Protein 8A1H (pdb70)

Foldseek 3Di:
DAAAEEEEAELLLLAPPDPVLVDADRRYEYEYEDWLVVLPVFFAAPLLLLLSVLLSVQSQVVSVVSRHHYDYYYCVRNVVAPGDLRVVQVVCVVNVYQEYEYEQDLAPVVNVVLVPRDHPNYHYYYHHSPFAPDDPVCLCVQPPAPALRDLLVQLLVLCQVVVACADPVGHHNPRDQALLVQQFAAQDVVNLVLFDDQQFDFAFRVVVVVSCVVVVRGHAFDDDGGARADRALVVLVVLLVCLLPPQLLNCRNQVQFAEPPHPCRQCGRHSSNLLCSSSNSDHLVVSLVSNVVSVVVVVCSRDPNSSSVVNCCRSGVVSQLLSNLVNHPPVLVVFQPVPQDDADAPCLRPLPALQQLSSVQSNCLRHRLDHRDNSLAVPVLLVCQLLRHDLVNQLSSNQRSHSSHDPSNSVCCRCPARNCRSVHSRHRAHPHDAVVSVVRRYCRCVVGQAHPVDQFDDRHRLSSLSRVLSCVVCVVSHVVPPVCVVVVVVVVPDDPVVNVRSPVRNVVCSVVVNHD

B-factor: mean 31.19, std 18.36, range [12.31, 167.95]

Structure (mmCIF, N/CA/C/O backbone):
data_8A1H
#
_entry.id   8A1H
#
_cell.length_a   199.687
_cell.length_b   199.687
_cell.length_c   76.996
_cell.angle_alpha   90.000
_cell.angle_beta   90.000
_cell.angle_gamma   120.000
#
_symmetry.space_group_name_H-M   'P 64 2 2'
#
loop_
_entity.id
_entity.type
_entity.pdbx_description
1 polymer '6-4 photolyase (FeS-BCP, CryPro)'
2 non-polymer 'FLAVIN-ADENINE DINUCLEOTIDE'
3 non-polymer 1-deoxy-1-(6,7-dimethyl-2,4-dioxo-3,4-dihydropteridin-8(2H)-yl)-D-ribitol
4 non-polymer 'IRON/SULFUR CLUSTER'
5 non-polymer '4-(2-HYDROXYETHYL)-1-PIPERAZINE ETHANESULFONIC ACID'
6 non-polymer GLYCEROL
7 non-polymer 'SULFATE ION'
8 non-polymer 'SODIUM ION'
9 non-polymer 'CHLORIDE ION'
10 water water
#
loop_
_atom_site.group_PDB
_atom_site.id
_atom_site.type_symbol
_atom_site.label_atom_id
_atom_site.label_alt_id
_atom_site.label_comp_id
_atom_site.label_asym_id
_atom_site.label_entity_id
_atom_site.label_seq_id
_atom_site.pdbx_PDB_ins_code
_atom_site.Cartn_x
_atom_site.Cartn_y
_atom_site.Cartn_z
_atom_site.occupancy
_atom_site.B_iso_or_equiv
_atom_site.auth_seq_id
_atom_site.auth_comp_id
_atom_site.auth_asym_id
_atom_site.auth_atom_id
_atom_site.pdbx_PDB_model_num
ATOM 1 N N . MET A 1 21 ? -44.86855 55.41579 1.19775 1.000 75.91020 21 MET A N 1
ATOM 2 C CA . MET A 1 21 ? -43.61086 54.71056 0.94490 1.000 79.99240 21 MET A CA 1
ATOM 3 C C . MET A 1 21 ? -43.39849 53.51270 1.87065 1.000 72.41373 21 MET A C 1
ATOM 4 O O . MET A 1 21 ? -42.44680 53.50260 2.62239 1.000 73.27004 21 MET A O 1
ATOM 7 N N . ARG A 1 22 ? -44.26112 52.48452 1.80076 1.000 76.44897 22 ARG A N 1
ATOM 8 C CA . ARG A 1 22 ? -44.39725 51.64867 2.97450 1.000 45.19160 22 ARG A CA 1
ATOM 9 C C . ARG A 1 22 ? -44.45488 50.12624 2.78726 1.000 36.18569 22 ARG A C 1
ATOM 10 O O . ARG A 1 22 ? -44.26813 49.44819 3.79185 1.000 35.54426 22 ARG A O 1
ATOM 31 N N . TYR A 1 23 ? -44.73227 49.54049 1.59688 1.000 33.60303 23 TYR A N 1
ATOM 32 C CA . TYR A 1 23 ? -44.75715 48.09314 1.46660 1.000 28.01986 23 TYR A CA 1
ATOM 33 C C . TYR A 1 23 ? -44.06968 47.66461 0.18089 1.000 40.40276 23 TYR A C 1
ATOM 34 O O . TYR A 1 23 ? -44.26515 48.28423 -0.85346 1.000 37.06547 23 TYR A O 1
ATOM 52 N N . SER A 1 24 ? -43.30432 46.57416 0.24307 1.000 29.90468 24 SER A N 1
ATOM 53 C CA A SER A 1 24 ? -42.63393 46.06885 -0.95110 0.602 32.28746 24 SER A CA 1
ATOM 54 C CA B SER A 1 24 ? -42.63494 46.07367 -0.95502 0.398 32.26966 24 SER A CA 1
ATOM 55 C C . SER A 1 24 ? -43.58471 45.31443 -1.87472 1.000 30.06887 24 SER A C 1
ATOM 56 O O . SER A 1 24 ? -43.43056 45.36203 -3.10065 1.000 28.90739 24 SER A O 1
ATOM 69 N N . VAL A 1 25 ? -44.56983 44.62318 -1.31225 1.000 26.39967 25 VAL A N 1
ATOM 70 C CA . VAL A 1 25 ? -45.45293 43.74344 -2.05720 1.000 25.25209 25 VAL A CA 1
ATOM 71 C C . VAL A 1 25 ? -46.89037 44.09205 -1.70724 1.000 26.54673 25 VAL A C 1
ATOM 72 O O . VAL A 1 25 ? -47.23596 44.21403 -0.52327 1.000 27.53450 25 VAL A O 1
ATOM 85 N N . VAL A 1 26 ? -47.72371 44.23445 -2.72137 1.000 25.98205 26 VAL A N 1
ATOM 86 C CA . VAL A 1 26 ? -49.15685 44.37303 -2.55384 1.000 21.91248 26 VAL A CA 1
ATOM 87 C C . VAL A 1 26 ? -49.80225 43.11138 -3.11452 1.000 22.25379 26 VAL A C 1
ATOM 88 O O . VAL A 1 26 ? -49.43529 42.65701 -4.20552 1.000 23.73433 26 VAL A O 1
ATOM 101 N N . ARG A 1 27 ? -50.72561 42.54279 -2.35240 1.000 19.87109 27 ARG A N 1
ATOM 102 C CA . ARG A 1 27 ? -51.42850 41.31745 -2.76111 1.000 20.80723 27 ARG A CA 1
ATOM 103 C C . ARG A 1 27 ? -52.93221 41.53922 -2.72083 1.000 21.86549 27 ARG A C 1
ATOM 104 O O . ARG A 1 27 ? -53.48412 41.92647 -1.69161 1.000 23.39419 27 ARG A O 1
ATOM 125 N N . LEU A 1 28 ? -53.59891 41.27657 -3.85466 1.000 18.63356 28 LEU A N 1
ATOM 126 C CA . LEU A 1 28 ? -55.04482 41.41109 -3.93102 1.000 18.22551 28 LEU A CA 1
ATOM 127 C C . LEU A 1 28 ? -55.73384 40.11989 -3.51678 1.000 17.34829 28 LEU A C 1
ATOM 128 O O . LEU A 1 28 ? -55.28898 39.05312 -3.91002 1.000 18.76396 28 LEU A O 1
ATOM 144 N N . ILE A 1 29 ? -56.84425 40.27069 -2.78401 1.000 17.38868 29 ILE A N 1
ATOM 145 C CA . ILE A 1 29 ? -57.77850 39.17453 -2.48097 1.000 16.62466 29 ILE A CA 1
ATOM 146 C C . ILE A 1 29 ? -59.13482 39.56739 -3.06601 1.000 17.05943 29 ILE A C 1
ATOM 147 O O . ILE A 1 29 ? -59.69466 40.59556 -2.65757 1.000 18.74242 29 ILE A O 1
ATOM 163 N N . LEU A 1 30 ? -59.61812 38.78380 -4.01580 1.000 16.37817 30 LEU A N 1
ATOM 164 C CA . LEU A 1 30 ? -60.97586 39.01976 -4.55565 1.000 17.60272 30 LEU A CA 1
ATOM 165 C C . LEU A 1 30 ? -62.02175 38.37800 -3.65295 1.000 18.16191 30 LEU A C 1
ATOM 166 O O . LEU A 1 30 ? -61.74644 37.57074 -2.75255 1.000 16.71887 30 LEU A O 1
ATOM 182 N N . GLY A 1 31 ? -63.27132 38.79168 -3.86915 1.000 17.50091 31 GLY A N 1
ATOM 183 C CA . GLY A 1 31 ? -64.34287 38.42653 -2.98023 1.000 16.96908 31 GLY A CA 1
ATOM 184 C C . GLY A 1 31 ? -64.66602 36.94756 -2.92419 1.000 15.69291 31 GLY A C 1
ATOM 185 O O . GLY A 1 31 ? -65.27234 36.52281 -1.93852 1.000 16.11792 31 GLY A O 1
ATOM 189 N N . ASP A 1 32 ? -64.29244 36.17227 -3.92541 1.000 16.46813 32 ASP A N 1
ATOM 190 C CA . ASP A 1 32 ? -64.44583 34.72159 -3.90552 1.000 16.14278 32 ASP A CA 1
ATOM 191 C C . ASP A 1 32 ? -63.13198 34.00704 -3.62823 1.000 14.15934 32 ASP A C 1
ATOM 192 O O . ASP A 1 32 ? -62.91364 32.84694 -4.04318 1.000 15.80317 32 ASP A O 1
ATOM 201 N N . GLN A 1 33 ? -62.20997 34.69954 -2.93050 1.000 16.64356 33 GLN A N 1
ATOM 202 C CA . GLN A 1 33 ? -60.89389 34.13555 -2.63684 1.000 15.50504 33 GLN A CA 1
ATOM 203 C C . GLN A 1 33 ? -60.63223 34.10313 -1.15556 1.000 15.79240 33 GLN A C 1
ATOM 204 O O . GLN A 1 33 ? -59.53387 34.43685 -0.63118 1.000 16.56460 33 GLN A O 1
ATOM 218 N N . LEU A 1 34 ? -61.63075 33.69704 -0.38847 1.000 15.00518 34 LEU A N 1
ATOM 219 C CA . LEU A 1 34 ? -61.62649 33.79329 1.08120 1.000 15.41938 34 LEU A CA 1
ATOM 220 C C . LEU A 1 34 ? -61.11514 32.49253 1.73991 1.000 15.45827 34 LEU A C 1
ATOM 221 O O . LEU A 1 34 ? -61.56632 32.05235 2.80108 1.000 15.61369 34 LEU A O 1
ATOM 237 N N . ASN A 1 35 ? -60.06336 31.92189 1.11835 1.000 17.12925 35 ASN A N 1
ATOM 238 C CA . ASN A 1 35 ? -59.41702 30.69793 1.60153 1.000 16.71309 35 ASN A CA 1
ATOM 239 C C . ASN A 1 35 ? -58.47764 31.03057 2.75492 1.000 15.74044 35 ASN A C 1
ATOM 240 O O . ASN A 1 35 ? -57.38870 31.62272 2.54574 1.000 16.93068 35 ASN A O 1
ATOM 251 N N . HIS A 1 36 ? -58.89814 30.66569 3.96223 1.000 15.38332 36 HIS A N 1
ATOM 252 C CA . HIS A 1 36 ? -58.12165 30.99111 5.17670 1.000 17.45463 36 HIS A CA 1
ATOM 253 C C . HIS A 1 36 ? -56.82204 30.20367 5.23564 1.000 19.63505 36 HIS A C 1
ATOM 254 O O . HIS A 1 36 ? -55.91231 30.56390 5.99627 1.000 20.48612 36 HIS A O 1
ATOM 268 N N . ALA A 1 37 ? -56.71853 29.11038 4.48717 1.000 17.20402 37 ALA A N 1
ATOM 269 C CA . ALA A 1 37 ? -55.55132 28.21046 4.50602 1.000 18.45155 37 ALA A CA 1
ATOM 270 C C . ALA A 1 37 ? -54.57216 28.51163 3.37126 1.000 16.62407 37 ALA A C 1
ATOM 271 O O . ALA A 1 37 ? -53.61036 27.74483 3.16977 1.000 19.10279 37 ALA A O 1
ATOM 278 N N . HIS A 1 38 ? -54.80181 29.58395 2.61743 1.000 17.09787 38 HIS A N 1
ATOM 279 C CA . HIS A 1 38 ? -53.93191 29.90267 1.49593 1.000 16.22997 38 HIS A CA 1
ATOM 280 C C . HIS A 1 38 ? -52.48103 30.06964 1.97969 1.000 18.63126 38 HIS A C 1
ATOM 281 O O . HIS A 1 38 ? -52.22490 30.65092 3.05217 1.000 19.55096 38 HIS A O 1
ATOM 295 N N . SER A 1 39 ? -51.53400 29.54244 1.19330 1.000 19.22477 39 SER A N 1
ATOM 296 C CA . SER A 1 39 ? -50.10646 29.61465 1.56841 1.000 19.49730 39 SER A CA 1
ATOM 297 C C . SER A 1 39 ? -49.58708 31.04281 1.75909 1.000 20.18070 39 SER A C 1
ATOM 298 O O . SER A 1 39 ? -48.60326 31.22343 2.49354 1.000 21.62664 39 SER A O 1
ATOM 306 N N . TRP A 1 40 ? -50.20223 32.04497 1.15127 1.000 19.52362 40 TRP A N 1
ATOM 307 C CA . TRP A 1 40 ? -49.79913 33.43298 1.44715 1.000 20.91816 40 TRP A CA 1
ATOM 308 C C . TRP A 1 40 ? -49.73694 33.68055 2.93120 1.000 20.17290 40 TRP A C 1
ATOM 309 O O . TRP A 1 40 ? -48.83301 34.40047 3.42103 1.000 22.19393 40 TRP A O 1
ATOM 330 N N . PHE A 1 41 ? -50.70523 33.12145 3.67146 1.000 19.61068 41 PHE A N 1
ATOM 331 C CA . PHE A 1 41 ? -50.88069 33.43342 5.08936 1.000 20.82936 41 PHE A CA 1
ATOM 332 C C . PHE A 1 41 ? -50.09818 32.51218 5.99532 1.000 24.04811 41 PHE A C 1
ATOM 333 O O . PHE A 1 41 ? -50.20011 32.63460 7.23388 1.000 26.77925 41 PHE A O 1
ATOM 350 N N . SER A 1 42 ? -49.24692 31.65998 5.42013 1.000 23.50719 42 SER A N 1
ATOM 351 C CA . SER A 1 42 ? -48.46113 30.74083 6.24092 1.000 27.72117 42 SER A CA 1
ATOM 352 C C . SER A 1 42 ? -47.23959 31.42014 6.83216 1.000 33.46806 42 SER A C 1
ATOM 353 O O . SER A 1 42 ? -46.51815 30.79691 7.61893 1.000 33.98141 42 SER A O 1
ATOM 361 N N . GLU A 1 43 ? -46.95846 32.63190 6.43119 1.000 27.85191 43 GLU A N 1
ATOM 362 C CA . GLU A 1 43 ? -45.90160 33.43188 7.04104 1.000 34.28764 43 GLU A CA 1
ATOM 363 C C . GLU A 1 43 ? -46.43966 34.82902 7.31664 1.000 30.75491 43 GLU A C 1
ATOM 364 O O . GLU A 1 43 ? -47.39273 35.28848 6.68593 1.000 27.05427 43 GLU A O 1
ATOM 376 N N . HIS A 1 44 ? -45.82596 35.48070 8.28853 1.000 30.25766 44 HIS A N 1
ATOM 377 C CA A HIS A 1 44 ? -46.16008 36.84551 8.63111 0.526 33.81381 44 HIS A CA 1
ATOM 378 C CA B HIS A 1 44 ? -46.14844 36.85090 8.65147 0.474 33.83027 44 HIS A CA 1
ATOM 379 C C . HIS A 1 44 ? -45.08217 37.74467 8.06033 1.000 34.13069 44 HIS A C 1
ATOM 380 O O . HIS A 1 44 ? -43.87636 37.53733 8.30666 1.000 37.92297 44 HIS A O 1
ATOM 405 N N . ARG A 1 45 ? -45.50575 38.69448 7.24866 1.000 30.21343 45 ARG A N 1
ATOM 406 C CA . ARG A 1 45 ? -44.56825 39.56532 6.55728 1.000 31.23465 45 ARG A CA 1
ATOM 407 C C . ARG A 1 45 ? -44.96381 41.01411 6.76329 1.000 33.37119 45 ARG A C 1
ATOM 408 O O . ARG A 1 45 ? -46.04662 41.43413 6.35874 1.000 31.98639 45 ARG A O 1
ATOM 429 N N . ASP A 1 46 ? -44.05529 41.79683 7.32251 1.000 30.29305 46 ASP A N 1
ATOM 430 C CA . ASP A 1 46 ? -44.39982 43.20113 7.50135 1.000 30.03222 46 ASP A CA 1
ATOM 431 C C . ASP A 1 46 ? -44.22025 43.99757 6.22646 1.000 32.15451 46 ASP A C 1
ATOM 432 O O . ASP A 1 46 ? -44.63516 45.14788 6.18912 1.000 34.62367 46 ASP A O 1
ATOM 441 N N . ASP A 1 47 ? -43.66809 43.38832 5.17883 1.000 27.39402 47 ASP A N 1
ATOM 442 C CA . ASP A 1 47 ? -43.45504 44.07184 3.90418 1.000 32.04940 47 ASP A CA 1
ATOM 443 C C . ASP A 1 47 ? -44.52661 43.75430 2.88595 1.000 27.14027 47 ASP A C 1
ATOM 444 O O . ASP A 1 47 ? -44.39329 44.16260 1.71408 1.000 27.62852 47 ASP A O 1
ATOM 453 N N . VAL A 1 48 ? -45.62264 43.09402 3.29595 1.000 24.64595 48 VAL A N 1
ATOM 454 C CA . VAL A 1 48 ? -46.69328 42.68836 2.39817 1.000 23.39376 48 VAL A CA 1
ATOM 455 C C . VAL A 1 48 ? -47.98650 43.33651 2.86673 1.000 22.96139 48 VAL A C 1
ATOM 456 O O . VAL A 1 48 ? -48.32285 43.27217 4.06145 1.000 23.59105 48 VAL A O 1
ATOM 469 N N . LEU A 1 49 ? -48.67143 43.99688 1.94496 1.000 22.58019 49 LEU A N 1
ATOM 470 C CA . LEU A 1 49 ? -49.98745 44.56582 2.20300 1.000 20.80884 49 LEU A CA 1
ATOM 471 C C . LEU A 1 49 ? -51.03326 43.81594 1.39956 1.000 21.13232 49 LEU A C 1
ATOM 472 O O . LEU A 1 49 ? -50.93717 43.73366 0.16632 1.000 22.23813 49 LEU A O 1
ATOM 488 N N . TYR A 1 50 ? -52.04469 43.29578 2.09478 1.000 20.08326 50 TYR A N 1
ATOM 489 C CA . TYR A 1 50 ? -53.18102 42.66113 1.44331 1.000 19.69424 50 TYR A CA 1
ATOM 490 C C . TYR A 1 50 ? -54.28984 43.68369 1.22634 1.000 21.37717 50 TYR A C 1
ATOM 491 O O . TYR A 1 50 ? -54.57326 44.47890 2.11754 1.000 21.52568 50 TYR A O 1
ATOM 509 N N . LEU A 1 51 ? -54.92718 43.62121 0.05463 1.000 19.52277 51 LEU A N 1
ATOM 510 C CA . LEU A 1 51 ? -56.02611 44.52003 -0.31764 1.000 19.78450 51 LEU A CA 1
ATOM 511 C C . LEU A 1 51 ? -57.25962 43.67054 -0.57700 1.000 19.64635 51 LEU A C 1
ATOM 512 O O . LEU A 1 51 ? -57.17510 42.66093 -1.30998 1.000 20.52351 51 LEU A O 1
ATOM 528 N N . ILE A 1 52 ? -58.38879 44.09447 -0.03691 1.000 18.37440 52 ILE A N 1
ATOM 529 C CA A ILE A 1 52 ? -59.67523 43.46641 -0.36545 0.564 18.65399 52 ILE A CA 1
ATOM 530 C CA B ILE A 1 52 ? -59.69936 43.47827 -0.31391 0.436 18.50667 52 ILE A CA 1
ATOM 531 C C . ILE A 1 52 ? -60.67263 44.61573 -0.51524 1.000 20.75204 52 ILE A C 1
ATOM 532 O O . ILE A 1 52 ? -60.67071 45.54639 0.27523 1.000 21.10907 52 ILE A O 1
ATOM 561 N N . ALA A 1 53 ? -61.52117 44.54513 -1.57615 1.000 19.22003 53 ALA A N 1
ATOM 562 C CA . ALA A 1 53 ? -62.30835 45.73989 -1.90871 1.000 19.43819 53 ALA A CA 1
ATOM 563 C C . ALA A 1 53 ? -63.70842 45.38192 -2.43416 1.000 19.41134 53 ALA A C 1
ATOM 564 O O . ALA A 1 53 ? -63.86713 44.51579 -3.27794 1.000 20.40883 53 ALA A O 1
ATOM 571 N N . GLU A 1 54 ? -64.69479 46.10734 -1.89332 1.000 20.15054 54 GLU A N 1
ATOM 572 C CA . GLU A 1 54 ? -65.99757 46.25069 -2.55840 1.000 19.55691 54 GLU A CA 1
ATOM 573 C C . GLU A 1 54 ? -65.75648 47.04785 -3.83954 1.000 19.65139 54 GLU A C 1
ATOM 574 O O . GLU A 1 54 ? -65.15337 48.11527 -3.80187 1.000 20.60804 54 GLU A O 1
ATOM 586 N N . LEU A 1 55 ? -66.23901 46.52603 -4.96062 1.000 19.59287 55 LEU A N 1
ATOM 587 C CA . LEU A 1 55 ? -65.89684 47.11092 -6.26146 1.000 20.67551 55 LEU A CA 1
ATOM 588 C C . LEU A 1 55 ? -67.15884 47.40067 -7.08004 1.000 19.46621 55 LEU A C 1
ATOM 589 O O . LEU A 1 55 ? -67.91836 46.47053 -7.37787 1.000 20.88495 55 LEU A O 1
ATOM 605 N N . HIS A 1 56 ? -67.30953 48.67259 -7.47278 1.000 21.10203 56 HIS A N 1
ATOM 606 C CA . HIS A 1 56 ? -68.40780 48.99041 -8.40363 1.000 22.09528 56 HIS A CA 1
ATOM 607 C C . HIS A 1 56 ? -68.36805 48.11182 -9.64502 1.000 23.96388 56 HIS A C 1
ATOM 608 O O . HIS A 1 56 ? -69.40964 47.66634 -10.11554 1.000 22.51844 56 HIS A O 1
ATOM 622 N N . GLN A 1 57 ? -67.17685 47.86977 -10.21424 1.000 21.99354 57 GLN A N 1
ATOM 623 C CA . GLN A 1 57 ? -67.14415 47.09588 -11.44877 1.000 23.08390 57 GLN A CA 1
ATOM 624 C C . GLN A 1 57 ? -67.72376 45.71196 -11.27649 1.000 22.83423 57 GLN A C 1
ATOM 625 O O . GLN A 1 57 ? -68.27480 45.14897 -12.24846 1.000 22.50982 57 GLN A O 1
ATOM 639 N N . GLU A 1 58 ? -67.59944 45.13118 -10.08314 1.000 20.67902 58 GLU A N 1
ATOM 640 C CA . GLU A 1 58 ? -68.11939 43.78146 -9.84727 1.000 19.79152 58 GLU A CA 1
ATOM 641 C C . GLU A 1 58 ? -69.61168 43.79491 -9.63219 1.000 22.38096 58 GLU A C 1
ATOM 642 O O . GLU A 1 58 ? -70.19957 42.74285 -9.59033 1.000 21.53526 58 GLU A O 1
ATOM 654 N N . GLN A 1 59 ? -70.24675 44.97936 -9.52105 1.000 20.51997 59 GLN A N 1
ATOM 655 C CA . GLN A 1 59 ? -71.69600 45.09417 -9.50442 1.000 22.27251 59 GLN A CA 1
ATOM 656 C C . GLN A 1 59 ? -72.29114 45.40661 -10.86662 1.000 21.99356 59 GLN A C 1
ATOM 657 O O . GLN A 1 59 ? -73.52543 45.44599 -11.02056 1.000 23.44184 59 GLN A O 1
ATOM 671 N N . GLU A 1 60 ? -71.45600 45.66417 -11.85750 1.000 21.32105 60 GLU A N 1
ATOM 672 C CA . GLU A 1 60 ? -71.89121 46.15090 -13.15322 1.000 22.26817 60 GLU A CA 1
ATOM 673 C C . GLU A 1 60 ? -71.89638 45.09712 -14.24021 1.000 21.73609 60 GLU A C 1
ATOM 674 O O . GLU A 1 60 ? -72.48160 45.33644 -15.30666 1.000 25.26395 60 GLU A O 1
ATOM 686 N N . TYR A 1 61 ? -71.23970 43.92864 -14.03266 1.000 21.57665 61 TYR A N 1
ATOM 687 C CA . TYR A 1 61 ? -71.18134 42.95543 -15.11998 1.000 23.19638 61 TYR A CA 1
ATOM 688 C C . TYR A 1 61 ? -72.42162 42.09478 -15.19694 1.000 21.70569 61 TYR A C 1
ATOM 689 O O . TYR A 1 61 ? -72.69540 41.46519 -16.23078 1.000 23.58062 61 TYR A O 1
ATOM 707 N N . VAL A 1 62 ? -73.19674 42.08691 -14.10563 1.000 20.22271 62 VAL A N 1
ATOM 708 C CA . VAL A 1 62 ? -74.50377 41.42053 -14.05134 1.000 20.73312 62 VAL A CA 1
ATOM 709 C C . VAL A 1 62 ? -75.22620 42.08674 -12.88850 1.000 20.27000 62 VAL A C 1
ATOM 710 O O . VAL A 1 62 ? -74.59436 42.68537 -12.05961 1.000 21.30917 62 VAL A O 1
ATOM 723 N N . ARG A 1 63 ? -76.55419 41.98684 -12.86692 1.000 21.93222 63 ARG A N 1
ATOM 724 C CA . ARG A 1 63 ? -77.33792 42.57746 -11.76210 1.000 21.03856 63 ARG A CA 1
ATOM 725 C C . ARG A 1 63 ? -77.54720 41.50877 -10.70200 1.000 19.62581 63 ARG A C 1
ATOM 726 O O . ARG A 1 63 ? -78.31606 40.54460 -10.92762 1.000 20.43480 63 ARG A O 1
ATOM 747 N N . HIS A 1 64 ? -76.82898 41.65972 -9.57230 1.000 19.69647 64 HIS A N 1
ATOM 748 C CA . HIS A 1 64 ? -76.79657 40.67686 -8.51357 1.000 16.82081 64 HIS A CA 1
ATOM 749 C C . HIS A 1 64 ? -77.99341 40.78961 -7.59685 1.000 16.60552 64 HIS A C 1
ATOM 750 O O . HIS A 1 64 ? -78.54206 41.87291 -7.34870 1.000 21.40904 64 HIS A O 1
ATOM 764 N N . HIS A 1 65 ? -78.33245 39.63408 -6.97682 1.000 17.83612 65 HIS A N 1
ATOM 765 C CA . HIS A 1 65 ? -79.26995 39.63574 -5.86560 1.000 16.35495 65 HIS A CA 1
ATOM 766 C C . HIS A 1 65 ? -78.71731 40.49778 -4.72171 1.000 17.89469 65 HIS A C 1
ATOM 767 O O . HIS A 1 65 ? -77.53330 40.41936 -4.38931 1.000 17.80738 65 HIS A O 1
ATOM 781 N N . ILE A 1 66 ? -79.59098 41.25141 -4.08677 1.000 17.58422 66 ILE A N 1
ATOM 782 C CA . ILE A 1 66 ? -79.15824 42.04102 -2.91509 1.000 18.69004 66 ILE A CA 1
ATOM 783 C C . ILE A 1 66 ? -78.56997 41.14562 -1.84947 1.000 19.80536 66 ILE A C 1
ATOM 784 O O . ILE A 1 66 ? -77.62350 41.51800 -1.13150 1.000 18.41385 66 ILE A O 1
ATOM 800 N N . GLN A 1 67 ? -79.09724 39.92141 -1.67160 1.000 17.83858 67 GLN A N 1
ATOM 801 C CA . GLN A 1 67 ? -78.51597 39.05016 -0.66077 1.000 17.61623 67 GLN A CA 1
ATOM 802 C C . GLN A 1 67 ? -77.11079 38.58669 -1.02357 1.000 18.39537 67 GLN A C 1
ATOM 803 O O . GLN A 1 67 ? -76.32627 38.26136 -0.15501 1.000 18.86684 67 GLN A O 1
ATOM 817 N N . LYS A 1 68 ? -76.83194 38.45539 -2.30907 1.000 18.01099 68 LYS A N 1
ATOM 818 C CA . LYS A 1 68 ? -75.49396 38.08758 -2.77610 1.000 16.57847 68 LYS A CA 1
ATOM 819 C C . LYS A 1 68 ? -74.50358 39.21282 -2.51851 1.000 16.22386 68 LYS A C 1
ATOM 820 O O . LYS A 1 68 ? -73.38086 38.95396 -2.02899 1.000 16.63589 68 LYS A O 1
ATOM 839 N N . GLN A 1 69 ? -74.90708 40.44337 -2.80040 1.000 16.43842 69 GLN A N 1
ATOM 840 C CA . GLN A 1 69 ? -74.04034 41.59075 -2.45730 1.000 17.43363 69 GLN A CA 1
ATOM 841 C C . GLN A 1 69 ? -73.79656 41.62143 -0.95593 1.000 19.82077 69 GLN A C 1
ATOM 842 O O . GLN A 1 69 ? -72.65923 41.82673 -0.50475 1.000 18.20636 69 GLN A O 1
ATOM 856 N N . CYS A 1 70 ? -74.85949 41.48895 -0.15691 1.000 18.94193 70 CYS A N 1
ATOM 857 C CA . CYS A 1 70 ? -74.70409 41.46601 1.29547 1.000 17.44377 70 CYS A CA 1
ATOM 858 C C . CYS A 1 70 ? -73.78591 40.33952 1.76437 1.000 17.11457 70 CYS A C 1
ATOM 859 O O . CYS A 1 70 ? -72.93780 40.53904 2.65817 1.000 18.45515 70 CYS A O 1
ATOM 867 N N . ALA A 1 71 ? -73.92863 39.12600 1.21552 1.000 16.03736 71 ALA A N 1
ATOM 868 C CA . ALA A 1 71 ? -73.12122 37.99571 1.64330 1.000 15.88345 71 ALA A CA 1
ATOM 869 C C . ALA A 1 71 ? -71.66350 38.21303 1.29696 1.000 16.62365 71 ALA A C 1
ATOM 870 O O . ALA A 1 71 ? -70.79633 38.01912 2.14413 1.000 15.66795 71 ALA A O 1
ATOM 877 N N . PHE A 1 72 ? -71.36455 38.60003 0.05905 1.000 16.78269 72 PHE A N 1
ATOM 878 C CA . PHE A 1 72 ? -69.96363 38.85445 -0.27497 1.000 17.18810 72 PHE A CA 1
ATOM 879 C C . PHE A 1 72 ? -69.40698 40.01398 0.52800 1.000 16.06997 72 PHE A C 1
ATOM 880 O O . PHE A 1 72 ? -68.24123 39.92042 0.98467 1.000 17.48528 72 PHE A O 1
ATOM 897 N N . PHE A 1 73 ? -70.14719 41.10835 0.67361 1.000 17.23918 73 PHE A N 1
ATOM 898 C CA . PHE A 1 73 ? -69.59027 42.23879 1.41359 1.000 16.92769 73 PHE A CA 1
ATOM 899 C C . PHE A 1 73 ? -69.33596 41.87424 2.86293 1.000 17.89296 73 PHE A C 1
ATOM 900 O O . PHE A 1 73 ? -68.30203 42.27723 3.46213 1.000 18.28427 73 PHE A O 1
ATOM 917 N N . ALA A 1 74 ? -70.27802 41.16646 3.48554 1.000 17.29343 74 ALA A N 1
ATOM 918 C CA . ALA A 1 74 ? -70.06561 40.75600 4.87347 1.000 16.60240 74 ALA A CA 1
ATOM 919 C C . ALA A 1 74 ? -68.88369 39.80548 4.99062 1.000 16.62438 74 ALA A C 1
ATOM 920 O O . ALA A 1 74 ? -68.09166 39.89844 5.94653 1.000 16.17884 74 ALA A O 1
ATOM 927 N N . ALA A 1 75 ? -68.74775 38.86766 4.03708 1.000 15.93798 75 ALA A N 1
ATOM 928 C CA . ALA A 1 75 ? -67.69472 37.85695 4.10682 1.000 14.58056 75 ALA A CA 1
ATOM 929 C C . ALA A 1 75 ? -66.32313 38.47776 3.83788 1.000 15.10887 75 ALA A C 1
ATOM 930 O O . ALA A 1 75 ? -65.34122 38.07013 4.46806 1.000 16.11153 75 ALA A O 1
ATOM 937 N N . MET A 1 76 ? -66.26302 39.46013 2.93186 1.000 17.18169 76 MET A N 1
ATOM 938 C CA A MET A 1 76 ? -64.97621 40.11870 2.67185 0.490 15.72249 76 MET A CA 1
ATOM 939 C CA B MET A 1 76 ? -64.97802 40.11152 2.67302 0.510 15.71831 76 MET A CA 1
ATOM 940 C C . MET A 1 76 ? -64.48379 40.87256 3.90213 1.000 17.40690 76 MET A C 1
ATOM 941 O O . MET A 1 76 ? -63.30423 40.83454 4.23417 1.000 16.83561 76 MET A O 1
ATOM 966 N N . GLN A 1 77 ? -65.41197 41.54047 4.61322 1.000 16.76767 77 GLN A N 1
ATOM 967 C CA . GLN A 1 77 ? -65.02031 42.24147 5.85181 1.000 15.22715 77 GLN A CA 1
ATOM 968 C C . GLN A 1 77 ? -64.61713 41.23040 6.92673 1.000 16.05545 77 GLN A C 1
ATOM 969 O O . GLN A 1 77 ? -63.64123 41.42802 7.65612 1.000 16.58875 77 GLN A O 1
ATOM 983 N N . ALA A 1 78 ? -65.37339 40.14117 7.06054 1.000 16.21605 78 ALA A N 1
ATOM 984 C CA . ALA A 1 78 ? -65.02184 39.13780 8.05107 1.000 16.33063 78 ALA A CA 1
ATOM 985 C C . ALA A 1 78 ? -63.68351 38.49909 7.77496 1.000 16.44811 78 ALA A C 1
ATOM 986 O O . ALA A 1 78 ? -62.91632 38.20375 8.69951 1.000 14.91471 78 ALA A O 1
ATOM 993 N N . PHE A 1 79 ? -63.33306 38.28399 6.49533 1.000 15.18785 79 PHE A N 1
ATOM 994 C CA . PHE A 1 79 ? -62.03448 37.73129 6.18593 1.000 15.43559 79 PHE A CA 1
ATOM 995 C C . PHE A 1 79 ? -60.92640 38.71568 6.48240 1.000 15.45151 79 PHE A C 1
ATOM 996 O O . PHE A 1 79 ? -59.86686 38.33310 7.00682 1.000 15.62580 79 PHE A O 1
ATOM 1013 N N . ALA A 1 80 ? -61.14462 40.00344 6.15695 1.000 16.42367 80 ALA A N 1
ATOM 1014 C CA . ALA A 1 80 ? -60.17584 41.01642 6.51886 1.000 16.25702 80 ALA A CA 1
ATOM 1015 C C . ALA A 1 80 ? -59.95773 41.01773 8.02135 1.000 17.60267 80 ALA A C 1
ATOM 1016 O O . ALA A 1 80 ? -58.83370 41.14095 8.47252 1.000 16.83179 80 ALA A O 1
ATOM 1023 N N . ASP A 1 81 ? -61.03969 40.86830 8.80138 1.000 15.99542 81 ASP A N 1
ATOM 1024 C CA . ASP A 1 81 ? -60.88015 40.84468 10.26165 1.000 14.84725 81 ASP A CA 1
ATOM 1025 C C . ASP A 1 81 ? -60.07468 39.63087 10.73260 1.000 15.92291 81 ASP A C 1
ATOM 1026 O O . ASP A 1 81 ? -59.26032 39.73045 11.63920 1.000 16.43166 81 ASP A O 1
ATOM 1035 N N . TYR A 1 82 ? -60.30922 38.47801 10.11033 1.000 16.41532 82 TYR A N 1
ATOM 1036 C CA . TYR A 1 82 ? -59.53847 37.29313 10.45209 1.000 16.83720 82 TYR A CA 1
ATOM 1037 C C . TYR A 1 82 ? -58.06077 37.49592 10.15683 1.000 16.60913 82 TYR A C 1
ATOM 1038 O O . TYR A 1 82 ? -57.19933 37.22945 11.00820 1.000 16.33184 82 TYR A O 1
ATOM 1056 N N . LEU A 1 83 ? -57.75039 38.02780 8.97304 1.000 15.91849 83 LEU A N 1
ATOM 1057 C CA . LEU A 1 83 ? -56.36715 38.22355 8.58784 1.000 17.66210 83 LEU A CA 1
ATOM 1058 C C . LEU A 1 83 ? -55.66942 39.20934 9.50988 1.000 17.33891 83 LEU A C 1
ATOM 1059 O O . LEU A 1 83 ? -54.53532 39.02814 9.88994 1.000 17.25608 83 LEU A O 1
ATOM 1075 N N . SER A 1 84 ? -56.35612 40.29345 9.84597 1.000 16.94281 84 SER A N 1
ATOM 1076 C CA A SER A 1 84 ? -55.76931 41.28648 10.74237 0.723 17.37508 84 SER A CA 1
ATOM 1077 C CA B SER A 1 84 ? -55.76996 41.28817 10.73773 0.277 17.48002 84 SER A CA 1
ATOM 1078 C C . SER A 1 84 ? -55.51999 40.70173 12.11355 1.000 17.75714 84 SER A C 1
ATOM 1079 O O . SER A 1 84 ? -54.44786 40.91496 12.69568 1.000 19.11511 84 SER A O 1
ATOM 1092 N N . ALA A 1 85 ? -56.48803 39.96242 12.63199 1.000 17.07127 85 ALA A N 1
ATOM 1093 C CA . ALA A 1 85 ? -56.27906 39.30310 13.94192 1.000 18.24142 85 ALA A CA 1
ATOM 1094 C C . ALA A 1 85 ? -55.07276 38.39223 13.93786 1.000 19.68080 85 ALA A C 1
ATOM 1095 O O . ALA A 1 85 ? -54.36292 38.27026 14.93901 1.000 18.66859 85 ALA A O 1
ATOM 1102 N N . GLU A 1 86 ? -54.80856 37.74034 12.77641 1.000 17.62459 86 GLU A N 1
ATOM 1103 C CA . GLU A 1 86 ? -53.64821 36.86891 12.59199 1.000 17.43869 86 GLU A CA 1
ATOM 1104 C C . GLU A 1 86 ? -52.35830 37.61211 12.34230 1.000 19.56656 86 GLU A C 1
ATOM 1105 O O . GLU A 1 86 ? -51.28654 36.96437 12.21539 1.000 23.63850 86 GLU A O 1
ATOM 1117 N N . GLY A 1 87 ? -52.36899 38.95169 12.34422 1.000 20.07744 87 GLY A N 1
ATOM 1118 C CA . GLY A 1 87 ? -51.15562 39.72242 12.26316 1.000 23.14969 87 GLY A CA 1
ATOM 1119 C C . GLY A 1 87 ? -50.76520 40.16055 10.86388 1.000 23.83853 87 GLY A C 1
ATOM 1120 O O . GLY A 1 87 ? -49.68523 40.77005 10.70293 1.000 26.81706 87 GLY A O 1
ATOM 1124 N N . HIS A 1 88 ? -51.56115 39.87268 9.86580 1.000 19.33235 88 HIS A N 1
ATOM 1125 C CA . HIS A 1 88 ? -51.28219 40.35313 8.50710 1.000 21.14903 88 HIS A CA 1
ATOM 1126 C C . HIS A 1 88 ? -51.73787 41.80117 8.33820 1.000 23.96993 88 HIS A C 1
ATOM 1127 O O . HIS A 1 88 ? -52.69858 42.24893 8.94808 1.000 24.66205 88 HIS A O 1
ATOM 1141 N N . HIS A 1 89 ? -50.98491 42.56927 7.53314 1.000 20.93970 89 HIS A N 1
ATOM 1142 C CA . HIS A 1 89 ? -51.35699 43.91357 7.19328 1.000 20.50275 89 HIS A CA 1
ATOM 1143 C C . HIS A 1 89 ? -52.40077 43.86405 6.08861 1.000 21.34226 89 HIS A C 1
ATOM 1144 O O . HIS A 1 89 ? -52.13216 43.31620 5.00658 1.000 23.10405 89 HIS A O 1
ATOM 1158 N N . VAL A 1 90 ? -53.58787 44.40853 6.34453 1.000 20.58039 90 VAL A N 1
ATOM 1159 C CA A VAL A 1 90 ? -54.68780 44.30448 5.39182 0.560 19.65353 90 VAL A CA 1
ATOM 1160 C CA B VAL A 1 90 ? -54.70838 44.30320 5.41290 0.440 19.67467 90 VAL A CA 1
ATOM 1161 C C . VAL A 1 90 ? -55.44659 45.61708 5.35734 1.000 23.59857 90 VAL A C 1
ATOM 1162 O O . VAL A 1 90 ? -55.70672 46.24255 6.40472 1.000 24.23332 90 VAL A O 1
ATOM 1185 N N A TRP A 1 91 ? -55.74782 46.08283 4.14402 0.504 21.10221 91 TRP A N 1
ATOM 1186 N N B TRP A 1 91 ? -55.84137 46.02614 4.15167 0.496 20.88290 91 TRP A N 1
ATOM 1187 C CA A TRP A 1 91 ? -56.66420 47.18793 3.93478 0.504 22.21052 91 TRP A CA 1
ATOM 1188 C CA B TRP A 1 91 ? -56.65344 47.22000 3.95342 0.496 22.21265 91 TRP A CA 1
ATOM 1189 C C A TRP A 1 91 ? -57.91860 46.61377 3.29204 0.504 21.47960 91 TRP A C 1
ATOM 1190 C C B TRP A 1 91 ? -57.92019 46.79397 3.22822 0.496 22.28784 91 TRP A C 1
ATOM 1191 O O A TRP A 1 91 ? -57.84686 45.98088 2.23175 0.504 20.91670 91 TRP A O 1
ATOM 1192 O O B TRP A 1 91 ? -57.85837 46.44642 2.04827 0.496 21.48826 91 TRP A O 1
ATOM 1233 N N . HIS A 1 92 ? -59.04448 46.82100 3.94822 1.000 21.08355 92 HIS A N 1
ATOM 1234 C CA . HIS A 1 92 ? -60.37107 46.51763 3.37390 1.000 19.50662 92 HIS A CA 1
ATOM 1235 C C . HIS A 1 92 ? -60.96841 47.82350 2.92696 1.000 22.81141 92 HIS A C 1
ATOM 1236 O O . HIS A 1 92 ? -61.06166 48.77438 3.73479 1.000 22.04392 92 HIS A O 1
ATOM 1251 N N . LEU A 1 93 ? -61.26973 47.93852 1.63584 1.000 20.85589 93 LEU A N 1
ATOM 1252 C CA . LEU A 1 93 ? -61.86683 49.15199 1.08250 1.000 21.48842 93 LEU A CA 1
ATOM 1253 C C . LEU A 1 93 ? -63.34800 48.88408 0.79721 1.000 22.23249 93 LEU A C 1
ATOM 1254 O O . LEU A 1 93 ? -63.67952 48.00111 -0.00808 1.000 23.28988 93 LEU A O 1
ATOM 1270 N N . ASP A 1 94 ? -64.23710 49.60148 1.48967 1.000 22.14409 94 ASP A N 1
ATOM 1271 C CA . ASP A 1 94 ? -65.65622 49.49677 1.15473 1.000 20.43915 94 ASP A CA 1
ATOM 1272 C C . ASP A 1 94 ? -65.96358 50.42863 0.00405 1.000 22.05850 94 ASP A C 1
ATOM 1273 O O . ASP A 1 94 ? -65.08689 51.12190 -0.49884 1.000 21.90836 94 ASP A O 1
ATOM 1282 N N . LEU A 1 95 ? -67.22227 50.41799 -0.48721 1.000 21.70483 95 LEU A N 1
ATOM 1283 C CA . LEU A 1 95 ? -67.54854 51.21416 -1.66433 1.000 23.38688 95 LEU A CA 1
ATOM 1284 C C . LEU A 1 95 ? -67.24353 52.69366 -1.48397 1.000 23.67648 95 LEU A C 1
ATOM 1285 O O . LEU A 1 95 ? -66.90443 53.37133 -2.46277 1.000 24.69713 95 LEU A O 1
ATOM 1301 N N . ASP A 1 96 ? -67.40156 53.24154 -0.27138 1.000 24.12575 96 ASP A N 1
ATOM 1302 C CA . ASP A 1 96 ? -67.09109 54.64925 -0.06610 1.000 24.74657 96 ASP A CA 1
ATOM 1303 C C . ASP A 1 96 ? -65.61622 54.93054 -0.35786 1.000 26.30882 96 ASP A C 1
ATOM 1304 O O . ASP A 1 96 ? -65.27619 55.98163 -0.91759 1.000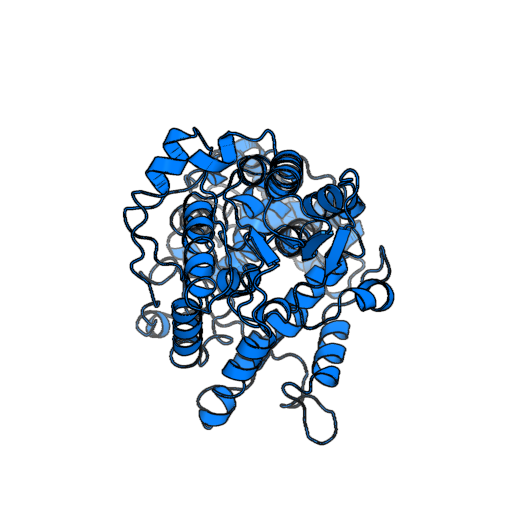 29.25563 96 ASP A O 1
ATOM 1313 N N . ALA A 1 97 ? -64.72916 53.99161 -0.02159 1.000 25.16485 97 ALA A N 1
ATOM 1314 C CA . ALA A 1 97 ? -63.30230 54.15516 -0.27489 1.000 26.55256 97 ALA A CA 1
ATOM 1315 C C . ALA A 1 97 ? -62.93500 53.82270 -1.71832 1.000 25.75612 97 ALA A C 1
ATOM 1316 O O . ALA A 1 97 ? -62.07424 54.47222 -2.30815 1.000 30.08457 97 ALA A O 1
ATOM 1323 N N . SER A 1 98 ? -63.50398 52.75267 -2.27122 1.000 25.13991 98 SER A N 1
ATOM 1324 C CA . SER A 1 98 ? -63.11012 52.30973 -3.59418 1.000 23.72073 98 SER A CA 1
ATOM 1325 C C . SER A 1 98 ? -63.67913 53.20366 -4.68490 1.000 27.00741 98 SER A C 1
ATOM 1326 O O . SER A 1 98 ? -63.16256 53.19666 -5.80577 1.000 26.58224 98 SER A O 1
ATOM 1334 N N . ALA A 1 99 ? -64.73111 53.95935 -4.38480 1.000 26.25081 99 ALA A N 1
ATOM 1335 C CA . ALA A 1 99 ? -65.33806 54.82951 -5.39074 1.000 30.60286 99 ALA A CA 1
ATOM 1336 C C . ALA A 1 99 ? -64.40481 55.95109 -5.81359 1.000 34.71819 99 ALA A C 1
ATOM 1337 O O . ALA A 1 99 ? -64.68689 56.59424 -6.80941 1.000 38.62066 99 ALA A O 1
ATOM 1344 N N . GLN A 1 100 ? -63.29786 56.16501 -5.09419 1.000 31.29467 100 GLN A N 1
ATOM 1345 C CA . GLN A 1 100 ? -62.28923 57.15648 -5.50892 1.000 38.38387 100 GLN A CA 1
ATOM 1346 C C . GLN A 1 100 ? -61.52071 56.73708 -6.75892 1.000 38.64060 100 GLN A C 1
ATOM 1347 O O . GLN A 1 100 ? -60.79710 57.55686 -7.32803 1.000 42.71931 100 GLN A O 1
ATOM 1361 N N . TYR A 1 101 ? -61.55516 55.46871 -7.11807 1.000 30.07022 101 TYR A N 1
ATOM 1362 C CA . TYR A 1 101 ? -60.78930 54.90451 -8.20521 1.000 31.11677 101 TYR A CA 1
ATOM 1363 C C . TYR A 1 101 ? -61.72236 54.58028 -9.37203 1.000 28.61689 101 TYR A C 1
ATOM 1364 O O . TYR A 1 101 ? -62.90927 54.27161 -9.18641 1.000 31.97448 101 TYR A O 1
ATOM 1382 N N . ASN A 1 102 ? -61.15955 54.58591 -10.59041 1.000 28.99388 102 ASN A N 1
ATOM 1383 C CA . ASN A 1 102 ? -62.00423 54.38836 -11.76996 1.000 30.18366 102 ASN A CA 1
ATOM 1384 C C . ASN A 1 102 ? -62.53391 52.96617 -11.91521 1.000 31.01772 102 ASN A C 1
ATOM 1385 O O . ASN A 1 102 ? -63.64186 52.77067 -12.43980 1.000 31.59053 102 ASN A O 1
ATOM 1396 N N . ASP A 1 103 ? -61.75035 51.96570 -11.49310 1.000 28.47834 103 ASP A N 1
ATOM 1397 C CA . ASP A 1 103 ? -62.00921 50.54604 -11.67713 1.000 29.73119 103 ASP A CA 1
ATOM 1398 C C . ASP A 1 103 ? -60.91261 49.79940 -10.89609 1.000 27.19540 103 ASP A C 1
ATOM 1399 O O . ASP A 1 103 ? -60.06546 50.42380 -10.24089 1.000 26.65019 103 ASP A O 1
ATOM 1408 N N . LEU A 1 104 ? -60.94575 48.48052 -10.94353 1.000 24.66038 104 LEU A N 1
ATOM 1409 C CA . LEU A 1 104 ? -59.99105 47.69234 -10.15238 1.000 24.39849 104 LEU A CA 1
ATOM 1410 C C . LEU A 1 104 ? -58.55578 47.96241 -10.60375 1.000 25.83094 104 LEU A C 1
ATOM 1411 O O . LEU A 1 104 ? -57.69387 48.17506 -9.73005 1.000 24.17097 104 LEU A O 1
ATOM 1427 N N . PRO A 1 105 ? -58.22646 47.98485 -11.88588 1.000 25.91030 105 PRO A N 1
ATOM 1428 C CA . PRO A 1 105 ? -56.84264 48.33733 -12.28692 1.000 26.03529 105 PRO A CA 1
ATOM 1429 C C . PRO A 1 105 ? -56.34895 49.66617 -11.74620 1.000 25.93057 105 PRO A C 1
ATOM 1430 O O . PRO A 1 105 ? -55.20012 49.77819 -11.31956 1.000 27.66153 105 PRO A O 1
ATOM 1441 N N . ASP A 1 106 ? -57.19548 50.69773 -11.76485 1.000 29.22071 106 ASP A N 1
ATOM 1442 C CA . ASP A 1 106 ? -56.79713 51.99757 -11.23938 1.000 28.11185 106 ASP A CA 1
ATOM 1443 C C . ASP A 1 106 ? -56.55972 51.92385 -9.73174 1.000 27.76459 106 ASP A C 1
ATOM 1444 O O . ASP A 1 106 ? -55.59044 52.49280 -9.21963 1.000 28.85098 106 ASP A O 1
ATOM 1453 N N . LEU A 1 107 ? -57.42561 51.21493 -9.01731 1.000 25.57654 107 LEU A N 1
ATOM 1454 C CA . LEU A 1 107 ? -57.23937 51.05310 -7.57891 1.000 24.82394 107 LEU A CA 1
ATOM 1455 C C . LEU A 1 107 ? -55.89725 50.39112 -7.29201 1.000 27.39035 107 LEU A C 1
ATOM 1456 O O . LEU A 1 107 ? -55.14333 50.84247 -6.43557 1.000 26.81640 107 LEU A O 1
ATOM 1472 N N . ILE A 1 108 ? -55.57904 49.32718 -8.02119 1.000 24.59962 108 ILE A N 1
ATOM 1473 C CA . ILE A 1 108 ? -54.31390 48.61846 -7.80870 1.000 24.29851 108 ILE A CA 1
ATOM 1474 C C . ILE A 1 108 ? -53.15145 49.53422 -8.09580 1.000 25.30838 108 ILE A C 1
ATOM 1475 O O . ILE A 1 108 ? -52.18660 49.65451 -7.30625 1.000 27.13946 108 ILE A O 1
ATOM 1491 N N . ALA A 1 109 ? -53.19384 50.21557 -9.25748 1.000 25.79415 109 ALA A N 1
ATOM 1492 C CA . ALA A 1 109 ? -52.04863 51.02277 -9.63899 1.000 26.26462 109 ALA A CA 1
ATOM 1493 C C . ALA A 1 109 ? -51.81969 52.15143 -8.64050 1.000 27.10740 109 ALA A C 1
ATOM 1494 O O . ALA A 1 109 ? -50.67030 52.47503 -8.30294 1.000 30.85522 109 ALA A O 1
ATOM 1501 N N . GLN A 1 110 ? -52.89685 52.81964 -8.20228 1.000 29.11949 110 GLN A N 1
ATOM 1502 C CA . GLN A 1 110 ? -52.71316 53.96025 -7.30700 1.000 32.50346 110 GLN A CA 1
ATOM 1503 C C . GLN A 1 110 ? -52.20937 53.50594 -5.94558 1.000 31.24244 110 GLN A C 1
ATOM 1504 O O . GLN A 1 110 ? -51.33131 54.17126 -5.35795 1.000 31.63637 110 GLN A O 1
ATOM 1518 N N . ILE A 1 111 ? -52.73254 52.38065 -5.43240 1.000 28.64103 111 ILE A N 1
ATOM 1519 C CA . ILE A 1 111 ? -52.28438 51.94170 -4.10593 1.000 27.30894 111 ILE A CA 1
ATOM 1520 C C . ILE A 1 111 ? -50.84707 51.45920 -4.16921 1.000 32.72116 111 ILE A C 1
ATOM 1521 O O . ILE A 1 111 ? -50.05154 51.75796 -3.29206 1.000 29.99150 111 ILE A O 1
ATOM 1537 N N . CYS A 1 112 ? -50.47789 50.71624 -5.21700 1.000 27.50085 112 CYS A N 1
ATOM 1538 C CA . CYS A 1 112 ? -49.08156 50.33504 -5.38853 1.000 28.20244 112 CYS A CA 1
ATOM 1539 C C . CYS A 1 112 ? -48.17067 51.54035 -5.43647 1.000 30.44807 112 CYS A C 1
ATOM 1540 O O . CYS A 1 112 ? -47.07731 51.52562 -4.86864 1.000 30.37096 112 CYS A O 1
ATOM 1548 N N . GLN A 1 113 ? -48.59382 52.61339 -6.11694 1.000 29.72106 113 GLN A N 1
ATOM 1549 C CA . GLN A 1 113 ? -47.75237 53.82113 -6.12059 1.000 32.79064 113 GLN A CA 1
ATOM 1550 C C . GLN A 1 113 ? -47.70383 54.46637 -4.75452 1.000 34.40312 113 GLN A C 1
ATOM 1551 O O . GLN A 1 113 ? -46.62996 54.90184 -4.30466 1.000 34.22398 113 GLN A O 1
ATOM 1565 N N . GLN A 1 114 ? -48.82555 54.51340 -4.06669 1.000 33.54256 114 GLN A N 1
ATOM 1566 C CA . GLN A 1 114 ? -48.91234 55.12659 -2.75227 1.000 36.33619 114 GLN A CA 1
ATOM 1567 C C . GLN A 1 114 ? -47.93422 54.49731 -1.76428 1.000 34.80649 114 GLN A C 1
ATOM 1568 O O . GLN A 1 114 ? -47.23589 55.21578 -1.02984 1.000 34.13370 114 GLN A O 1
ATOM 1582 N N . VAL A 1 115 ? -47.85065 53.16500 -1.72958 1.000 33.23071 115 VAL A N 1
ATOM 1583 C CA . VAL A 1 115 ? -47.00525 52.46017 -0.77098 1.000 33.13284 115 VAL A CA 1
ATOM 1584 C C . VAL A 1 115 ? -45.63400 52.11278 -1.35337 1.000 33.48273 115 VAL A C 1
ATOM 1585 O O . VAL A 1 115 ? -44.83057 51.41479 -0.70350 1.000 31.25767 115 VAL A O 1
ATOM 1598 N N . GLN A 1 116 ? -45.34957 52.56485 -2.56900 1.000 31.84036 116 GLN A N 1
ATOM 1599 C CA . GLN A 1 116 ? -44.05117 52.35897 -3.21388 1.000 31.73351 116 GLN A CA 1
ATOM 1600 C C . GLN A 1 116 ? -43.69316 50.87796 -3.33310 1.000 32.10132 116 GLN A C 1
ATOM 1601 O O . GLN A 1 116 ? -42.55540 50.44973 -3.10225 1.000 32.59060 116 GLN A O 1
ATOM 1615 N N . ALA A 1 117 ? -44.67758 50.09186 -3.77489 1.000 31.12909 117 ALA A N 1
ATOM 1616 C CA . ALA A 1 117 ? -44.48102 48.66791 -3.98428 1.000 29.22604 117 ALA A CA 1
ATOM 1617 C C . ALA A 1 117 ? -43.54269 48.38156 -5.15981 1.000 30.96822 117 ALA A C 1
ATOM 1618 O O . ALA A 1 117 ? -43.48518 49.11448 -6.16342 1.000 33.85451 117 ALA A O 1
ATOM 1625 N N . ASP A 1 118 ? -42.76951 47.31280 -5.00565 1.000 30.13607 118 ASP A N 1
ATOM 1626 C CA . ASP A 1 118 ? -41.93873 46.74676 -6.05198 1.000 38.22798 118 ASP A CA 1
ATOM 1627 C C . ASP A 1 118 ? -42.64471 45.61642 -6.76784 1.000 32.93141 118 ASP A C 1
ATOM 1628 O O . ASP A 1 118 ? -42.22176 45.22940 -7.85836 1.000 29.68117 118 ASP A O 1
ATOM 1637 N N . ALA A 1 119 ? -43.66699 45.02961 -6.13644 1.000 29.91068 119 ALA A N 1
ATOM 1638 C CA . ALA A 1 119 ? -44.28597 43.82076 -6.62583 1.000 30.83003 119 ALA A CA 1
ATOM 1639 C C . ALA A 1 119 ? -45.77770 43.82873 -6.30152 1.000 26.79042 119 ALA A C 1
ATOM 1640 O O . ALA A 1 119 ? -46.20860 44.35035 -5.26607 1.000 26.79548 119 ALA A O 1
ATOM 1647 N N . PHE A 1 120 ? -46.55999 43.28392 -7.22110 1.000 24.34060 120 PHE A N 1
ATOM 1648 C CA . PHE A 1 120 ? -47.99540 43.10542 -7.07063 1.000 24.32118 120 PHE A CA 1
ATOM 1649 C C . PHE A 1 120 ? -48.34346 41.64634 -7.41132 1.000 25.44060 120 PHE A C 1
ATOM 1650 O O . PHE A 1 120 ? -47.87942 41.12036 -8.42642 1.000 25.36221 120 PHE A O 1
ATOM 1667 N N . GLN A 1 121 ? -49.08256 40.97422 -6.55853 1.000 21.19105 121 GLN A N 1
ATOM 1668 C CA . GLN A 1 121 ? -49.47503 39.61506 -6.79833 1.000 19.42678 121 GLN A CA 1
ATOM 1669 C C . GLN A 1 121 ? -50.96816 39.45868 -6.55021 1.000 20.66756 121 GLN A C 1
ATOM 1670 O O . GLN A 1 121 ? -51.58039 40.14522 -5.72346 1.000 22.28299 121 GLN A O 1
ATOM 1684 N N . TYR A 1 122 ? -51.56964 38.53540 -7.29602 1.000 20.27481 122 TYR A N 1
ATOM 1685 C CA . TYR A 1 122 ? -52.97522 38.25024 -7.17754 1.000 20.85875 122 TYR A CA 1
ATOM 1686 C C . TYR A 1 122 ? -53.18742 36.75714 -7.33651 1.000 19.56949 122 TYR A C 1
ATOM 1687 O O . TYR A 1 122 ? -52.32479 36.04646 -7.87239 1.000 21.27535 122 TYR A O 1
ATOM 1705 N N . GLN A 1 123 ? -54.34836 36.31247 -6.90854 1.000 18.20868 123 GLN A N 1
ATOM 1706 C CA . GLN A 1 123 ? -54.77096 34.92630 -7.08452 1.000 18.63571 123 GLN A CA 1
ATOM 1707 C C . GLN A 1 123 ? -55.60451 34.84363 -8.35165 1.000 20.01791 123 GLN A C 1
ATOM 1708 O O . GLN A 1 123 ? -56.44304 35.70222 -8.61507 1.000 18.29835 123 GLN A O 1
ATOM 1722 N N . ARG A 1 124 ? -55.35323 33.81993 -9.14369 1.000 20.18704 124 ARG A N 1
ATOM 1723 C CA . ARG A 1 124 ? -56.05980 33.68242 -10.42506 1.000 19.08768 124 ARG A CA 1
ATOM 1724 C C . ARG A 1 124 ? -57.56915 33.75969 -10.22849 1.000 19.04478 124 ARG A C 1
ATOM 1725 O O . ARG A 1 124 ? -58.13615 32.93929 -9.51973 1.000 19.38000 124 ARG A O 1
ATOM 1746 N N . PRO A 1 125 ? -58.27628 34.65111 -10.97102 1.000 17.43057 125 PRO A N 1
ATOM 1747 C CA . PRO A 1 125 ? -59.72843 34.72254 -10.80218 1.000 16.10906 125 PRO A CA 1
ATOM 1748 C C . PRO A 1 125 ? -60.44421 33.53645 -11.38549 1.000 17.33040 125 PRO A C 1
ATOM 1749 O O . PRO A 1 125 ? -59.89193 32.79411 -12.19626 1.000 19.04762 125 PRO A O 1
ATOM 1760 N N . ASP A 1 126 ? -61.72907 33.43446 -11.03384 1.000 17.03830 126 ASP A N 1
ATOM 1761 C CA . ASP A 1 126 ? -62.57160 32.31204 -11.44920 1.000 15.45281 126 ASP A CA 1
ATOM 1762 C C . ASP A 1 126 ? -63.66989 32.72934 -12.43042 1.000 17.30185 126 ASP A C 1
ATOM 1763 O O . ASP A 1 126 ? -64.65302 31.99858 -12.62141 1.000 17.56337 126 ASP A O 1
ATOM 1772 N N . GLU A 1 127 ? -63.48665 33.86633 -13.11098 1.000 16.97567 127 GLU A N 1
ATOM 1773 C CA . GLU A 1 127 ? -64.28239 34.18115 -14.29074 1.000 17.48462 127 GLU A CA 1
ATOM 1774 C C . GLU A 1 127 ? -63.33119 34.67812 -15.37141 1.000 17.74332 127 GLU A C 1
ATOM 1775 O O . GLU A 1 127 ? -62.35838 35.37940 -15.07039 1.000 19.46717 127 GLU A O 1
ATOM 1787 N N . TYR A 1 128 ? -63.64182 34.31323 -16.61000 1.000 18.71161 128 TYR A N 1
ATOM 1788 C CA . TYR A 1 128 ? -62.81336 34.64432 -17.74911 1.000 19.37150 128 TYR A CA 1
ATOM 1789 C C . TYR A 1 128 ? -62.60714 36.16576 -17.84590 1.000 20.48177 128 TYR A C 1
ATOM 1790 O O . TYR A 1 128 ? -61.48667 36.64015 -18.03678 1.000 20.36214 128 TYR A O 1
ATOM 1808 N N . ARG A 1 129 ? -63.68674 36.91894 -17.65429 1.000 19.64359 129 ARG A N 1
ATOM 1809 C CA . ARG A 1 129 ? -63.61331 38.39413 -17.72614 1.000 21.20545 129 ARG A CA 1
ATOM 1810 C C . ARG A 1 129 ? -62.54464 38.93510 -16.79031 1.000 20.29700 129 ARG A C 1
ATOM 1811 O O . ARG A 1 129 ? -61.74733 39.83283 -17.17081 1.000 21.77007 129 ARG A O 1
ATOM 1832 N N . LEU A 1 130 ? -62.57044 38.48852 -15.55428 1.000 19.99443 130 LEU A N 1
ATOM 1833 C CA . LEU A 1 130 ? -61.62479 39.02493 -14.55555 1.000 19.05840 130 LEU A CA 1
ATOM 1834 C C . LEU A 1 130 ? -60.23187 38.46039 -14.69971 1.000 22.64000 130 LEU A C 1
ATOM 1835 O O . LEU A 1 130 ? -59.24722 39.18006 -14.48329 1.000 23.69490 130 LEU A O 1
ATOM 1851 N N . LEU A 1 131 ? -60.09411 37.16795 -15.08916 1.000 20.33358 131 LEU A N 1
ATOM 1852 C CA . LEU A 1 131 ? -58.76377 36.64958 -15.39263 1.000 22.11903 131 LEU A CA 1
ATOM 1853 C C . LEU A 1 131 ? -58.11338 37.45175 -16.49968 1.000 21.96210 131 LEU A C 1
ATOM 1854 O O . LEU A 1 131 ? -56.91721 37.84160 -16.40854 1.000 21.92073 131 LEU A O 1
ATOM 1870 N N . GLU A 1 132 ? -58.88403 37.78959 -17.52500 1.000 21.42353 132 GLU A N 1
ATOM 1871 C CA . GLU A 1 132 ? -58.36796 38.59494 -18.63211 1.000 22.15336 132 GLU A CA 1
ATOM 1872 C C . GLU A 1 132 ? -58.02188 40.02722 -18.21904 1.000 21.06883 132 GLU A C 1
ATOM 1873 O O . GLU A 1 132 ? -56.98760 40.58040 -18.62123 1.000 23.53205 132 GLU A O 1
ATOM 1885 N N . GLN A 1 133 ? -58.87098 40.64050 -17.39587 1.000 22.44983 133 GLN A N 1
ATOM 1886 C CA . GLN A 1 133 ? -58.55680 41.99420 -16.95386 1.000 23.92909 133 GLN A CA 1
ATOM 1887 C C . GLN A 1 133 ? -57.23050 42.01481 -16.15342 1.000 22.13491 133 GLN A C 1
ATOM 1888 O O . GLN A 1 133 ? -56.34776 42.85669 -16.39205 1.000 24.45655 133 GLN A O 1
ATOM 1902 N N . MET A 1 134 ? -57.08243 41.06783 -15.23918 1.000 22.19536 134 MET A N 1
ATOM 1903 C CA . MET A 1 134 ? -55.86427 41.03905 -14.42520 1.000 21.76345 134 MET A CA 1
ATOM 1904 C C . MET A 1 134 ? -54.64970 40.64411 -15.23155 1.000 22.65559 134 MET A C 1
ATOM 1905 O O . MET A 1 134 ? -53.56613 41.17558 -15.01405 1.000 24.06567 134 MET A O 1
ATOM 1919 N N . ALA A 1 135 ? -54.81256 39.73000 -16.20100 1.000 23.28086 135 ALA A N 1
ATOM 1920 C CA . ALA A 1 135 ? -53.69413 39.32999 -17.05063 1.000 23.42227 135 ALA A CA 1
ATOM 1921 C C . ALA A 1 135 ? -53.14982 40.44935 -17.88567 1.000 27.86133 135 ALA A C 1
ATOM 1922 O O . ALA A 1 135 ? -51.97809 40.41292 -18.28306 1.000 27.98034 135 ALA A O 1
ATOM 1929 N N . ASN A 1 136 ? -53.97489 41.46187 -18.19029 1.000 24.48300 136 ASN A N 1
ATOM 1930 C CA . ASN A 1 136 ? -53.58817 42.56422 -19.02756 1.000 24.42458 136 ASN A CA 1
ATOM 1931 C C . ASN A 1 136 ? -53.16224 43.79370 -18.23557 1.000 24.27651 136 ASN A C 1
ATOM 1932 O O . ASN A 1 136 ? -52.77537 44.77873 -18.83062 1.000 26.71530 136 ASN A O 1
ATOM 1943 N N . LEU A 1 137 ? -53.14421 43.68410 -16.90300 1.000 25.59289 137 LEU A N 1
ATOM 1944 C CA . LEU A 1 137 ? -52.65381 44.75533 -16.05636 1.000 25.60741 137 LEU A CA 1
ATOM 1945 C C . LEU A 1 137 ? -51.15443 44.92006 -16.24399 1.000 26.60362 137 LEU A C 1
ATOM 1946 O O . LEU A 1 137 ? -50.41479 43.93498 -16.33011 1.000 30.12801 137 LEU A O 1
ATOM 1962 N N . ARG A 1 138 ? -50.71691 46.17040 -16.36634 1.000 24.96989 138 ARG A N 1
ATOM 1963 C CA . ARG A 1 138 ? -49.30450 46.51087 -16.44826 1.000 28.80260 138 ARG A CA 1
ATOM 1964 C C . ARG A 1 138 ? -49.07407 47.65523 -15.46411 1.000 37.61134 138 ARG A C 1
ATOM 1965 O O . ARG A 1 138 ? -49.84588 48.61681 -15.45673 1.000 35.79376 138 ARG A O 1
ATOM 1986 N N . LEU A 1 139 ? -48.03502 47.52589 -14.63846 1.000 32.36098 139 LEU A N 1
ATOM 1987 C CA . LEU A 1 139 ? -47.76254 48.50466 -13.57951 1.000 31.37763 139 LEU A CA 1
ATOM 1988 C C . LEU A 1 139 ? -46.33640 48.96248 -13.71950 1.000 35.32648 139 LEU A C 1
ATOM 1989 O O . LEU A 1 139 ? -45.42266 48.13922 -13.74147 1.000 33.05256 139 LEU A O 1
ATOM 2005 N N . SER A 1 140 ? -46.15375 50.27009 -13.79081 1.000 35.59132 140 SER A N 1
ATOM 2006 C CA . SER A 1 140 ? -44.83246 50.81543 -14.11460 1.000 38.69896 140 SER A CA 1
ATOM 2007 C C . SER A 1 140 ? -43.85446 50.52033 -12.98260 1.000 35.67532 140 SER A C 1
ATOM 2008 O O . SER A 1 140 ? -44.14583 50.80501 -11.81323 1.000 39.01197 140 SER A O 1
ATOM 2016 N N . GLY A 1 141 ? -42.76976 49.82532 -13.31802 1.000 37.14904 141 GLY A N 1
ATOM 2017 C CA . GLY A 1 141 ? -41.73762 49.50442 -12.35105 1.000 39.94155 141 GLY A CA 1
ATOM 2018 C C . GLY A 1 141 ? -42.05417 48.38550 -11.38400 1.000 39.57007 141 GLY A C 1
ATOM 2019 O O . GLY A 1 141 ? -41.28402 48.15916 -10.44238 1.000 36.39605 141 GLY A O 1
ATOM 2023 N N . ILE A 1 142 ? -43.12900 47.64044 -11.61489 1.000 29.53123 142 ILE A N 1
ATOM 2024 C CA . ILE A 1 142 ? -43.65467 46.68090 -10.65110 1.000 30.35914 142 ILE A CA 1
ATOM 2025 C C . ILE A 1 142 ? -43.77797 45.32030 -11.31310 1.000 32.12501 142 ILE A C 1
ATOM 2026 O O . ILE A 1 142 ? -44.35617 45.17927 -12.40075 1.000 35.04460 142 ILE A O 1
ATOM 2042 N N . THR A 1 143 ? -43.23571 44.30369 -10.65769 1.000 28.90671 143 THR A N 1
ATOM 2043 C CA A THR A 1 143 ? -43.34879 42.93431 -11.13372 0.669 26.59850 143 THR A CA 1
ATOM 2044 C CA B THR A 1 143 ? -43.35789 42.93360 -11.13647 0.331 26.68125 143 THR A CA 1
ATOM 2045 C C . THR A 1 143 ? -44.69785 42.36296 -10.70556 1.000 29.14983 143 THR A C 1
ATOM 2046 O O . THR A 1 143 ? -45.08555 42.49044 -9.54404 1.000 32.99221 143 THR A O 1
ATOM 2065 N N . ILE A 1 144 ? -45.40284 41.70773 -11.63241 1.000 27.76634 144 ILE A N 1
ATOM 2066 C CA . ILE A 1 144 ? -46.72479 41.13194 -11.34503 1.000 25.39484 144 ILE A CA 1
ATOM 2067 C C . ILE A 1 144 ? -46.60866 39.61810 -11.37189 1.000 26.01265 144 ILE A C 1
ATOM 2068 O O . ILE A 1 144 ? -46.05382 39.04336 -12.30302 1.000 28.96347 144 ILE A O 1
ATOM 2084 N N . GLY A 1 145 ? -47.13848 38.98035 -10.35830 1.000 24.32915 145 GLY A N 1
ATOM 2085 C CA . GLY A 1 145 ? -47.31266 37.54171 -10.35030 1.000 23.78249 145 GLY A CA 1
ATOM 2086 C C . GLY A 1 145 ? -48.72878 37.10664 -10.04723 1.000 22.63191 145 GLY A C 1
ATOM 2087 O O . GLY A 1 145 ? -49.46730 37.76411 -9.30819 1.000 25.04887 145 GLY A O 1
ATOM 2091 N N . CYS A 1 146 ? -49.08648 35.94853 -10.60301 1.000 24.14549 146 CYS A N 1
ATOM 2092 C CA . CYS A 1 146 ? -50.39040 35.30865 -10.43689 1.000 22.78530 146 CYS A CA 1
ATOM 2093 C C . CYS A 1 146 ? -50.18816 33.94049 -9.79577 1.000 24.78364 146 CYS A C 1
ATOM 2094 O O . CYS A 1 146 ? -49.31026 33.17084 -10.25649 1.000 26.59457 146 CYS A O 1
ATOM 2102 N N . VAL A 1 147 ? -50.90548 33.67701 -8.71430 1.000 21.67375 147 VAL A N 1
ATOM 2103 C CA . VAL A 1 147 ? -50.80664 32.41301 -7.99734 1.000 20.68090 147 VAL A CA 1
ATOM 2104 C C . VAL A 1 147 ? -52.16195 31.70856 -7.99157 1.000 21.17818 147 VAL A C 1
ATOM 2105 O O . VAL A 1 147 ? -53.21260 32.30753 -8.21996 1.000 20.50487 147 VAL A O 1
ATOM 2118 N N . ASP A 1 148 ? -52.13045 30.39791 -7.72153 1.000 21.09927 148 ASP A N 1
ATOM 2119 C CA . ASP A 1 148 ? -53.36497 29.63904 -7.62155 1.000 19.75572 148 ASP A CA 1
ATOM 2120 C C . ASP A 1 148 ? -54.17028 30.01377 -6.35308 1.000 18.75177 148 ASP A C 1
ATOM 2121 O O . ASP A 1 148 ? -53.63395 30.49213 -5.35658 1.000 20.17695 148 ASP A O 1
ATOM 2130 N N . THR A 1 149 ? -55.48314 29.76718 -6.41255 1.000 17.45025 149 THR A N 1
ATOM 2131 C CA . THR A 1 149 ? -56.38411 29.97963 -5.30215 1.000 15.93472 149 THR A CA 1
ATOM 2132 C C . THR A 1 149 ? -56.32245 28.85694 -4.26245 1.000 16.79378 149 THR A C 1
ATOM 2133 O O . THR A 1 149 ? -56.88070 29.00567 -3.17060 1.000 17.13601 149 THR A O 1
ATOM 2144 N N . GLU A 1 150 ? -55.63712 27.75091 -4.57576 1.000 18.54215 150 GLU A N 1
ATOM 2145 C CA . GLU A 1 150 ? -55.37645 26.66952 -3.63005 1.000 16.56651 150 GLU A CA 1
ATOM 2146 C C . GLU A 1 150 ? -56.63902 26.07288 -3.05069 1.000 15.57047 150 GLU A C 1
ATOM 2147 O O . GLU A 1 150 ? -56.73817 25.78322 -1.84654 1.000 17.80690 150 GLU A O 1
ATOM 2159 N N . HIS A 1 151 ? -57.61847 25.82883 -3.93956 1.000 16.25775 151 HIS A N 1
ATOM 2160 C CA . HIS A 1 151 ? -58.95730 25.44405 -3.52704 1.000 14.59352 151 HIS A CA 1
ATOM 2161 C C . HIS A 1 151 ? -59.50567 24.25579 -4.27989 1.000 16.11771 151 HIS A C 1
ATOM 2162 O O . HIS A 1 151 ? -59.98657 23.30819 -3.65849 1.000 16.56163 151 HIS A O 1
ATOM 2176 N N . PHE A 1 152 ? -59.46215 24.25992 -5.61197 1.000 16.28987 152 PHE A N 1
ATOM 2177 C CA . PHE A 1 152 ? -60.09190 23.18321 -6.37163 1.000 16.84238 152 PHE A CA 1
ATOM 2178 C C . PHE A 1 152 ? -59.26915 21.89936 -6.27710 1.000 15.72141 152 PHE A C 1
ATOM 2179 O O . PHE A 1 152 ? -58.01861 21.90916 -6.10482 1.000 17.76530 152 PHE A O 1
ATOM 2196 N N . LEU A 1 153 ? -59.97090 20.77089 -6.43830 1.000 17.39869 153 LEU A N 1
ATOM 2197 C CA . LEU A 1 153 ? -59.25486 19.49279 -6.42538 1.000 17.46864 153 LEU A CA 1
ATOM 2198 C C . LEU A 1 153 ? -58.38139 19.27413 -7.64635 1.000 19.38437 153 LEU A C 1
ATOM 2199 O O . LEU A 1 153 ? -57.25924 18.71682 -7.52906 1.000 20.89840 153 LEU A O 1
ATOM 2215 N N . LEU A 1 154 ? -58.86781 19.62626 -8.84081 1.000 17.86861 154 LEU A N 1
ATOM 2216 C CA . LEU A 1 154 ? -58.11007 19.45831 -10.06276 1.000 20.39257 154 LEU A CA 1
ATOM 2217 C C . LEU A 1 154 ? -57.18395 20.65891 -10.26686 1.000 23.77375 154 LEU A C 1
ATOM 2218 O O . LEU A 1 154 ? -57.66719 21.78941 -10.36064 1.000 20.50874 154 LEU A O 1
ATOM 2234 N N . PRO A 1 155 ? -55.87878 20.46430 -10.33854 1.000 21.25153 155 PRO A N 1
ATOM 2235 C CA . PRO A 1 155 ? -54.98852 21.59790 -10.61530 1.000 21.75506 155 PRO A CA 1
ATOM 2236 C C . PRO A 1 155 ? -55.32800 22.23581 -11.94740 1.000 18.60956 155 PRO A C 1
ATOM 2237 O O . PRO A 1 155 ? -55.49674 21.54562 -12.99219 1.000 22.17417 155 PRO A O 1
ATOM 2248 N N . PHE A 1 156 ? -55.36431 23.59163 -11.93849 1.000 21.94418 156 PHE A N 1
ATOM 2249 C CA . PHE A 1 156 ? -55.70357 24.34920 -13.14872 1.000 20.44646 156 PHE A CA 1
ATOM 2250 C C . PHE A 1 156 ? -54.85456 23.93124 -14.32666 1.000 23.41266 156 PHE A C 1
ATOM 2251 O O . PHE A 1 156 ? -55.33658 23.86339 -15.45475 1.000 24.52683 156 PHE A O 1
ATOM 2268 N N . ALA A 1 157 ? -53.55812 23.67897 -14.10717 1.000 27.18099 157 ALA A N 1
ATOM 2269 C CA . ALA A 1 157 ? -52.67299 23.35827 -15.23449 1.000 27.92497 157 ALA A CA 1
ATOM 2270 C C . ALA A 1 157 ? -52.99545 22.03411 -15.91077 1.000 24.24204 157 ALA A C 1
ATOM 2271 O O . ALA A 1 157 ? -52.48617 21.79446 -17.02432 1.000 30.82705 157 ALA A O 1
ATOM 2278 N N . GLU A 1 158 ? -53.79525 21.17744 -15.27563 1.000 23.84585 158 GLU A N 1
ATOM 2279 C CA . GLU A 1 158 ? -54.19258 19.91380 -15.86555 1.000 25.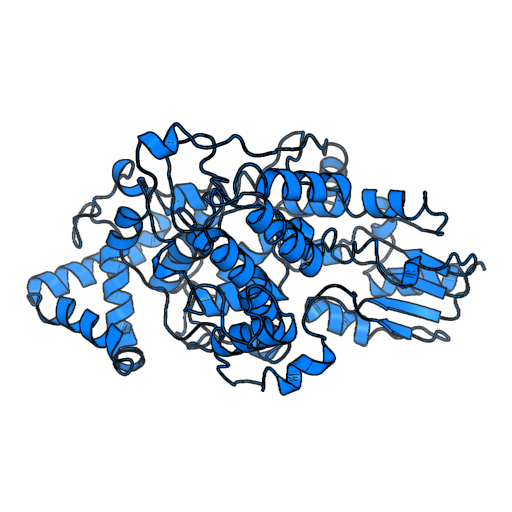12376 158 GLU A CA 1
ATOM 2280 C C . GLU A 1 158 ? -55.44658 20.02373 -16.70236 1.000 31.11254 158 GLU A C 1
ATOM 2281 O O . GLU A 1 158 ? -55.85297 19.04030 -17.33783 1.000 29.83140 158 GLU A O 1
ATOM 2293 N N . ILE A 1 159 ? -56.12213 21.17741 -16.69916 1.000 25.49217 159 ILE A N 1
ATOM 2294 C CA . ILE A 1 159 ? -57.39498 21.27591 -17.42773 1.000 24.47588 159 ILE A CA 1
ATOM 2295 C C . ILE A 1 159 ? -57.20808 20.97296 -18.91625 1.000 28.68033 159 ILE A C 1
ATOM 2296 O O . ILE A 1 159 ? -58.02143 20.21688 -19.46206 1.000 29.77695 159 ILE A O 1
ATOM 2312 N N . PRO A 1 160 ? -56.18240 21.46610 -19.60207 1.000 29.63562 160 PRO A N 1
ATOM 2313 C CA . PRO A 1 160 ? -56.06570 21.21239 -21.05140 1.000 32.26919 160 PRO A CA 1
ATOM 2314 C C . PRO A 1 160 ? -55.96991 19.73728 -21.38569 1.000 33.51385 160 PRO A C 1
ATOM 2315 O O . PRO A 1 160 ? -56.51808 19.32135 -22.41242 1.000 39.26652 160 PRO A O 1
ATOM 2326 N N . GLU A 1 161 ? -55.32678 18.94337 -20.54145 1.000 35.38235 161 GLU A N 1
ATOM 2327 C CA . GLU A 1 161 ? -55.17665 17.52480 -20.83791 1.000 38.35220 161 GLU A CA 1
ATOM 2328 C C . GLU A 1 161 ? -56.43572 16.76874 -20.45977 1.000 36.34947 161 GLU A C 1
ATOM 2329 O O . GLU A 1 161 ? -56.85225 15.86651 -21.19179 1.000 37.21957 161 GLU A O 1
ATOM 2341 N N . GLN A 1 162 ? -57.07213 17.14212 -19.34702 1.000 29.27047 162 GLN A N 1
ATOM 2342 C CA . GLN A 1 162 ? -58.29214 16.47104 -18.92527 1.000 31.38582 162 GLN A CA 1
ATOM 2343 C C . GLN A 1 162 ? -59.48978 16.85995 -19.79763 1.000 28.74302 162 GLN A C 1
ATOM 2344 O O . GLN A 1 162 ? -60.44932 16.06314 -19.90586 1.000 27.47100 162 GLN A O 1
ATOM 2358 N N . PHE A 1 163 ? -59.47928 18.06028 -20.36712 1.000 27.96578 163 PHE A N 1
ATOM 2359 C CA . PHE A 1 163 ? -60.61342 18.63429 -21.09663 1.000 27.16231 163 PHE A CA 1
ATOM 2360 C C . PHE A 1 163 ? -60.14690 19.24641 -22.41147 1.000 28.84334 163 PHE A C 1
ATOM 2361 O O . PHE A 1 163 ? -59.95787 20.46921 -22.56451 1.000 29.90456 163 PHE A O 1
ATOM 2378 N N . PRO A 1 164 ? -59.89753 18.41313 -23.42801 1.000 30.52336 164 PRO A N 1
ATOM 2379 C CA . PRO A 1 164 ? -59.61987 18.95099 -24.74847 1.000 34.61258 164 PRO A CA 1
ATOM 2380 C C . PRO A 1 164 ? -60.75407 19.87301 -25.22304 1.000 28.33655 164 PRO A C 1
ATOM 2381 O O . PRO A 1 164 ? -61.93173 19.56211 -25.03038 1.000 34.58466 164 PRO A O 1
ATOM 2392 N N . ALA A 1 165 ? -60.37678 21.00284 -25.80401 1.000 32.18233 165 ALA A N 1
ATOM 2393 C CA . ALA A 1 165 ? -61.35359 21.99852 -26.24571 1.000 30.93257 165 ALA A CA 1
ATOM 2394 C C . ALA A 1 165 ? -62.32564 21.40336 -27.25257 1.000 36.36223 165 ALA A C 1
ATOM 2395 O O . ALA A 1 165 ? -61.92964 20.64293 -28.13262 1.000 34.86886 165 ALA A O 1
ATOM 2402 N N . SER A 1 166 ? -63.61346 21.75729 -27.13269 1.000 28.78490 166 SER A N 1
ATOM 2403 C CA . SER A 1 166 ? -64.68968 21.37286 -28.03741 1.000 29.36658 166 SER A CA 1
ATOM 2404 C C . SER A 1 166 ? -64.91582 19.85427 -28.06235 1.000 29.20342 166 SER A C 1
ATOM 2405 O O . SER A 1 166 ? -65.49229 19.35011 -29.01037 1.000 39.93156 166 SER A O 1
ATOM 2413 N N . LYS A 1 167 ? -64.44687 19.17016 -27.05350 1.000 29.88028 167 LYS A N 1
ATOM 2414 C CA . LYS A 1 167 ? -64.65686 17.72929 -26.89366 1.000 31.10175 167 LYS A CA 1
ATOM 2415 C C . LYS A 1 167 ? -65.73562 17.50660 -25.83748 1.000 28.03177 167 LYS A C 1
ATOM 2416 O O . LYS A 1 167 ? -65.64394 18.07178 -24.72914 1.000 29.83669 167 LYS A O 1
ATOM 2435 N N . ALA A 1 168 ? -66.71646 16.64926 -26.16085 1.000 31.85176 168 ALA A N 1
ATOM 2436 C CA . ALA A 1 168 ? -67.75733 16.29374 -25.17539 1.000 29.26101 168 ALA A CA 1
ATOM 2437 C C . ALA A 1 168 ? -67.25891 15.25448 -24.17841 1.000 31.03683 168 ALA A C 1
ATOM 2438 O O . ALA A 1 168 ? -67.69705 14.10977 -24.15144 1.000 32.23994 168 ALA A O 1
ATOM 2445 N N . VAL A 1 169 ? -66.33128 15.67304 -23.31025 1.000 28.13787 169 VAL A N 1
ATOM 2446 C CA . VAL A 1 169 ? -65.83789 14.81107 -22.22912 1.000 24.59483 169 VAL A CA 1
ATOM 2447 C C . VAL A 1 169 ? -66.99366 14.33899 -21.38503 1.000 27.19485 169 VAL A C 1
ATOM 2448 O O . VAL A 1 169 ? -67.85431 15.12846 -20.97661 1.000 25.99441 169 VAL A O 1
ATOM 2461 N N . LEU A 1 170 ? -67.05605 13.02176 -21.11702 1.000 23.89276 170 LEU A N 1
ATOM 2462 C CA . LEU A 1 170 ? -68.16630 12.54786 -20.33312 1.000 23.28827 170 LEU A CA 1
ATOM 2463 C C . LEU A 1 170 ? -67.90848 12.77673 -18.84645 1.000 22.95794 170 LEU A C 1
ATOM 2464 O O . LEU A 1 170 ? -66.90377 12.31109 -18.30423 1.000 22.42529 170 LEU A O 1
ATOM 2480 N N . MET A 1 171 ? -68.82949 13.49797 -18.19286 1.000 22.92675 171 MET A N 1
ATOM 2481 C CA A MET A 1 171 ? -68.70736 13.73570 -16.76814 0.648 22.85098 171 MET A CA 1
ATOM 2482 C CA B MET A 1 171 ? -68.71942 13.73132 -16.75480 0.352 22.79193 171 MET A CA 1
ATOM 2483 C C . MET A 1 171 ? -68.50565 12.42853 -16.01683 1.000 19.94848 171 MET A C 1
ATOM 2484 O O . MET A 1 171 ? -67.64200 12.34427 -15.12803 1.000 21.37822 171 MET A O 1
ATOM 2509 N N . GLU A 1 172 ? -69.25404 11.37003 -16.39273 1.000 20.77013 172 GLU A N 1
ATOM 2510 C CA . GLU A 1 172 ? -69.17305 10.13431 -15.59255 1.000 21.76464 172 GLU A CA 1
ATOM 2511 C C . GLU A 1 172 ? -67.77664 9.54621 -15.63623 1.000 22.95714 172 GLU A C 1
ATOM 2512 O O . GLU A 1 172 ? -67.27721 9.07288 -14.61267 1.000 22.37001 172 GLU A O 1
ATOM 2524 N N . HIS A 1 173 ? -67.09219 9.64412 -16.78734 1.000 23.31910 173 HIS A N 1
ATOM 2525 C CA . HIS A 1 173 ? -65.74607 9.09958 -16.89765 1.000 22.09707 173 HIS A CA 1
ATOM 2526 C C . HIS A 1 173 ? -64.75122 9.93817 -16.11325 1.000 20.36082 173 HIS A C 1
ATOM 2527 O O . HIS A 1 173 ? -63.86240 9.39394 -15.42671 1.000 21.92108 173 HIS A O 1
ATOM 2541 N N . PHE A 1 174 ? -64.91127 11.25201 -16.15516 1.000 19.64545 174 PHE A N 1
ATOM 2542 C CA . PHE A 1 174 ? -64.07356 12.16097 -15.36392 1.000 17.69016 174 PHE A CA 1
ATOM 2543 C C . PHE A 1 174 ? -64.25885 11.91079 -13.87837 1.000 16.88988 174 PHE A C 1
ATOM 2544 O O . PHE A 1 174 ? -63.28728 11.78982 -13.12144 1.000 18.93311 174 PHE A O 1
ATOM 2561 N N . TYR A 1 175 ? -65.50772 11.71426 -13.47853 1.000 19.09355 175 TYR A N 1
ATOM 2562 C CA . TYR A 1 175 ? -65.81279 11.44355 -12.06582 1.000 18.58355 175 TYR A CA 1
ATOM 2563 C C . TYR A 1 175 ? -65.15146 10.16641 -11.57962 1.000 19.37272 175 TYR A C 1
ATOM 2564 O O . TYR A 1 175 ? -64.55596 10.14990 -10.51690 1.000 19.76341 175 TYR A O 1
ATOM 2582 N N . ARG A 1 176 ? -65.20893 9.09612 -12.37372 1.000 18.81282 176 ARG A N 1
ATOM 2583 C CA . ARG A 1 176 ? -64.56256 7.84892 -11.97978 1.000 19.78550 176 ARG A CA 1
ATOM 2584 C C . ARG A 1 176 ? -63.06562 8.03137 -11.84646 1.000 19.91461 176 ARG A C 1
ATOM 2585 O O . ARG A 1 176 ? -62.46034 7.53447 -10.88543 1.000 20.92697 176 ARG A O 1
ATOM 2606 N N . ARG A 1 177 ? -62.46427 8.80136 -12.75549 1.000 20.79600 177 ARG A N 1
ATOM 2607 C CA . ARG A 1 177 ? -61.03499 9.08372 -12.63787 1.000 22.79703 177 ARG A CA 1
ATOM 2608 C C . ARG A 1 177 ? -60.72744 9.85697 -11.36289 1.000 18.96984 177 ARG A C 1
ATOM 2609 O O . ARG A 1 177 ? -59.67428 9.60455 -10.72727 1.000 22.02958 177 ARG A O 1
ATOM 2630 N N . MET A 1 178 ? -61.57882 10.82424 -10.99577 1.000 18.67468 178 MET A N 1
ATOM 2631 C CA . MET A 1 178 ? -61.36857 11.59218 -9.80704 1.000 16.99994 178 MET A CA 1
ATOM 2632 C C . MET A 1 178 ? -61.55349 10.74259 -8.56448 1.000 20.36390 178 MET A C 1
ATOM 2633 O O . MET A 1 178 ? -60.81362 10.90380 -7.57946 1.000 18.88029 178 MET A O 1
ATOM 2647 N N . ARG A 1 179 ? -62.56152 9.84987 -8.57531 1.000 19.35145 179 ARG A N 1
ATOM 2648 C CA . ARG A 1 179 ? -62.72568 8.92002 -7.45800 1.000 18.32195 179 ARG A CA 1
ATOM 2649 C C . ARG A 1 179 ? -61.44147 8.12039 -7.22185 1.000 18.74887 179 ARG A C 1
ATOM 2650 O O . ARG A 1 179 ? -60.97453 7.96979 -6.07924 1.000 19.60245 179 ARG A O 1
ATOM 2671 N N . LYS A 1 180 ? -60.87084 7.58492 -8.27347 1.000 19.28731 180 LYS A N 1
ATOM 2672 C CA . LYS A 1 180 ? -59.65267 6.76496 -8.14188 1.000 21.09368 180 LYS A CA 1
ATOM 2673 C C . LYS A 1 180 ? -58.48012 7.61309 -7.70433 1.000 21.21846 180 LYS A C 1
ATOM 2674 O O . LYS A 1 180 ? -57.67563 7.18031 -6.85188 1.000 24.01912 180 LYS A O 1
ATOM 2693 N N . ARG A 1 181 ? -58.35147 8.82611 -8.24877 1.000 21.01342 181 ARG A N 1
ATOM 2694 C CA . ARG A 1 181 ? -57.20479 9.66262 -7.93971 1.000 21.84870 181 ARG A CA 1
ATOM 2695 C C . ARG A 1 181 ? -57.17169 10.07397 -6.48811 1.000 21.73872 181 ARG A C 1
ATOM 2696 O O . ARG A 1 181 ? -56.10732 10.04969 -5.83863 1.000 24.63029 181 ARG A O 1
ATOM 2717 N N . PHE A 1 182 ? -58.34193 10.43968 -5.92091 1.000 21.55889 182 PHE A N 1
ATOM 2718 C CA . PHE A 1 182 ? -58.38090 10.92348 -4.54693 1.000 22.14239 182 PHE A CA 1
ATOM 2719 C C . PHE A 1 182 ? -58.72196 9.84343 -3.55070 1.000 23.47790 182 PHE A C 1
ATOM 2720 O O . PHE A 1 182 ? -58.58955 10.06745 -2.36023 1.000 26.55842 182 PHE A O 1
ATOM 2737 N N . GLY A 1 183 ? -59.16312 8.66917 -3.97655 1.000 20.88711 183 GLY A N 1
ATOM 2738 C CA . GLY A 1 183 ? -59.43603 7.57153 -3.10633 1.000 21.24297 183 GLY A CA 1
ATOM 2739 C C . GLY A 1 183 ? -60.77371 7.60124 -2.39800 1.000 22.79183 183 GLY A C 1
ATOM 2740 O O . GLY A 1 183 ? -61.03788 6.74270 -1.53272 1.000 25.47832 183 GLY A O 1
ATOM 2744 N N . TYR A 1 184 ? -61.65407 8.47014 -2.79877 1.000 18.47911 184 TYR A N 1
ATOM 2745 C CA . TYR A 1 184 ? -62.90897 8.63991 -2.08140 1.000 16.45602 184 TYR A CA 1
ATOM 2746 C C . TYR A 1 184 ? -63.89318 7.53713 -2.45493 1.000 17.80751 184 TYR A C 1
ATOM 2747 O O . TYR A 1 184 ? -64.12937 7.27303 -3.65230 1.000 17.64360 184 TYR A O 1
ATOM 2765 N N . LEU A 1 185 ? -64.43586 6.86284 -1.43631 1.000 17.59728 185 LEU A N 1
ATOM 2766 C CA . LEU A 1 185 ? -65.42891 5.79213 -1.62122 1.000 17.21872 185 LEU A CA 1
ATOM 2767 C C . LEU A 1 185 ? -64.86969 4.70852 -2.52400 1.000 19.09926 185 LEU A C 1
ATOM 2768 O O . LEU A 1 185 ? -65.54674 4.19905 -3.42498 1.000 17.67113 185 LEU A O 1
ATOM 2784 N N . MET A 1 186 ? -63.60548 4.35496 -2.29600 1.000 17.98363 186 MET A N 1
ATOM 2785 C CA . MET A 1 186 ? -62.93719 3.28766 -3.02851 1.000 17.89399 186 MET A CA 1
ATOM 2786 C C . MET A 1 186 ? -62.52541 2.13657 -2.12719 1.000 20.35827 186 MET A C 1
ATOM 2787 O O . MET A 1 186 ? -62.14684 2.32266 -0.96028 1.000 20.49866 186 MET A O 1
ATOM 2801 N N . THR A 1 187 ? -62.56521 0.93563 -2.67452 1.000 22.38212 187 THR A N 1
ATOM 2802 C CA . THR A 1 187 ? -62.11650 -0.22043 -1.91955 1.000 24.75338 187 THR A CA 1
ATOM 2803 C C . THR A 1 187 ? -60.62675 -0.29584 -1.93952 1.000 26.51379 187 THR A C 1
ATOM 2804 O O . THR A 1 187 ? -59.90970 0.30901 -2.78393 1.000 27.62129 187 THR A O 1
ATOM 2815 N N . ALA A 1 188 ? -60.15134 -1.14896 -1.00006 1.000 34.74746 188 ALA A N 1
ATOM 2816 C CA . ALA A 1 188 ? -58.73165 -1.38821 -0.89565 1.000 35.70867 188 ALA A CA 1
ATOM 2817 C C . ALA A 1 188 ? -58.13245 -1.85404 -2.21533 1.000 54.17698 188 ALA A C 1
ATOM 2818 O O . ALA A 1 188 ? -56.97571 -1.54073 -2.47770 1.000 39.57905 188 ALA 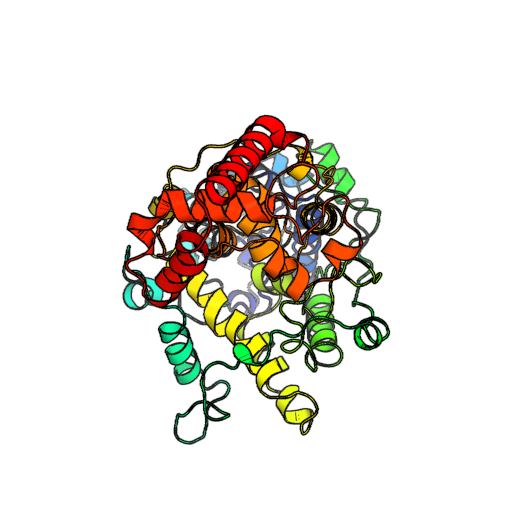A O 1
ATOM 2825 N N . ASP A 1 189 ? -58.88356 -2.62027 -3.04854 1.000 33.06452 189 ASP A N 1
ATOM 2826 C CA . ASP A 1 189 ? -58.36705 -3.03042 -4.33749 1.000 32.97092 189 ASP A CA 1
ATOM 2827 C C . ASP A 1 189 ? -58.79975 -2.16952 -5.52545 1.000 30.25530 189 ASP A C 1
ATOM 2828 O O . ASP A 1 189 ? -58.69062 -2.61034 -6.67572 1.000 36.94660 189 ASP A O 1
ATOM 2837 N N . GLY A 1 190 ? -59.23445 -0.93560 -5.32920 1.000 29.68189 190 GLY A N 1
ATOM 2838 C CA . GLY A 1 190 ? -59.41803 -0.01549 -6.44788 1.000 30.30919 190 GLY A CA 1
ATOM 2839 C C . GLY A 1 190 ? -60.77560 -0.05092 -7.15538 1.000 31.65444 190 GLY A C 1
ATOM 2840 O O . GLY A 1 190 ? -60.89344 0.41916 -8.28723 1.000 28.07000 190 GLY A O 1
ATOM 2844 N N . LYS A 1 191 ? -61.78177 -0.54468 -6.50777 1.000 26.25103 191 LYS A N 1
ATOM 2845 C CA . LYS A 1 191 ? -63.13830 -0.66626 -7.03668 1.000 22.97180 191 LYS A CA 1
ATOM 2846 C C . LYS A 1 191 ? -64.05627 0.30281 -6.31299 1.000 20.25178 191 LYS A C 1
ATOM 2847 O O . LYS A 1 191 ? -63.80037 0.68852 -5.17647 1.000 20.83544 191 LYS A O 1
ATOM 2866 N N . PRO A 1 192 ? -65.18045 0.71348 -6.92088 1.000 18.99275 192 PRO A N 1
ATOM 2867 C CA . PRO A 1 192 ? -66.08589 1.59647 -6.22550 1.000 18.19885 192 PRO A CA 1
ATOM 2868 C C . PRO A 1 192 ? -66.78765 0.90113 -5.06474 1.000 17.99042 192 PRO A C 1
ATOM 2869 O O . PRO A 1 192 ? -67.31184 -0.18234 -5.19975 1.000 18.91141 192 PRO A O 1
ATOM 2880 N N . GLU A 1 193 ? -66.79910 1.59045 -3.91787 1.000 17.74697 193 GLU A N 1
ATOM 2881 C CA . GLU A 1 193 ? -67.49514 1.08927 -2.75668 1.000 17.95695 193 GLU A CA 1
ATOM 2882 C C . GLU A 1 193 ? -68.95619 0.85071 -3.09686 1.000 17.19147 193 GLU A C 1
ATOM 2883 O O . GLU A 1 193 ? -69.60551 1.69345 -3.71079 1.000 17.87308 193 GLU A O 1
ATOM 2895 N N . GLY A 1 194 ? -69.49775 -0.28778 -2.71027 1.000 17.47789 194 GLY A N 1
ATOM 2896 C CA . GLY A 1 194 ? -70.87956 -0.61331 -2.92709 1.000 17.07508 194 GLY A CA 1
ATOM 2897 C C . GLY A 1 194 ? -71.22489 -1.27772 -4.22896 1.000 17.07759 194 GLY A C 1
ATOM 2898 O O . GLY A 1 194 ? -72.39836 -1.65865 -4.45422 1.000 18.62190 194 GLY A O 1
ATOM 2902 N N . GLY A 1 195 ? -70.23938 -1.57229 -5.08598 1.000 17.58823 195 GLY A N 1
ATOM 2903 C CA . GLY A 1 195 ? -70.46274 -2.40557 -6.24284 1.000 18.03249 195 GLY A CA 1
ATOM 2904 C C . GLY A 1 195 ? -70.87509 -1.63705 -7.49315 1.000 20.15485 195 GLY A C 1
ATOM 2905 O O . GLY A 1 195 ? -71.06498 -2.27103 -8.53196 1.000 21.14396 195 GLY A O 1
ATOM 2909 N N . GLN A 1 196 ? -70.99478 -0.35188 -7.43500 1.000 18.76919 196 GLN A N 1
ATOM 2910 C CA . GLN A 1 196 ? -71.28511 0.49069 -8.59774 1.000 21.00885 196 GLN A CA 1
ATOM 2911 C C . GLN A 1 196 ? -70.73837 1.87354 -8.32700 1.000 18.60449 196 GLN A C 1
ATOM 2912 O O . GLN A 1 196 ? -70.60973 2.32900 -7.19893 1.000 18.70970 196 GLN A O 1
ATOM 2926 N N . TRP A 1 197 ? -70.47419 2.59919 -9.41218 1.000 18.62350 197 TRP A N 1
ATOM 2927 C CA . TRP A 1 197 ? -69.91756 3.91422 -9.27004 1.000 17.64738 197 TRP A CA 1
ATOM 2928 C C . TRP A 1 197 ? -70.91725 4.95367 -8.81145 1.000 20.11814 197 TRP A C 1
ATOM 2929 O O . TRP A 1 197 ? -70.54442 5.84870 -8.06490 1.000 19.87035 197 TRP A O 1
ATOM 2950 N N . ASN A 1 198 ? -72.15684 4.83266 -9.24739 1.000 18.01767 198 ASN A N 1
ATOM 2951 C CA . ASN A 1 198 ? -73.11000 5.93954 -9.18463 1.000 18.76279 198 ASN A CA 1
ATOM 2952 C C . ASN A 1 198 ? -74.44175 5.38330 -8.68093 1.000 17.13015 198 ASN A C 1
ATOM 2953 O O . ASN A 1 198 ? -75.04060 4.48455 -9.29446 1.000 20.35033 198 ASN A O 1
ATOM 2964 N N . PHE A 1 199 ? -74.90722 5.94150 -7.52815 1.000 17.65030 199 PHE A N 1
ATOM 2965 C CA . PHE A 1 199 ? -76.11150 5.48265 -6.86740 1.000 17.88733 199 PHE A CA 1
ATOM 2966 C C . PHE A 1 199 ? -77.33741 6.35038 -7.20539 1.000 18.10304 199 PHE A C 1
ATOM 2967 O O . PHE A 1 199 ? -78.36290 6.26218 -6.52666 1.000 19.35208 199 PHE A O 1
ATOM 2984 N N . ASP A 1 200 ? -77.26034 7.14835 -8.27192 1.000 19.96792 200 ASP A N 1
ATOM 2985 C CA . ASP A 1 200 ? -78.34852 8.10126 -8.54380 1.000 22.02534 200 ASP A CA 1
ATOM 2986 C C . ASP A 1 200 ? -79.70701 7.45606 -8.67489 1.000 20.26410 200 ASP A C 1
ATOM 2987 O O . ASP A 1 200 ? -80.74838 8.05828 -8.33320 1.000 21.72203 200 ASP A O 1
ATOM 2996 N N . ALA A 1 201 ? -79.79871 6.18909 -9.16627 1.000 22.05094 201 ALA A N 1
ATOM 2997 C CA . ALA A 1 201 ? -81.09493 5.58632 -9.33147 1.000 23.80682 201 ALA A CA 1
ATOM 2998 C C . ALA A 1 201 ? -81.83684 5.34115 -8.03943 1.000 23.03006 201 ALA A C 1
ATOM 2999 O O . ALA A 1 201 ? -83.06085 5.20339 -8.07011 1.000 25.14703 201 ALA A O 1
ATOM 3006 N N . ASP A 1 202 ? -81.11896 5.32552 -6.89037 1.000 20.61341 202 ASP A N 1
ATOM 3007 C CA . ASP A 1 202 ? -81.70275 5.14350 -5.59668 1.000 20.01471 202 ASP A CA 1
ATOM 3008 C C . ASP A 1 202 ? -82.14719 6.49295 -4.98774 1.000 21.49114 202 ASP A C 1
ATOM 3009 O O . ASP A 1 202 ? -82.74757 6.47817 -3.90600 1.000 23.96452 202 ASP A O 1
ATOM 3018 N N . ASN A 1 203 ? -81.83756 7.62822 -5.65107 1.000 18.45549 203 ASN A N 1
ATOM 3019 C CA . ASN A 1 203 ? -81.94053 8.96272 -5.08789 1.000 16.03432 203 ASN A CA 1
ATOM 3020 C C . ASN A 1 203 ? -83.02373 9.78282 -5.80136 1.000 17.31027 203 ASN A C 1
ATOM 3021 O O . ASN A 1 203 ? -82.81591 10.95161 -6.12563 1.000 20.11642 203 ASN A O 1
ATOM 3032 N N . ARG A 1 204 ? -84.19855 9.13486 -6.01744 1.000 20.23833 204 ARG A N 1
ATOM 3033 C CA . ARG A 1 204 ? -85.24059 9.76660 -6.81490 1.000 20.86175 204 ARG A CA 1
ATOM 3034 C C . ARG A 1 204 ? -86.61773 9.66498 -6.14253 1.000 23.47971 204 ARG A C 1
ATOM 3035 O O . ARG A 1 204 ? -87.62110 9.50386 -6.82575 1.000 28.92279 204 ARG A O 1
ATOM 3056 N N . ASN A 1 205 ? -86.67790 9.70775 -4.82586 1.000 24.37833 205 ASN A N 1
ATOM 3057 C CA . ASN A 1 205 ? -87.94030 9.66576 -4.08805 1.000 20.82359 205 ASN A CA 1
ATOM 3058 C C . ASN A 1 205 ? -88.63330 11.04702 -4.03526 1.000 20.87290 205 ASN A C 1
ATOM 3059 O O . ASN A 1 205 ? -87.98633 12.07923 -3.85401 1.000 19.95780 205 ASN A O 1
ATOM 3070 N N . LYS A 1 206 ? -89.98865 11.04325 -4.08816 1.000 20.95750 206 LYS A N 1
ATOM 3071 C CA . LYS A 1 206 ? -90.79159 12.22284 -3.73681 1.000 20.17117 206 LYS A CA 1
ATOM 3072 C C . LYS A 1 206 ? -91.08774 12.22440 -2.23617 1.000 19.46370 206 LYS A C 1
ATOM 3073 O O . LYS A 1 206 ? -91.13575 11.15060 -1.57617 1.000 22.52580 206 LYS A O 1
ATOM 3092 N N . LEU A 1 207 ? -91.26381 13.43183 -1.67070 1.000 18.73322 207 LEU A N 1
ATOM 3093 C CA . LEU A 1 207 ? -91.65908 13.55802 -0.26918 1.000 18.33273 207 LEU A CA 1
ATOM 3094 C C . LEU A 1 207 ? -93.13291 13.25009 -0.11220 1.000 20.32393 207 LEU A C 1
ATOM 3095 O O . LEU A 1 207 ? -93.99324 13.94329 -0.68597 1.000 22.20602 207 LEU A O 1
ATOM 3111 N N . LYS A 1 208 ? -93.44346 12.21519 0.66078 1.000 19.73625 208 LYS A N 1
ATOM 3112 C CA . LYS A 1 208 ? -94.82098 11.90227 1.02006 1.000 22.39446 208 LYS A CA 1
ATOM 3113 C C . LYS A 1 208 ? -95.18728 12.64394 2.30296 1.000 21.31395 208 LYS A C 1
ATOM 3114 O O . LYS A 1 208 ? -94.35004 13.21112 2.98494 1.000 20.14869 208 LYS A O 1
ATOM 3133 N N . SER A 1 209 ? -96.50890 12.63894 2.64264 1.000 20.86109 209 SER A N 1
ATOM 3134 C CA . SER A 1 209 ? -96.90257 13.39118 3.83659 1.000 23.15824 209 SER A CA 1
ATOM 3135 C C . SER A 1 209 ? -96.12672 13.06118 5.09198 1.000 21.37909 209 SER A C 1
ATOM 3136 O O . SER A 1 209 ? -95.68189 13.98097 5.78135 1.000 22.13311 209 SER A O 1
ATOM 3144 N N . PRO A 1 210 ? -95.87063 11.78238 5.44308 1.000 21.40039 210 PRO A N 1
ATOM 3145 C CA . PRO A 1 210 ? -95.06703 11.55908 6.66180 1.000 24.18769 210 PRO A CA 1
ATOM 3146 C C . PRO A 1 210 ? -93.66243 12.12038 6.57395 1.000 21.31300 210 PRO A C 1
ATOM 3147 O O . PRO A 1 210 ? -93.08177 12.51722 7.59650 1.000 22.38821 210 PRO A O 1
ATOM 3158 N N . ASP A 1 211 ? -93.07971 12.17155 5.36020 1.000 20.50170 211 ASP A N 1
ATOM 3159 C CA . ASP A 1 211 ? -91.79251 12.75066 5.18003 1.000 18.90196 211 ASP A CA 1
ATOM 3160 C C . ASP A 1 211 ? -91.81775 14.26162 5.42986 1.000 17.83210 211 ASP A C 1
ATOM 3161 O O . ASP A 1 211 ? -90.88328 14.82734 5.98200 1.000 18.62337 211 ASP A O 1
ATOM 3170 N N . LEU A 1 212 ? -92.87608 14.93311 4.99129 1.000 18.26676 212 LEU A N 1
ATOM 3171 C CA . LEU A 1 212 ? -92.95155 16.36509 5.18756 1.000 18.73136 212 LEU A CA 1
ATOM 3172 C C . LEU A 1 212 ? -93.00062 16.72312 6.65815 1.000 18.53043 212 LEU A C 1
ATOM 3173 O O . LEU A 1 212 ? -92.32672 17.66708 7.07220 1.000 20.09131 212 LEU A O 1
ATOM 3189 N N . LEU A 1 213 ? -93.71892 15.93071 7.48304 1.000 18.49711 213 LEU A N 1
ATOM 3190 C CA . LEU A 1 213 ? -93.82115 16.24068 8.89366 1.000 21.20276 213 LEU A CA 1
ATOM 3191 C C . LEU A 1 213 ? -92.47559 16.07638 9.59240 1.000 22.95456 213 LEU A C 1
ATOM 3192 O O . LEU A 1 213 ? -92.24136 16.75046 10.62580 1.000 26.50798 213 LEU A O 1
ATOM 3208 N N . GLN A 1 214 ? -91.57900 15.30803 9.02251 1.000 19.68746 214 GLN A N 1
ATOM 3209 C CA A GLN A 1 214 ? -90.25275 15.06792 9.59601 0.467 20.90116 214 GLN A CA 1
ATOM 3210 C CA B GLN A 1 214 ? -90.24981 15.06139 9.58976 0.533 20.88048 214 GLN A CA 1
ATOM 3211 C C . GLN A 1 214 ? -89.16742 16.01052 9.07357 1.000 20.88908 214 GLN A C 1
ATOM 3212 O O . GLN A 1 214 ? -88.01050 15.88353 9.49071 1.000 20.77276 214 GLN A O 1
ATOM 3237 N N . LEU A 1 215 ? -89.48709 16.95815 8.20729 1.000 18.65307 215 LEU A N 1
ATOM 3238 C CA . LEU A 1 215 ? -88.42229 17.79605 7.64693 1.000 18.20173 215 LEU A CA 1
ATOM 3239 C C . LEU A 1 215 ? -87.75354 18.63157 8.72894 1.000 19.46243 215 LEU A C 1
ATOM 3240 O O . LEU A 1 215 ? -88.46032 19.22423 9.61126 1.000 20.41895 215 LEU A O 1
ATOM 3256 N N . PRO A 1 216 ? -86.42030 18.70893 8.71081 1.000 20.09272 216 PRO A N 1
ATOM 3257 C CA . PRO A 1 216 ? -85.68865 19.45075 9.73614 1.000 21.90149 216 PRO A CA 1
ATOM 3258 C C . PRO A 1 216 ? -85.69610 20.94974 9.46909 1.000 18.19773 216 PRO A C 1
ATOM 3259 O O . PRO A 1 216 ? -85.90591 21.40999 8.36170 1.000 19.90092 216 PRO A O 1
ATOM 3270 N N . THR A 1 217 ? -85.48112 21.70740 10.55758 1.000 19.23204 217 THR A N 1
ATOM 3271 C CA . THR A 1 217 ? -85.35284 23.17000 10.45300 1.000 18.09615 217 THR A CA 1
ATOM 3272 C C . THR A 1 217 ? -84.01057 23.53768 9.87967 1.000 18.11618 217 THR A C 1
ATOM 3273 O O . THR A 1 217 ? -82.99175 23.04868 10.36959 1.000 19.21887 217 THR A O 1
ATOM 3284 N N . PRO A 1 218 ? -83.97421 24.33589 8.82677 1.000 17.70699 218 PRO A N 1
ATOM 3285 C CA . PRO A 1 218 ? -82.66086 24.72163 8.24813 1.000 17.15983 218 PRO A CA 1
ATOM 3286 C C . PRO A 1 218 ? -81.90874 25.62704 9.18592 1.000 16.05363 218 PRO A C 1
ATOM 3287 O O . PRO A 1 218 ? -82.49299 26.36563 9.97535 1.000 18.47600 218 PRO A O 1
ATOM 3298 N N . LEU A 1 219 ? -80.57587 25.48771 9.14537 1.000 15.98580 219 LEU A N 1
ATOM 3299 C CA . LEU A 1 219 ? -79.72357 26.31238 10.00492 1.000 16.46143 219 LEU A CA 1
ATOM 3300 C C . LEU A 1 219 ? -79.57167 27.68954 9.36105 1.000 16.16538 219 LEU A C 1
ATOM 3301 O O . LEU A 1 219 ? -78.95612 27.82101 8.29370 1.000 17.47818 219 LEU A O 1
ATOM 3317 N N . CYS A 1 220 ? -80.12749 28.70981 10.05007 1.000 17.09477 220 CYS A N 1
ATOM 3318 C CA . CYS A 1 220 ? -80.13565 30.08435 9.56297 1.000 17.41912 220 CYS A CA 1
ATOM 3319 C C . CYS A 1 220 ? -79.34796 30.94136 10.55729 1.000 19.96614 220 CYS A C 1
ATOM 3320 O O . CYS A 1 220 ? -79.56610 30.85080 11.78610 1.000 21.58706 220 CYS A O 1
ATOM 3328 N N . PHE A 1 221 ? -78.44401 31.75359 10.05341 1.000 16.59261 221 PHE A N 1
ATOM 3329 C CA . PHE A 1 221 ? -77.66892 32.66014 10.87195 1.000 17.26608 221 PHE A CA 1
ATOM 3330 C C . PHE A 1 221 ? -78.39632 33.98461 10.96101 1.000 22.80799 221 PHE A C 1
ATOM 3331 O O . PHE A 1 221 ? -79.37007 34.20858 10.26834 1.000 22.00103 221 PHE A O 1
ATOM 3348 N N . ASP A 1 222 ? -77.94915 34.82485 11.89600 1.000 20.80990 222 ASP A N 1
ATOM 3349 C CA . ASP A 1 222 ? -78.55814 36.14372 12.10497 1.000 20.09926 222 ASP A CA 1
ATOM 3350 C C . ASP A 1 222 ? -77.48426 37.18765 11.84843 1.000 23.60500 222 ASP A C 1
ATOM 3351 O O . ASP A 1 222 ? -76.83180 37.64273 12.78561 1.000 26.20537 222 ASP A O 1
ATOM 3360 N N . ASN A 1 223 ? -77.23947 37.48400 10.59606 1.000 19.19582 223 ASN A N 1
ATOM 3361 C CA . ASN A 1 223 ? -76.20883 38.46385 10.22924 1.000 18.01366 223 ASN A CA 1
ATOM 3362 C C . ASN A 1 223 ? -76.84690 39.78054 9.85791 1.000 18.98357 223 ASN A C 1
ATOM 3363 O O . ASN A 1 223 ? -77.44881 39.90755 8.78333 1.000 18.98508 223 ASN A O 1
ATOM 3374 N N . PRO A 1 224 ? -76.73137 40.80565 10.68646 1.000 19.79718 224 PRO A N 1
ATOM 3375 C CA . PRO A 1 224 ? -77.41021 42.07445 10.36855 1.000 20.80778 224 PRO A CA 1
ATOM 3376 C C . PRO A 1 224 ? -76.76107 42.72616 9.16460 1.000 22.68464 224 PRO A C 1
ATOM 3377 O O . PRO A 1 224 ? -75.52594 42.74448 9.02377 1.000 24.64781 224 PRO A O 1
ATOM 3388 N N . VAL A 1 225 ? -77.59703 43.24164 8.27159 1.000 21.53628 225 VAL A N 1
ATOM 3389 C CA . VAL A 1 225 ? -77.08581 43.82181 7.02748 1.000 22.62120 225 VAL A CA 1
ATOM 3390 C C . VAL A 1 225 ? -77.58956 45.23767 6.70632 1.000 21.37657 225 VAL A C 1
ATOM 3391 O O . VAL A 1 225 ? -77.32535 45.75396 5.61844 1.000 23.29861 225 VAL A O 1
ATOM 3404 N N . ALA A 1 226 ? -78.27245 45.89909 7.63436 1.000 20.85732 226 ALA A N 1
ATOM 3405 C CA . ALA A 1 226 ? -78.79606 47.24977 7.34112 1.000 21.57427 226 ALA A CA 1
ATOM 3406 C C . ALA A 1 226 ? -77.71194 48.20284 6.84660 1.000 24.01642 226 ALA A C 1
ATOM 3407 O O . ALA A 1 226 ? -77.92993 48.95967 5.88552 1.000 23.90908 226 ALA A O 1
ATOM 3414 N N . SER A 1 227 ? -76.53124 48.22324 7.48683 1.000 22.53937 227 SER A N 1
ATOM 3415 C CA A SER A 1 227 ? -75.52144 49.19000 7.07046 0.366 23.21837 227 SER A CA 1
ATOM 3416 C CA B SER A 1 227 ? -75.51918 49.18659 7.06550 0.634 23.26712 227 SER A CA 1
ATOM 3417 C C . SER A 1 227 ? -74.95572 48.85264 5.69360 1.000 22.35658 227 SER A C 1
ATOM 3418 O O . SER A 1 227 ? -74.62237 49.77569 4.92162 1.000 23.50694 227 SER A O 1
ATOM 3431 N N . ILE A 1 228 ? -74.81407 47.55803 5.38629 1.000 21.58723 228 ILE A N 1
ATOM 3432 C CA . ILE A 1 228 ? -74.33711 47.15702 4.05928 1.000 18.63062 228 ILE A CA 1
ATOM 3433 C C . ILE A 1 228 ? -75.34429 47.56819 3.00684 1.000 21.74471 228 ILE A C 1
ATOM 3434 O O . ILE A 1 228 ? -75.01208 48.15059 1.96551 1.000 22.27000 228 ILE A O 1
ATOM 3450 N N . LYS A 1 229 ? -76.63110 47.27902 3.27016 1.000 21.87521 229 LYS A N 1
ATOM 3451 C CA . LYS A 1 229 ? -77.67694 47.70437 2.31571 1.000 22.40809 229 LYS A CA 1
ATOM 3452 C C . LYS A 1 229 ? -77.68590 49.19815 2.10065 1.000 21.89776 229 LYS A C 1
ATOM 3453 O O . LYS A 1 229 ? -77.82642 49.69296 0.96169 1.000 25.26197 229 LYS A O 1
ATOM 3472 N N . ALA A 1 230 ? -77.50841 49.97238 3.18911 1.000 22.88077 230 ALA A N 1
ATOM 3473 C CA . ALA A 1 230 ? -77.52598 51.41315 3.05541 1.000 25.92808 230 ALA A CA 1
ATOM 3474 C C . ALA A 1 230 ? -76.35272 51.89215 2.21553 1.000 25.23320 230 ALA A C 1
ATOM 3475 O O . ALA A 1 230 ? -76.47585 52.85754 1.46501 1.000 25.66363 230 ALA A O 1
ATOM 3482 N N . ARG A 1 231 ? -75.20046 51.22054 2.34620 1.000 23.43731 231 ARG A N 1
ATOM 3483 C CA . ARG A 1 231 ? -74.03535 51.60520 1.55788 1.000 22.43200 231 ARG A CA 1
ATOM 3484 C C . ARG A 1 231 ? -74.24699 51.29995 0.07403 1.000 25.40634 231 ARG A C 1
ATOM 3485 O O . ARG A 1 231 ? -73.90481 52.12414 -0.79439 1.000 24.56904 231 ARG A O 1
ATOM 3506 N N . ILE A 1 232 ? -74.78002 50.13231 -0.21666 1.000 23.19972 232 ILE A N 1
ATOM 3507 C CA . ILE A 1 232 ? -75.13256 49.76350 -1.58702 1.000 23.64048 232 ILE A CA 1
ATOM 3508 C C . ILE A 1 232 ? -76.07723 50.79185 -2.17204 1.000 25.54995 232 ILE A C 1
ATOM 3509 O O . ILE A 1 232 ? -75.90920 51.24960 -3.31738 1.000 26.11486 232 ILE A O 1
ATOM 3525 N N . GLU A 1 233 ? -77.08031 51.16511 -1.39187 1.000 25.69772 233 GLU A N 1
ATOM 3526 C CA . GLU A 1 233 ? -78.08604 52.13574 -1.89930 1.000 27.03938 233 GLU A CA 1
ATOM 3527 C C . GLU A 1 233 ? -77.47842 53.50385 -2.11899 1.000 29.61205 233 GLU A C 1
ATOM 3528 O O . GLU A 1 233 ? -77.77577 54.17323 -3.12415 1.000 29.47181 233 GLU A O 1
ATOM 3540 N N . ARG A 1 234 ? -76.64105 53.96725 -1.18755 1.000 26.93849 234 ARG A N 1
ATOM 3541 C CA . ARG A 1 234 ? -75.99703 55.26441 -1.31180 1.000 31.07638 234 ARG A CA 1
ATOM 3542 C C . ARG A 1 234 ? -75.18660 55.35259 -2.59821 1.000 29.68756 234 ARG A C 1
ATOM 3543 O O . ARG A 1 234 ? -75.07916 56.44688 -3.18813 1.000 30.55729 234 ARG A O 1
ATOM 3564 N N . HIS A 1 235 ? -74.62707 54.22862 -3.06599 1.000 27.83713 235 HIS A N 1
ATOM 3565 C CA . HIS A 1 235 ? -73.86215 54.18988 -4.29513 1.000 25.55805 235 HIS A CA 1
ATOM 3566 C C . HIS A 1 235 ? -74.71219 53.86168 -5.52034 1.000 29.88156 235 HIS A C 1
ATOM 3567 O O . HIS A 1 235 ? -74.15575 53.70708 -6.60498 1.000 29.41886 235 HIS A O 1
ATOM 3581 N N . ARG A 1 236 ? -76.03301 53.85177 -5.38086 1.000 28.71444 236 ARG A N 1
ATOM 3582 C CA . ARG A 1 236 ? -76.96811 53.61147 -6.46576 1.000 27.27788 236 ARG A CA 1
ATOM 3583 C C . ARG A 1 236 ? -76.61209 52.33668 -7.23872 1.000 30.88358 236 ARG A C 1
ATOM 3584 O O . ARG A 1 236 ? -76.77439 52.27242 -8.46817 1.000 31.45284 236 ARG A O 1
ATOM 3605 N N . ILE A 1 237 ? -76.17936 51.32939 -6.50951 1.000 27.13206 237 ILE A N 1
ATOM 3606 C CA . ILE A 1 237 ? -75.84142 50.01993 -7.06360 1.000 27.90141 237 ILE A CA 1
ATOM 3607 C C . ILE A 1 237 ? -77.14473 49.27943 -7.38521 1.000 24.91672 237 ILE A C 1
ATOM 3608 O O . ILE A 1 237 ? -77.97769 49.11019 -6.50045 1.000 27.81443 237 ILE A O 1
ATOM 3624 N N . PRO A 1 238 ? -77.31703 48.75554 -8.57867 1.000 30.72969 238 PRO A N 1
ATOM 3625 C CA . PRO A 1 238 ? -78.52871 47.98098 -8.86818 1.000 32.50274 238 PRO A CA 1
ATOM 3626 C C . PRO A 1 238 ? -78.47152 46.57902 -8.27706 1.000 23.46533 238 PRO A C 1
ATOM 3627 O O . PRO A 1 238 ? -77.40288 45.96578 -8.11699 1.000 24.92854 238 PRO A O 1
ATOM 3638 N N . SER A 1 239 ? -79.66068 46.08517 -7.90175 1.000 23.66804 239 SER A N 1
ATOM 3639 C CA A SER A 1 239 ? -79.80748 44.74652 -7.35188 0.688 21.36051 239 SER A CA 1
ATOM 3640 C CA B SER A 1 239 ? -79.78157 44.71956 -7.42807 0.312 21.35299 239 SER A CA 1
ATOM 3641 C C . SER A 1 239 ? -81.15284 44.16885 -7.78977 1.000 23.17842 239 SER A C 1
ATOM 3642 O O . SER A 1 239 ? -82.04610 44.88936 -8.30953 1.000 25.88311 239 SER A O 1
ATOM 3657 N N . ILE A 1 240 ? -81.30923 42.87585 -7.54213 1.000 23.17606 240 ILE A N 1
ATOM 3658 C CA . ILE A 1 240 ? -82.58661 42.19521 -7.70389 1.000 20.08585 240 ILE A CA 1
ATOM 3659 C C . ILE A 1 240 ? -82.91460 41.47328 -6.40296 1.000 21.95971 240 ILE A C 1
ATOM 3660 O O . ILE A 1 240 ? -82.06474 41.24535 -5.54565 1.000 22.99750 240 ILE A O 1
ATOM 3676 N N . GLY A 1 241 ? -84.19056 41.02394 -6.30363 1.000 23.26011 241 GLY A N 1
ATOM 3677 C CA . GLY A 1 241 ? -84.56051 40.26668 -5.12243 1.000 23.03568 241 GLY A CA 1
ATOM 3678 C C . GLY A 1 241 ? -84.78314 41.12915 -3.88618 1.000 25.70533 241 GLY A C 1
ATOM 3679 O O . GLY A 1 241 ? -84.74969 42.35743 -3.91703 1.000 24.36038 241 GLY A O 1
ATOM 3683 N N . GLN A 1 242 ? -85.00318 40.44565 -2.76000 1.000 21.54957 242 GLN A N 1
ATOM 3684 C CA A GLN A 1 242 ? -85.32011 41.11377 -1.50109 0.454 25.61646 242 GLN A CA 1
ATOM 3685 C CA B GLN A 1 242 ? -85.32682 41.10786 -1.50205 0.546 25.59946 242 GLN A CA 1
ATOM 3686 C C . GLN A 1 242 ? -84.46666 40.57560 -0.36676 1.000 18.70477 242 GLN A C 1
ATOM 3687 O O . GLN A 1 242 ? -84.00642 39.43389 -0.37829 1.000 21.07158 242 GLN A O 1
ATOM 3712 N N . VAL A 1 243 ? -84.35606 41.41664 0.67963 1.000 23.50437 243 VAL A N 1
ATOM 3713 C CA . VAL A 1 243 ? -83.80474 40.95175 1.95604 1.000 21.46133 243 VAL A CA 1
ATOM 3714 C C . VAL A 1 243 ? -84.38038 41.86948 3.04445 1.000 21.76031 243 VAL A C 1
ATOM 3715 O O . VAL A 1 243 ? -84.71633 43.02258 2.78280 1.000 26.04263 243 VAL A O 1
ATOM 3728 N N . GLY A 1 244 ? -84.51562 41.29849 4.23971 1.000 24.49566 244 GLY A N 1
ATOM 3729 C CA . GLY A 1 244 ? -84.91530 42.08357 5.39626 1.000 28.07829 244 GLY A CA 1
ATOM 3730 C C . GLY A 1 244 ? -83.72137 42.64059 6.13896 1.000 29.84396 244 GLY A C 1
ATOM 3731 O O . GLY A 1 244 ? -82.75090 43.08066 5.50976 1.000 26.91997 244 GLY A O 1
ATOM 3735 N N . GLU A 1 245 ? -83.80698 42.65402 7.46025 1.000 24.53682 245 GLU A N 1
ATOM 3736 C CA . GLU A 1 245 ? -82.75453 43.28286 8.26773 1.000 24.87864 245 GLU A CA 1
ATOM 3737 C C . GLU A 1 245 ? -81.60108 42.31543 8.53288 1.000 22.61497 245 GLU A C 1
ATOM 3738 O O . GLU A 1 245 ? -80.51160 42.78254 8.90296 1.000 24.44301 245 GLU A O 1
ATOM 3750 N N . SER A 1 246 ? -81.82600 41.04158 8.33753 1.000 22.92098 246 SER A N 1
ATOM 3751 C CA . SER A 1 246 ? -80.88370 39.98717 8.70659 1.000 22.49377 246 SER A CA 1
ATOM 3752 C C . SER A 1 246 ? -80.69845 39.00936 7.54838 1.000 24.39960 246 SER A C 1
ATOM 3753 O O . SER A 1 246 ? -81.66531 38.64247 6.86254 1.000 23.65135 246 SER A O 1
ATOM 3761 N N . LEU A 1 247 ? -79.46671 38.59673 7.32391 1.000 19.30571 247 LEU A N 1
ATOM 3762 C CA . LEU A 1 247 ? -79.09368 37.66253 6.29008 1.000 16.69165 247 LEU A CA 1
ATOM 3763 C C . LEU A 1 247 ? -78.87532 36.29571 6.90631 1.000 18.32278 247 LEU A C 1
ATOM 3764 O O . LEU A 1 247 ? -78.15465 36.18081 7.90014 1.000 19.79588 247 LEU A O 1
ATOM 3780 N N . LEU A 1 248 ? -79.52826 35.25018 6.34967 1.000 16.45694 248 LEU A N 1
ATOM 3781 C CA . LEU A 1 248 ? -79.42995 33.92246 6.96783 1.000 16.79560 248 LEU A CA 1
ATOM 3782 C C . LEU A 1 248 ? -78.24737 33.11148 6.55279 1.000 16.46575 248 LEU A C 1
ATOM 3783 O O . LEU A 1 248 ? -77.94497 32.07730 7.15945 1.000 17.75006 248 LEU A O 1
ATOM 3799 N N . TRP A 1 249 ? -77.51969 33.51916 5.52711 1.000 15.83293 249 TRP A N 1
ATOM 3800 C CA . TRP A 1 249 ? -76.44786 32.79950 4.90858 1.000 15.50145 249 TRP A CA 1
ATOM 3801 C C . TRP A 1 249 ? -75.17691 32.92306 5.74719 1.000 16.91580 249 TRP A C 1
ATOM 3802 O O . TRP A 1 249 ? -75.00186 33.94270 6.42765 1.000 15.99404 249 TRP A O 1
ATOM 3823 N N . PRO A 1 250 ? -74.29811 31.93311 5.71168 1.000 16.17629 250 PRO A N 1
ATOM 3824 C CA . PRO A 1 250 ? -73.01749 32.04185 6.45847 1.000 15.25565 250 PRO A CA 1
ATOM 3825 C C . PRO A 1 250 ? -72.13461 33.10001 5.79519 1.000 17.56987 250 PRO A C 1
ATOM 3826 O O . PRO A 1 250 ? -71.99435 33.09600 4.56280 1.000 20.03522 250 PRO A O 1
ATOM 3837 N N . ILE A 1 251 ? -71.53526 33.94259 6.63268 1.000 16.34410 251 ILE A N 1
ATOM 3838 C CA . ILE A 1 251 ? -70.65478 35.00567 6.11070 1.000 16.31429 251 ILE A CA 1
ATOM 3839 C C . ILE A 1 251 ? -69.24135 34.90720 6.62466 1.000 18.62819 251 ILE A C 1
ATOM 3840 O O . ILE A 1 251 ? -68.40558 35.77992 6.29838 1.000 18.72209 251 ILE A O 1
ATOM 3856 N N . ASN A 1 252 ? -68.90817 33.89874 7.41130 1.000 14.75468 252 ASN A N 1
ATOM 3857 C CA . ASN A 1 252 ? -67.52922 33.67236 7.81444 1.000 15.08496 252 ASN A CA 1
ATOM 3858 C C . ASN A 1 252 ? -67.27878 32.17456 7.88524 1.000 17.00905 252 ASN A C 1
ATOM 3859 O O . ASN A 1 252 ? -68.20089 31.33745 7.71575 1.000 15.73800 252 ASN A O 1
ATOM 3870 N N . ARG A 1 253 ? -66.00985 31.82481 8.08102 1.000 14.71407 253 ARG A N 1
ATOM 3871 C CA . ARG A 1 253 ? -65.66260 30.40590 8.03648 1.000 13.63872 253 ARG A CA 1
ATOM 3872 C C . ARG A 1 253 ? -66.29589 29.63279 9.17640 1.000 14.44353 253 ARG A C 1
ATOM 3873 O O . ARG A 1 253 ? -66.70454 28.50142 8.96381 1.000 15.18763 253 ARG A O 1
ATOM 3894 N N . ALA A 1 254 ? -66.44699 30.23338 10.36065 1.000 14.62089 254 ALA A N 1
ATOM 3895 C CA . ALA A 1 254 ? -67.09973 29.51713 11.45906 1.000 13.97369 254 ALA A CA 1
ATOM 3896 C C . ALA A 1 254 ? -68.54175 29.19473 11.12444 1.000 13.94297 254 ALA A C 1
ATOM 3897 O O . ALA A 1 254 ? -68.99453 28.07396 11.39080 1.000 15.74248 254 ALA A O 1
ATOM 3904 N N . GLN A 1 255 ? -69.27275 30.16885 10.56099 1.000 15.38983 255 GLN A N 1
ATOM 3905 C CA . GLN A 1 255 ? -70.65891 29.88764 10.19295 1.000 14.93222 255 GLN A CA 1
ATOM 3906 C C . GLN A 1 255 ? -70.70874 28.81122 9.10838 1.000 14.27792 255 GLN A C 1
ATOM 3907 O O . GLN A 1 255 ? -71.56442 27.92274 9.13158 1.000 15.65967 255 GLN A O 1
ATOM 3921 N N . ALA A 1 256 ? -69.78697 28.87983 8.10827 1.000 13.82106 256 ALA A N 1
ATOM 3922 C CA . ALA A 1 256 ? -69.75073 27.84563 7.09091 1.000 13.53024 256 ALA A CA 1
ATOM 3923 C C . ALA A 1 256 ? -69.50472 26.47615 7.69013 1.000 14.34350 256 ALA A C 1
ATOM 3924 O O . ALA A 1 256 ? -70.15296 25.47329 7.27707 1.000 15.26934 256 ALA A O 1
ATOM 3931 N N . LEU A 1 257 ? -68.55447 26.36727 8.62694 1.000 15.02212 257 LEU A N 1
ATOM 3932 C CA . LEU A 1 257 ? -68.28089 25.08812 9.29070 1.000 13.49190 257 LEU A CA 1
ATOM 3933 C C . LEU A 1 257 ? -69.50376 24.62516 10.08566 1.000 14.32388 257 LEU A C 1
ATOM 3934 O O . LEU A 1 257 ? -69.76418 23.40126 10.19028 1.000 15.31803 257 LEU A O 1
ATOM 3950 N N . SER A 1 258 ? -70.21055 25.54077 10.73576 1.000 15.75805 258 SER A N 1
ATOM 3951 C CA . SER A 1 258 ? -71.42750 25.16883 11.44812 1.000 14.79824 258 SER A CA 1
ATOM 3952 C C . SER A 1 258 ? -72.49349 24.61813 10.51696 1.000 15.10970 258 SER A C 1
ATOM 3953 O O . SER A 1 258 ? -73.18655 23.61140 10.85706 1.000 15.61883 258 SER A O 1
ATOM 3961 N N . LEU A 1 259 ? -72.64236 25.23026 9.34380 1.000 14.62933 259 LEU A N 1
ATOM 3962 C CA . LEU A 1 259 ? -73.55465 24.69951 8.31469 1.000 13.99305 259 LEU A CA 1
ATOM 3963 C C . LEU A 1 259 ? -73.12468 23.32718 7.84423 1.000 15.14969 259 LEU A C 1
ATOM 3964 O O . LEU A 1 259 ? -73.98819 22.42734 7.65082 1.000 14.83657 259 LEU A O 1
ATOM 3980 N N . LEU A 1 260 ? -71.82030 23.12649 7.62186 1.000 14.53233 260 LEU A N 1
ATOM 3981 C CA . LEU A 1 260 ? -71.33222 21.81546 7.24347 1.000 14.50463 260 LEU A CA 1
ATOM 3982 C C . LEU A 1 260 ? -71.66196 20.77952 8.30930 1.000 14.61032 260 LEU A C 1
ATOM 3983 O O . LEU A 1 260 ? -72.11429 19.66415 8.00471 1.000 15.01082 260 LEU A O 1
ATOM 3999 N N . ALA A 1 261 ? -71.46930 21.12466 9.59035 1.000 14.67500 261 ALA A N 1
ATOM 4000 C CA . ALA A 1 261 ? -71.77315 20.19102 10.67627 1.000 15.59191 261 ALA A CA 1
ATOM 4001 C C . ALA A 1 261 ? -73.24680 19.88010 10.75275 1.000 14.83311 261 ALA A C 1
ATOM 4002 O O . ALA A 1 261 ? -73.63737 18.69833 10.95338 1.000 16.04453 261 ALA A O 1
ATOM 4009 N N . HIS A 1 262 ? -74.09033 20.89223 10.58320 1.000 14.96821 262 HIS A N 1
ATOM 4010 C CA . HIS A 1 262 ? -75.53019 20.73823 10.54016 1.000 15.40881 262 HIS A CA 1
ATOM 4011 C C . HIS A 1 262 ? -75.90895 19.78945 9.41217 1.000 14.94713 262 HIS A C 1
ATOM 4012 O O . HIS A 1 262 ? -76.67717 18.83463 9.60499 1.000 15.76221 262 HIS A O 1
ATOM 4026 N N . PHE A 1 263 ? -75.34442 20.01319 8.24519 1.000 13.99869 263 PHE A N 1
ATOM 4027 C CA . PHE A 1 263 ? -75.63213 19.14555 7.10704 1.000 14.48962 263 PHE A CA 1
ATOM 4028 C C . PHE A 1 263 ? -75.27118 17.69413 7.43926 1.000 15.12457 263 PHE A C 1
ATOM 4029 O O . PHE A 1 263 ? -76.08320 16.77225 7.22088 1.000 15.37240 263 PHE A O 1
ATOM 4046 N N . CYS A 1 264 ? -74.07407 17.47964 7.96352 1.000 15.75287 264 CYS A N 1
ATOM 4047 C CA . CYS A 1 264 ? -73.61868 16.11276 8.23103 1.000 14.69406 264 CYS A CA 1
ATOM 4048 C C . CYS A 1 264 ? -74.49776 15.40422 9.23542 1.000 16.81903 264 CYS A C 1
ATOM 4049 O O . CYS A 1 264 ? -74.73613 14.20037 9.11735 1.000 18.04922 264 CYS A O 1
ATOM 4057 N N . GLN A 1 265 ? -74.95508 16.13192 10.25958 1.000 16.06193 265 GLN A N 1
ATOM 4058 C CA A GLN A 1 265 ? -75.71442 15.49421 11.33534 0.530 17.40483 265 GLN A CA 1
ATOM 4059 C CA B GLN A 1 265 ? -75.71020 15.50020 11.34024 0.470 17.48456 265 GLN A CA 1
ATOM 4060 C C . GLN A 1 265 ? -77.18388 15.35927 11.06161 1.000 20.65028 265 GLN A C 1
ATOM 4061 O O . GLN A 1 265 ? -77.78945 14.36579 11.45407 1.000 21.41589 265 GLN A O 1
ATOM 4086 N N . ILE A 1 266 ? -77.80498 16.36003 10.42367 1.000 16.13415 266 ILE A N 1
ATOM 4087 C CA . ILE A 1 266 ? -79.24925 16.47209 10.34459 1.000 17.04698 266 ILE A CA 1
ATOM 4088 C C . ILE A 1 266 ? -79.75542 16.09209 8.95277 1.000 17.58697 266 ILE A C 1
ATOM 4089 O O . ILE A 1 266 ? -80.89385 15.58726 8.82092 1.000 19.07631 266 ILE A O 1
ATOM 4105 N N . CYS A 1 267 ? -78.99341 16.38539 7.88036 1.000 15.38005 267 CYS A N 1
ATOM 4106 C CA . CYS A 1 267 ? -79.50378 16.30752 6.51437 1.000 13.93959 267 CYS A CA 1
ATOM 4107 C C . CYS A 1 267 ? -78.92707 15.15276 5.69700 1.000 15.14414 267 CYS A C 1
ATOM 4108 O O . CYS A 1 267 ? -79.65688 14.52366 4.91309 1.000 16.52954 267 CYS A O 1
ATOM 4116 N N . LEU A 1 268 ? -77.64360 14.86771 5.84116 1.000 16.17718 268 LEU A N 1
ATOM 4117 C CA . LEU A 1 268 ? -76.96816 13.83355 5.05011 1.000 14.62976 268 LEU A CA 1
ATOM 4118 C C . LEU A 1 268 ? -77.67047 12.49138 5.08606 1.000 14.53343 268 LEU A C 1
ATOM 4119 O O . LEU A 1 268 ? -77.73642 11.83988 4.01494 1.000 15.96226 268 LEU A O 1
ATOM 4135 N N . PRO A 1 269 ? -78.32580 12.02522 6.18194 1.000 15.13055 269 PRO A N 1
ATOM 4136 C CA . PRO A 1 269 ? -79.00322 10.75454 6.11865 1.000 15.09380 269 PRO A CA 1
ATOM 4137 C C . PRO A 1 269 ? -80.09805 10.65099 5.06715 1.000 15.59352 269 PRO A C 1
ATOM 4138 O O . PRO A 1 269 ? -80.46222 9.52761 4.68551 1.000 16.95132 269 PRO A O 1
ATOM 4149 N N . ASN A 1 270 ? -80.66089 11.76923 4.61795 1.000 15.67509 270 ASN A N 1
ATOM 4150 C CA . ASN A 1 270 ? -81.68942 11.78751 3.58751 1.000 15.48846 270 ASN A CA 1
ATOM 4151 C C . ASN A 1 270 ? -81.31926 12.61754 2.37731 1.000 14.62903 270 ASN A C 1
ATOM 4152 O O . ASN A 1 270 ? -82.19472 12.88107 1.53241 1.000 16.48580 270 ASN A O 1
ATOM 4163 N N . PHE A 1 271 ? -80.06123 12.99999 2.22236 1.000 15.46453 271 PHE A N 1
ATOM 4164 C CA . PHE A 1 271 ? -79.68759 13.90542 1.13192 1.000 15.75655 271 PHE A CA 1
ATOM 4165 C C . PHE A 1 271 ? -79.94846 13.29078 -0.23142 1.000 16.03054 271 PHE A C 1
ATOM 4166 O O . PHE A 1 271 ? -80.49887 13.93748 -1.15891 1.000 15.36566 271 PHE A O 1
ATOM 4183 N N . GLY A 1 272 ? -79.49790 12.05543 -0.42579 1.000 15.17426 272 GLY A N 1
ATOM 4184 C CA . GLY A 1 272 ? -79.73235 11.40868 -1.70484 1.000 15.27547 272 GLY A CA 1
ATOM 4185 C C . GLY A 1 272 ? -81.18228 11.03636 -1.88962 1.000 16.43876 272 GLY A C 1
ATOM 4186 O O . GLY A 1 272 ? -81.77950 11.31208 -2.93774 1.000 17.03042 272 GLY A O 1
ATOM 4190 N N . ARG A 1 273 ? -81.78665 10.45655 -0.86008 1.000 15.85651 273 ARG A N 1
ATOM 4191 C CA . ARG A 1 273 ? -83.14206 9.96312 -0.94594 1.000 15.70243 273 ARG A CA 1
ATOM 4192 C C . ARG A 1 273 ? -84.08181 11.01513 -1.56792 1.000 15.92053 273 ARG A C 1
ATOM 4193 O O . ARG A 1 273 ? -84.87326 10.69824 -2.48438 1.000 18.49085 273 ARG A O 1
ATOM 4214 N N . PHE A 1 274 ? -83.97669 12.24190 -1.08339 1.000 15.12996 274 PHE A N 1
ATOM 4215 C CA . PHE A 1 274 ? -84.86276 13.32109 -1.53037 1.000 15.41841 274 PHE A CA 1
ATOM 4216 C C . PHE A 1 274 ? -84.17681 14.39077 -2.34898 1.000 16.87327 274 PHE A C 1
ATOM 4217 O O . PHE A 1 274 ? -84.68890 15.51668 -2.46075 1.000 16.63887 274 PHE A O 1
ATOM 4234 N N . GLN A 1 275 ? -83.08526 14.01977 -3.01911 1.000 15.83636 275 GLN A N 1
ATOM 4235 C CA . GLN A 1 275 ? -82.27983 14.99322 -3.76033 1.000 14.09952 275 GLN A CA 1
ATOM 4236 C C . GLN A 1 275 ? -83.07942 15.69318 -4.85830 1.000 16.16648 275 GLN A C 1
ATOM 4237 O O . GLN A 1 275 ? -82.70400 16.83156 -5.23060 1.000 17.93426 275 GLN A O 1
ATOM 4251 N N . ASP A 1 276 ? -84.04135 15.00462 -5.47233 1.000 15.62098 276 ASP A N 1
ATOM 4252 C CA . ASP A 1 276 ? -84.81802 15.52582 -6.60680 1.000 14.79995 276 ASP A CA 1
ATOM 4253 C C . ASP A 1 276 ? -86.24486 15.95275 -6.21354 1.000 16.40291 276 ASP A C 1
ATOM 4254 O O . ASP A 1 276 ? -87.04078 16.29900 -7.08025 1.000 16.81854 276 ASP A O 1
ATOM 4263 N N . ALA A 1 277 ? -86.58798 15.91025 -4.94754 1.000 15.53155 277 ALA A N 1
ATOM 4264 C CA . ALA A 1 277 ? -87.92897 16.21630 -4.46688 1.000 16.36890 277 ALA A CA 1
ATOM 4265 C C . ALA A 1 277 ? -88.15519 17.72096 -4.38818 1.000 16.17160 277 ALA A C 1
ATOM 4266 O O . ALA A 1 277 ? -87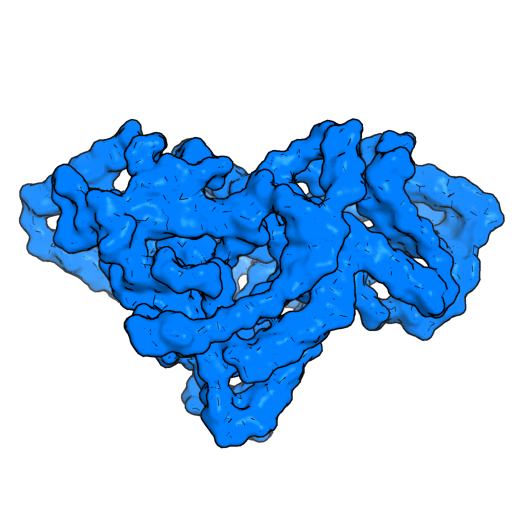.23492 18.50333 -4.13470 1.000 16.38359 277 ALA A O 1
ATOM 4273 N N . MET A 1 278 ? -89.41882 18.10468 -4.60068 1.000 16.04258 278 MET A N 1
ATOM 4274 C CA . MET A 1 278 ? -89.86446 19.47239 -4.43497 1.000 15.10887 278 MET A CA 1
ATOM 4275 C C . MET A 1 278 ? -91.22042 19.48389 -3.77101 1.000 14.78867 278 MET A C 1
ATOM 4276 O O . MET A 1 278 ? -92.05431 18.60593 -4.02973 1.000 17.05669 278 MET A O 1
ATOM 4290 N N . THR A 1 279 ? -91.44875 20.48455 -2.89374 1.000 16.25759 279 THR A N 1
ATOM 4291 C CA . THR A 1 279 ? -92.78853 20.61418 -2.26835 1.000 16.35287 279 THR A CA 1
ATOM 4292 C C . THR A 1 279 ? -93.16997 22.09872 -2.17982 1.000 15.47185 279 THR A C 1
ATOM 4293 O O . THR A 1 279 ? -92.31184 22.98331 -1.94977 1.000 16.90526 279 THR A O 1
ATOM 4304 N N . ALA A 1 280 ? -94.47683 22.34950 -2.32832 1.000 17.58384 280 ALA A N 1
ATOM 4305 C CA . ALA A 1 280 ? -95.05918 23.66065 -2.08016 1.000 18.83377 280 ALA A CA 1
ATOM 4306 C C . ALA A 1 280 ? -95.63297 23.78684 -0.67061 1.000 18.27083 280 ALA A C 1
ATOM 4307 O O . ALA A 1 280 ? -96.05432 24.88463 -0.27273 1.000 20.72809 280 ALA A O 1
ATOM 4314 N N . GLN A 1 281 ? -95.67389 22.67737 0.07442 1.000 17.72074 281 GLN A N 1
ATOM 4315 C CA . GLN A 1 281 ? -96.43415 22.68047 1.33700 1.000 19.19359 281 GLN A CA 1
ATOM 4316 C C . GLN A 1 281 ? -95.62184 23.19497 2.51578 1.000 19.65638 281 GLN A C 1
ATOM 4317 O O . GLN A 1 281 ? -96.09112 24.06019 3.24202 1.000 20.95079 281 GLN A O 1
ATOM 4331 N N . HIS A 1 282 ? -94.46864 22.63881 2.72413 1.000 17.74707 282 HIS A N 1
ATOM 4332 C CA . HIS A 1 282 ? -93.80548 22.77378 4.01950 1.000 18.32327 282 HIS A CA 1
ATOM 4333 C C . HIS A 1 282 ? -93.06974 24.09544 4.17981 1.000 19.71447 282 HIS A C 1
ATOM 4334 O O . HIS A 1 282 ? -92.47464 24.60358 3.23132 1.000 18.33399 282 HIS A O 1
ATOM 4348 N N . PRO A 1 283 ? -93.03660 24.66468 5.38441 1.000 18.22658 283 PRO A N 1
ATOM 4349 C CA . PRO A 1 283 ? -92.28654 25.93033 5.54761 1.000 19.87571 283 PRO A CA 1
ATOM 4350 C C . PRO A 1 283 ? -90.83647 25.83305 5.16145 1.000 21.35266 283 PRO A C 1
ATOM 4351 O O . PRO A 1 283 ? -90.24634 26.85331 4.71198 1.000 21.14374 283 PRO A O 1
ATOM 4362 N N . HIS A 1 284 ? -90.20913 24.67995 5.33410 1.000 17.96711 284 HIS A N 1
ATOM 4363 C CA . HIS A 1 284 ? -88.78253 24.51382 5.03196 1.000 17.72378 284 HIS A CA 1
ATOM 4364 C C . HIS A 1 284 ? -88.54078 24.00258 3.64767 1.000 17.31334 284 HIS A C 1
ATOM 4365 O O . HIS A 1 284 ? -87.46078 23.47605 3.36074 1.000 16.59628 284 HIS A O 1
ATOM 4379 N N . ARG A 1 285 ? -89.54053 24.13092 2.73785 1.000 16.61844 285 ARG A N 1
ATOM 4380 C CA . ARG A 1 285 ? -89.45722 23.62790 1.38424 1.000 15.73316 285 ARG A CA 1
ATOM 4381 C C . ARG A 1 285 ? -88.30907 24.19674 0.58097 1.000 16.08933 285 ARG A C 1
ATOM 4382 O O . ARG A 1 285 ? -87.90408 23.60378 -0.41286 1.000 16.85590 285 ARG A O 1
ATOM 4403 N N . TRP A 1 286 ? -87.83137 25.39203 0.95791 1.000 16.18749 286 TRP A N 1
ATOM 4404 C CA . TRP A 1 286 ? -86.76379 26.04147 0.18986 1.000 15.94291 286 TRP A CA 1
ATOM 4405 C C . TRP A 1 286 ? -85.43403 25.38187 0.36595 1.000 16.45789 286 TRP A C 1
ATOM 4406 O O . TRP A 1 286 ? -84.54887 25.58141 -0.47477 1.000 18.17284 286 TRP A O 1
ATOM 4427 N N . SER A 1 287 ? -85.23230 24.60135 1.47017 1.000 14.26631 287 SER A N 1
ATOM 4428 C CA . SER A 1 287 ? -83.95917 23.98066 1.79446 1.000 14.41312 287 SER A CA 1
ATOM 4429 C C . SER A 1 287 ? -83.98935 22.45409 1.79194 1.000 16.61750 287 SER A C 1
ATOM 4430 O O . SER A 1 287 ? -83.06115 21.80573 1.31440 1.000 14.51941 287 SER A O 1
ATOM 4438 N N . LEU A 1 288 ? -85.05296 21.84383 2.32317 1.000 15.94135 288 LEU A N 1
ATOM 4439 C CA . LEU A 1 288 ? -85.20340 20.38372 2.39240 1.000 15.26061 288 LEU A CA 1
ATOM 4440 C C . LEU A 1 288 ? -83.95905 19.77177 3.02968 1.000 14.86264 288 LEU A C 1
ATOM 4441 O O . LEU A 1 288 ? -83.55189 20.23446 4.13438 1.000 15.77526 288 LEU A O 1
ATOM 4457 N N . TYR A 1 289 ? -83.34492 18.76994 2.40814 1.000 14.35323 289 TYR A N 1
ATOM 4458 C CA . TYR A 1 289 ? -82.14426 18.14310 2.93801 1.000 14.19989 289 TYR A CA 1
ATOM 4459 C C . TYR A 1 289 ? -80.88126 18.58883 2.21849 1.000 15.28826 289 TYR A C 1
ATOM 4460 O O . TYR A 1 289 ? -79.82697 17.94527 2.36072 1.000 15.60540 289 TYR A O 1
ATOM 4478 N N . HIS A 1 290 ? -80.92487 19.68778 1.49215 1.000 13.60957 290 HIS A N 1
ATOM 4479 C CA . HIS A 1 290 ? -79.71209 20.17946 0.81758 1.000 13.94725 290 HIS A CA 1
ATOM 4480 C C . HIS A 1 290 ? -78.74346 20.81195 1.81348 1.000 13.70481 290 HIS A C 1
ATOM 4481 O O . HIS A 1 290 ? -79.09118 21.23782 2.92086 1.000 15.05516 290 HIS A O 1
ATOM 4495 N N . SER A 1 291 ? -77.46652 20.86519 1.39355 1.000 13.44067 291 SER A N 1
ATOM 4496 C CA . SER A 1 291 ? -76.44673 21.36764 2.28286 1.000 14.47323 291 SER A CA 1
ATOM 4497 C C . SER A 1 291 ? -76.41758 22.90069 2.34434 1.000 13.67318 291 SER A C 1
ATOM 4498 O O . SER A 1 291 ? -76.03719 23.45934 3.36516 1.000 13.78628 291 SER A O 1
ATOM 4506 N N . ARG A 1 292 ? -76.75328 23.57109 1.26518 1.000 13.99109 292 ARG A N 1
ATOM 4507 C CA . ARG A 1 292 ? -76.64229 25.01034 1.11542 1.000 12.30582 292 ARG A CA 1
ATOM 4508 C C . ARG A 1 292 ? -75.20392 25.49136 1.33314 1.000 14.82753 292 ARG A C 1
ATOM 4509 O O . ARG A 1 292 ? -74.99574 26.65232 1.65760 1.000 17.82574 292 ARG A O 1
ATOM 4530 N N . LEU A 1 293 ? -74.23916 24.65196 1.00960 1.000 13.73649 293 LEU A N 1
ATOM 4531 C CA . LEU A 1 293 ? -72.81922 24.97948 1.12773 1.000 13.60102 293 LEU A CA 1
ATOM 4532 C C . LEU A 1 293 ? -72.25399 25.66779 -0.08926 1.000 14.59643 293 LEU A C 1
ATOM 4533 O O . LEU A 1 293 ? -71.09179 26.07096 -0.07600 1.000 15.03571 293 LEU A O 1
ATOM 4549 N N . SER A 1 294 ? -73.02746 25.82484 -1.16713 1.000 13.68690 294 SER A N 1
ATOM 4550 C CA . SER A 1 294 ? -72.45756 26.31771 -2.43966 1.000 14.14804 294 SER A CA 1
ATOM 4551 C C . SER A 1 294 ? -71.81417 27.69277 -2.32816 1.000 14.79666 294 SER A C 1
ATOM 4552 O O . SER A 1 294 ? -70.71931 27.87029 -2.90807 1.000 14.16300 294 SER A O 1
ATOM 4560 N N . PHE A 1 295 ? -72.41797 28.64862 -1.62590 1.000 14.25152 295 PHE A N 1
ATOM 4561 C CA . PHE A 1 295 ? -71.76532 29.95831 -1.44932 1.000 14.91054 295 PHE A CA 1
ATOM 4562 C C . PHE A 1 295 ? -70.46898 29.83717 -0.64737 1.000 14.44486 295 PHE A C 1
ATOM 4563 O O . PHE A 1 295 ? -69.42803 30.45867 -0.97520 1.000 15.06039 295 PHE A O 1
ATOM 4580 N N . ALA A 1 296 ? -70.50663 29.06301 0.43493 1.000 13.72043 296 ALA A N 1
ATOM 4581 C CA . ALA A 1 296 ? -69.31128 28.85882 1.24213 1.000 14.35359 296 ALA A CA 1
ATOM 4582 C C . ALA A 1 296 ? -68.18054 28.24179 0.43207 1.000 14.63334 296 ALA A C 1
ATOM 4583 O O . ALA A 1 296 ? -67.01455 28.60965 0.61649 1.000 14.79170 296 ALA A O 1
ATOM 4590 N N . LEU A 1 297 ? -68.50088 27.29558 -0.45810 1.000 14.00412 297 LEU A N 1
ATOM 4591 C CA . LEU A 1 297 ? -67.50417 26.69217 -1.34395 1.000 13.43440 297 LEU A CA 1
ATOM 4592 C C . LEU A 1 297 ? -67.04690 27.66807 -2.40891 1.000 13.60182 297 LEU A C 1
ATOM 4593 O O . LEU A 1 297 ? -65.83133 27.80517 -2.64539 1.000 14.33555 297 LEU A O 1
ATOM 4609 N N . ASN A 1 298 ? -67.97575 28.33275 -3.08764 1.000 14.07746 298 ASN A N 1
ATOM 4610 C CA . ASN A 1 298 ? -67.57471 29.17771 -4.21292 1.000 14.61676 298 ASN A CA 1
ATOM 4611 C C . ASN A 1 298 ? -66.84988 30.45411 -3.79420 1.000 14.04254 298 ASN A C 1
ATOM 4612 O O . ASN A 1 298 ? -66.01730 30.94551 -4.57959 1.000 15.79953 298 ASN A O 1
ATOM 4623 N N . SER A 1 299 ? -67.10852 30.94587 -2.57343 1.000 14.98929 299 SER A N 1
ATOM 4624 C CA . SER A 1 299 ? -66.33215 32.03443 -1.98754 1.000 14.59186 299 SER A CA 1
ATOM 4625 C C . SER A 1 299 ? -65.03952 31.55885 -1.36659 1.000 15.07039 299 SER A C 1
ATOM 4626 O O . SER A 1 299 ? -64.20086 32.40150 -1.03093 1.000 15.72224 299 SER A O 1
ATOM 4634 N N . LYS A 1 300 ? -64.84026 30.23537 -1.24178 1.000 14.22822 300 LYS A N 1
ATOM 4635 C CA . LYS A 1 300 ? -63.64347 29.53198 -0.76045 1.000 13.67219 300 LYS A CA 1
ATOM 4636 C C . LYS A 1 300 ? -63.47158 29.62410 0.73492 1.000 14.84519 300 LYS A C 1
ATOM 4637 O O . LYS A 1 300 ? -62.43292 29.21651 1.25934 1.000 15.64497 300 LYS A O 1
ATOM 4656 N N . LEU A 1 301 ? -64.53657 30.02540 1.43982 1.000 14.75487 301 LEU A N 1
ATOM 4657 C CA . LEU A 1 301 ? -64.55797 29.85353 2.89499 1.000 15.02158 301 LEU A CA 1
ATOM 4658 C C . LEU A 1 301 ? -64.36477 28.38479 3.29968 1.000 16.72307 301 LEU A C 1
ATOM 4659 O O . LEU A 1 301 ? -63.71252 28.11260 4.33709 1.000 17.24714 301 LEU A O 1
ATOM 4675 N N . LEU A 1 302 ? -64.90939 27.45208 2.53885 1.000 14.12378 302 LEU A N 1
ATOM 4676 C CA . LEU A 1 302 ? -64.66655 26.03998 2.66651 1.000 14.25120 302 LEU A CA 1
ATOM 4677 C C . LEU A 1 302 ? -64.01431 25.50033 1.41217 1.000 16.23173 302 LEU A C 1
ATOM 4678 O O . LEU A 1 302 ? -64.27048 26.01755 0.30850 1.000 15.18072 302 LEU A O 1
ATOM 4694 N N . SER A 1 303 ? -63.23747 24.42326 1.57625 1.000 14.66971 303 SER A N 1
ATOM 4695 C CA . SER A 1 303 ? -62.67702 23.74559 0.44027 1.000 14.21241 303 SER A CA 1
ATOM 4696 C C . SER A 1 303 ? -63.48991 22.51294 0.06840 1.000 15.09131 303 SER A C 1
ATOM 4697 O O . SER A 1 303 ? -64.11696 21.87306 0.95104 1.000 15.38760 303 SER A O 1
ATOM 4705 N N . PRO A 1 304 ? -63.47617 22.08174 -1.19166 1.000 15.52867 304 PRO A N 1
ATOM 4706 C CA . PRO A 1 304 ? -64.17419 20.83015 -1.50472 1.000 14.54371 304 PRO A CA 1
ATOM 4707 C C . PRO A 1 304 ? -63.57167 19.63622 -0.84895 1.000 14.14147 304 PRO A C 1
ATOM 4708 O O . PRO A 1 304 ? -64.32533 18.74445 -0.43574 1.000 15.84088 304 PRO A O 1
ATOM 4719 N N . ARG A 1 305 ? -62.23224 19.61478 -0.65793 1.000 16.63938 305 ARG A N 1
ATOM 4720 C CA . ARG A 1 305 ? -61.63409 18.50570 0.07166 1.000 14.80609 305 ARG A CA 1
ATOM 4721 C C . ARG A 1 305 ? -62.21110 18.37692 1.46851 1.000 16.17535 305 ARG A C 1
ATOM 4722 O O . ARG A 1 305 ? -62.58163 17.27074 1.88662 1.000 16.58660 305 ARG A O 1
ATOM 4743 N N . GLU A 1 306 ? -62.30693 19.49966 2.18771 1.000 15.08193 306 GLU A N 1
ATOM 4744 C CA . GLU A 1 306 ? -62.73509 19.34896 3.58717 1.000 15.66430 306 GLU A CA 1
ATOM 4745 C C . GLU A 1 306 ? -64.19648 18.99744 3.67114 1.000 17.08621 306 GLU A C 1
ATOM 4746 O O . GLU A 1 306 ? -64.60570 18.29015 4.60838 1.000 17.18740 306 GLU A O 1
ATOM 4758 N N . VAL A 1 307 ? -65.01299 19.49192 2.73569 1.000 16.75267 307 VAL A N 1
ATOM 4759 C CA . VAL A 1 307 ? -66.42540 19.14219 2.72816 1.000 15.54389 307 VAL A CA 1
ATOM 4760 C C . VAL A 1 307 ? -66.62207 17.67991 2.41248 1.000 15.20911 307 VAL A C 1
ATOM 4761 O O . VAL A 1 307 ? -67.39289 16.97305 3.08904 1.000 15.27187 307 VAL A O 1
ATOM 4774 N N . ILE A 1 308 ? -65.96569 17.18720 1.38051 1.000 15.11393 308 ILE A N 1
ATOM 4775 C CA . ILE A 1 308 ? -66.00375 15.74319 1.05012 1.000 14.89009 308 ILE A CA 1
ATOM 4776 C C . ILE A 1 308 ? -65.53993 14.92564 2.23545 1.000 17.43714 308 ILE A C 1
ATOM 4777 O O . ILE A 1 308 ? -66.21104 13.95696 2.62525 1.000 16.89171 308 ILE A O 1
ATOM 4793 N N . GLU A 1 309 ? -64.39266 15.25718 2.82220 1.000 16.69714 309 GLU A N 1
ATOM 4794 C CA . GLU A 1 309 ? -63.84921 14.47933 3.92836 1.000 15.95454 309 GLU A CA 1
ATOM 4795 C C . GLU A 1 309 ? -64.78730 14.48246 5.11957 1.000 17.71994 309 GLU A C 1
ATOM 4796 O O . GLU A 1 309 ? -64.90776 13.43887 5.78677 1.000 17.66240 309 GLU A O 1
ATOM 4808 N N . ALA A 1 310 ? -65.42365 15.59766 5.40084 1.000 16.29507 310 ALA A N 1
ATOM 4809 C CA . ALA A 1 310 ? -66.32688 15.68577 6.55316 1.000 15.63307 310 ALA A CA 1
ATOM 4810 C C . ALA A 1 310 ? -67.53111 14.78910 6.34261 1.000 16.72371 310 ALA A C 1
ATOM 4811 O O . ALA A 1 310 ? -67.95172 14.07858 7.28563 1.000 16.81056 310 ALA A O 1
ATOM 4818 N N . THR A 1 311 ? -68.09914 14.81626 5.14381 1.000 15.26997 311 THR A N 1
ATOM 4819 C CA . THR A 1 311 ? -69.27854 14.01752 4.89130 1.000 13.97747 311 THR A CA 1
ATOM 4820 C C . THR A 1 311 ? -68.95195 12.53363 4.85002 1.000 15.58414 311 THR A C 1
ATOM 4821 O O . THR A 1 311 ? -69.70923 11.71692 5.38911 1.000 16.07001 311 THR A O 1
ATOM 4832 N N . ILE A 1 312 ? -67.80108 12.14410 4.31822 1.000 15.10630 312 ILE A N 1
ATOM 4833 C CA . ILE A 1 312 ? -67.42697 10.72738 4.36197 1.000 15.83218 312 ILE A CA 1
ATOM 4834 C C . ILE A 1 312 ? -67.17967 10.28897 5.79754 1.000 17.73880 312 ILE A C 1
ATOM 4835 O O . ILE A 1 312 ? -67.62002 9.21029 6.21184 1.000 17.57033 312 ILE A O 1
ATOM 4851 N N . SER A 1 313 ? -66.52531 11.11720 6.60741 1.000 17.17298 313 SER A N 1
ATOM 4852 C CA A SER A 1 313 ? -66.30963 10.79009 8.01741 0.404 17.78341 313 SER A CA 1
ATOM 4853 C CA B SER A 1 313 ? -66.30742 10.80403 8.02551 0.596 17.70897 313 SER A CA 1
ATOM 4854 C C . SER A 1 313 ? -67.63560 10.61903 8.75552 1.000 17.81388 313 SER A C 1
ATOM 4855 O O . SER A 1 313 ? -67.78283 9.68780 9.57112 1.000 18.60323 313 SER A O 1
ATOM 4868 N N . ALA A 1 314 ? -68.61643 11.49504 8.47115 1.000 15.94788 314 ALA A N 1
ATOM 4869 C CA . ALA A 1 314 ? -69.89784 11.36965 9.13679 1.000 15.41419 314 ALA A CA 1
ATOM 4870 C C . ALA A 1 314 ? -70.59051 10.06903 8.72057 1.000 15.51260 314 ALA A C 1
ATOM 4871 O O . ALA A 1 314 ? -71.16433 9.36790 9.57328 1.000 17.92443 314 ALA A O 1
ATOM 4878 N N . TYR A 1 315 ? -70.52831 9.76368 7.44444 1.000 16.43028 315 TYR A N 1
ATOM 4879 C CA . TYR A 1 315 ? -71.03401 8.49604 6.93063 1.000 17.89205 315 TYR A CA 1
ATOM 4880 C C . TYR A 1 315 ? -70.40341 7.31411 7.62395 1.000 17.72069 315 TYR A C 1
ATOM 4881 O O . TYR A 1 315 ? -71.09386 6.39968 8.10548 1.000 20.45961 315 TYR A O 1
ATOM 4899 N N . ARG A 1 316 ? -69.10082 7.31184 7.77684 1.000 18.31240 316 ARG A N 1
ATOM 4900 C CA . ARG A 1 316 ? -68.50373 6.14201 8.37384 1.000 19.42777 316 ARG A CA 1
ATOM 4901 C C . ARG A 1 316 ? -68.80759 6.04278 9.87162 1.000 23.68050 316 ARG A C 1
ATOM 4902 O O . ARG A 1 316 ? -68.82158 4.95515 10.41505 1.000 25.80772 316 ARG A O 1
ATOM 4923 N N . ALA A 1 317 ? -69.04668 7.15436 10.52828 1.000 19.12466 317 ALA A N 1
ATOM 4924 C CA . ALA A 1 317 ? -69.33012 7.13195 11.95671 1.000 20.17001 317 ALA A CA 1
ATOM 4925 C C . ALA A 1 317 ? -70.78468 6.84990 12.26225 1.000 21.22714 317 ALA A C 1
ATOM 4926 O O . ALA A 1 317 ? -71.09961 6.50735 13.41027 1.000 24.27788 317 ALA A O 1
ATOM 4933 N N . ALA A 1 318 ? -71.64860 6.91338 11.25138 1.000 22.66373 318 ALA A N 1
ATOM 4934 C CA . ALA A 1 318 ? -73.08445 6.73454 11.46828 1.000 20.50796 318 ALA A CA 1
ATOM 4935 C C . ALA A 1 318 ? -73.54253 5.29495 11.50504 1.000 26.69062 318 ALA A C 1
ATOM 4936 O O . ALA A 1 318 ? -74.71515 5.05323 11.74931 1.000 25.29537 318 ALA A O 1
ATOM 4943 N N . GLN A 1 319 ? -72.62404 4.34111 11.29243 1.000 27.11759 319 GLN A N 1
ATOM 4944 C CA . GLN A 1 319 ? -72.90052 2.92755 11.48532 1.000 29.23956 319 GLN A CA 1
ATOM 4945 C C . GLN A 1 319 ? -74.16506 2.47291 10.77167 1.000 26.51452 319 GLN A C 1
ATOM 4946 O O . GLN A 1 319 ? -74.94404 1.67242 11.28696 1.000 35.83775 319 GLN A O 1
ATOM 4960 N N . GLY A 1 320 ? -74.30160 2.89034 9.55064 1.000 25.32495 320 GLY A N 1
ATOM 4961 C CA . GLY A 1 320 ? -75.43205 2.45143 8.74656 1.000 32.14820 320 GLY A CA 1
ATOM 4962 C C . GLY A 1 320 ? -76.57671 3.45136 8.63160 1.000 35.76586 320 GLY A C 1
ATOM 4963 O O . GLY A 1 320 ? -77.37420 3.35753 7.69587 1.000 32.16127 320 GLY A O 1
ATOM 4967 N N . GLN A 1 321 ? -76.63427 4.44156 9.51679 1.000 24.88926 321 GLN A N 1
ATOM 4968 C CA . GLN A 1 321 ? -77.75279 5.39573 9.45998 1.000 24.87134 321 GLN A CA 1
ATOM 4969 C C . GLN A 1 321 ? -77.61627 6.37712 8.32181 1.000 26.32809 321 GLN A C 1
ATOM 4970 O O . GLN A 1 321 ? -78.60530 7.05294 8.00257 1.000 25.83456 321 GLN A O 1
ATOM 4984 N N . ILE A 1 322 ? -76.44210 6.54642 7.73293 1.000 19.31984 322 ILE A N 1
ATOM 4985 C CA . ILE A 1 322 ? -76.23228 7.25995 6.47380 1.000 16.86931 322 ILE A CA 1
ATOM 4986 C C . ILE A 1 322 ? -75.91940 6.19021 5.41562 1.000 21.19407 322 ILE A C 1
ATOM 4987 O O . ILE A 1 322 ? -74.83253 5.60243 5.46161 1.000 20.12823 322 ILE A O 1
ATOM 5003 N N . SER A 1 323 ? -76.84278 5.90957 4.49528 1.000 18.56298 323 SER A N 1
ATOM 5004 C CA . SER A 1 323 ? -76.52461 4.85548 3.51473 1.000 16.98317 323 SER A CA 1
ATOM 5005 C C . SER A 1 323 ? -75.56455 5.41780 2.45410 1.000 16.49987 323 SER A C 1
ATOM 5006 O O . SER A 1 323 ? -75.38438 6.61702 2.24632 1.000 16.97337 323 SER A O 1
ATOM 5014 N N . LEU A 1 324 ? -74.86876 4.46633 1.82052 1.000 16.74674 324 LEU A N 1
ATOM 5015 C CA . LEU A 1 324 ? -73.89920 4.85030 0.79642 1.000 16.26650 324 LEU A CA 1
ATOM 5016 C C . LEU A 1 324 ? -74.51873 5.71583 -0.29425 1.000 15.96376 324 LEU A C 1
ATOM 5017 O O . LEU A 1 324 ? -73.85179 6.62437 -0.81119 1.000 16.24681 324 LEU A O 1
ATOM 5033 N N . ALA A 1 325 ? -75.75319 5.42860 -0.68200 1.000 16.17851 325 ALA A N 1
ATOM 5034 C CA . ALA A 1 325 ? -76.37452 6.28826 -1.71415 1.000 16.43137 325 ALA A CA 1
ATOM 5035 C C . ALA A 1 325 ? -76.37913 7.75151 -1.32339 1.000 16.48560 325 ALA A C 1
ATOM 5036 O O . ALA A 1 325 ? -76.31025 8.62996 -2.18950 1.000 15.99855 325 ALA A O 1
ATOM 5043 N N . GLN A 1 326 ? -76.56209 8.07577 -0.03938 1.000 14.86479 326 GLN A N 1
ATOM 5044 C CA . GLN A 1 326 ? -76.60438 9.46736 0.35765 1.000 14.74242 326 GLN A CA 1
ATOM 5045 C C . GLN A 1 326 ? -75.25200 10.12663 0.15784 1.000 15.09852 326 GLN A C 1
ATOM 5046 O O . GLN A 1 326 ? -75.16801 11.21647 -0.40967 1.000 15.59162 326 GLN A O 1
ATOM 5060 N N . VAL A 1 327 ? -74.18824 9.47444 0.63627 1.000 14.98782 327 VAL A N 1
ATOM 5061 C CA . VAL A 1 327 ? -72.87694 10.09424 0.58624 1.000 15.42697 327 VAL A CA 1
ATOM 5062 C C . VAL A 1 327 ? -72.26391 10.04392 -0.81634 1.000 14.78384 327 VAL A C 1
ATOM 5063 O O . VAL A 1 327 ? -71.66289 11.05859 -1.23715 1.000 14.98220 327 VAL A O 1
ATOM 5076 N N . GLU A 1 328 ? -72.50645 8.99999 -1.61188 1.000 14.82393 328 GLU A N 1
ATOM 5077 C CA . GLU A 1 328 ? -72.04649 9.00375 -3.00193 1.000 14.85329 328 GLU A CA 1
ATOM 5078 C C . GLU A 1 328 ? -72.83346 10.05640 -3.77545 1.000 15.49827 328 GLU A C 1
ATOM 5079 O O . GLU A 1 328 ? -72.26354 10.75605 -4.62261 1.000 15.58311 328 GLU A O 1
ATOM 5091 N N . GLY A 1 329 ? -74.13051 10.16782 -3.52947 1.000 15.28069 329 GLY A N 1
ATOM 5092 C CA . GLY A 1 329 ? -74.91069 11.19871 -4.19494 1.000 14.57728 329 GLY A CA 1
ATOM 5093 C C . GLY A 1 329 ? -74.36667 12.59398 -3.92215 1.000 16.10107 329 GLY A C 1
ATOM 5094 O O . GLY A 1 329 ? -74.31090 13.44288 -4.82975 1.000 16.86734 329 GLY A O 1
ATOM 5098 N N . PHE A 1 330 ? -73.95237 12.85554 -2.70037 1.000 14.88444 330 PHE A N 1
ATOM 5099 C CA . PHE A 1 330 ? -73.35742 14.13234 -2.34181 1.000 13.94234 330 PHE A CA 1
ATOM 5100 C C . PHE A 1 330 ? -71.98153 14.32683 -2.96593 1.000 14.97305 330 PHE A C 1
ATOM 5101 O O . PHE A 1 330 ? -71.71490 15.37679 -3.63004 1.000 15.72717 330 PHE A O 1
ATOM 5118 N N . VAL A 1 331 ? -71.11629 13.37281 -2.77243 1.000 15.11604 331 VAL A N 1
ATOM 5119 C CA . VAL A 1 331 ? -69.72697 13.46845 -3.26852 1.000 14.64293 331 VAL A CA 1
ATOM 5120 C C . VAL A 1 331 ? -69.70363 13.63969 -4.76928 1.000 17.11584 331 VAL A C 1
ATOM 5121 O O . VAL A 1 331 ? -68.89639 14.41898 -5.29514 1.000 17.09605 331 VAL A O 1
ATOM 5134 N N . ARG A 1 332 ? -70.59923 12.94110 -5.49816 1.000 15.75994 332 ARG A N 1
ATOM 5135 C CA . ARG A 1 332 ? -70.60208 13.07535 -6.94656 1.000 15.33018 332 ARG A CA 1
ATOM 5136 C C . ARG A 1 332 ? -70.80729 14.52802 -7.37853 1.000 15.99286 332 ARG A C 1
ATOM 5137 O O . ARG A 1 332 ? -70.34503 14.90850 -8.44711 1.000 16.23637 332 ARG A O 1
ATOM 5158 N N . GLN A 1 333 ? -71.60752 15.29915 -6.62964 1.000 15.87410 333 GLN A N 1
ATOM 5159 C CA . GLN A 1 333 ? -71.87486 16.65874 -7.07514 1.000 14.54828 333 GLN A CA 1
ATOM 5160 C C . GLN A 1 333 ? -70.65998 17.56330 -6.94146 1.000 14.68904 333 GLN A C 1
ATOM 5161 O O . GLN A 1 333 ? -70.56432 18.55747 -7.68912 1.000 15.67909 333 GLN A O 1
ATOM 5175 N N . ILE A 1 334 ? -69.78682 17.30534 -5.95471 1.000 15.16828 334 ILE A N 1
ATOM 5176 C CA . ILE A 1 334 ? -68.58622 18.15667 -5.65958 1.000 14.94035 334 ILE A CA 1
ATOM 5177 C C . ILE A 1 334 ? -67.33226 17.64533 -6.35674 1.000 17.82638 334 ILE A C 1
ATOM 5178 O O . ILE A 1 334 ? -66.61079 18.37879 -7.02335 1.000 16.95682 334 ILE A O 1
ATOM 5194 N N . LEU A 1 335 ? -67.08919 16.33626 -6.25735 1.000 15.70416 335 LEU A N 1
ATOM 5195 C CA . LEU A 1 335 ? -65.93782 15.73413 -6.89792 1.000 14.67032 335 LEU A CA 1
ATOM 5196 C C . LEU A 1 335 ? -66.12823 15.59075 -8.37998 1.000 15.82332 335 LEU A C 1
ATOM 5197 O O . LEU A 1 335 ? -65.18163 15.60817 -9.16726 1.000 17.83482 335 LEU A O 1
ATOM 5213 N N . GLY A 1 336 ? -67.37728 15.34871 -8.78126 1.000 16.33610 336 GLY A N 1
ATOM 5214 C CA . GLY A 1 336 ? -67.74947 15.11570 -10.17696 1.000 17.59349 336 GLY A CA 1
ATOM 5215 C C . GLY A 1 336 ? -68.21930 16.41618 -10.82193 1.000 16.02433 336 GLY A C 1
ATOM 5216 O O . GLY A 1 336 ? -67.43664 17.09185 -11.46043 1.000 16.59587 336 GLY A O 1
ATOM 5220 N N . TRP A 1 337 ? -69.50817 16.78823 -10.63118 1.000 16.55553 337 TRP A N 1
ATOM 5221 C CA . TRP A 1 337 ? -70.05530 17.92057 -11.37494 1.000 15.61358 337 TRP A CA 1
ATOM 5222 C C . TRP A 1 337 ? -69.26439 19.21591 -11.16802 1.000 16.37549 337 TRP A C 1
ATOM 5223 O O . TRP A 1 337 ? -68.96891 19.91572 -12.14045 1.000 16.16119 337 TRP A O 1
ATOM 5244 N N . ARG A 1 338 ? -68.96823 19.58085 -9.91988 1.000 14.57861 338 ARG A N 1
ATOM 5245 C CA . ARG A 1 338 ? -68.34961 20.89133 -9.69041 1.000 12.70975 338 ARG A CA 1
ATOM 5246 C C . ARG A 1 338 ? -67.00461 20.98631 -10.36275 1.000 15.15373 338 ARG A C 1
ATOM 5247 O O . ARG A 1 338 ? -66.69908 22.00794 -11.01895 1.000 16.41949 338 ARG A O 1
ATOM 5268 N N . GLU A 1 339 ? -66.15419 19.97322 -10.19051 1.000 15.47608 339 GLU A N 1
ATOM 5269 C CA . GLU A 1 339 ? -64.84573 20.00780 -10.83644 1.000 14.98065 339 GLU A CA 1
ATOM 5270 C C . GLU A 1 339 ? -64.95842 19.91935 -12.35097 1.000 16.80051 339 GLU A C 1
ATOM 5271 O O . GLU A 1 339 ? -64.15674 20.52864 -13.08480 1.000 16.78827 339 GLU A O 1
ATOM 5283 N N . TYR A 1 340 ? -65.93510 19.17468 -12.83421 1.000 16.42631 340 TYR A N 1
ATOM 5284 C CA . TYR A 1 340 ? -66.16605 18.98241 -14.27098 1.000 17.17522 340 TYR A CA 1
ATOM 5285 C C . TYR A 1 340 ? -66.56492 20.29508 -14.94244 1.000 17.27913 340 TYR A C 1
ATOM 5286 O O . TYR A 1 340 ? -65.99883 20.64859 -15.99497 1.000 17.50417 340 TYR A O 1
ATOM 5304 N N . VAL A 1 341 ? -67.55949 20.98309 -14.38984 1.000 15.84695 341 VAL A N 1
ATOM 5305 C CA . VAL A 1 341 ? -68.01696 22.22302 -15.04397 1.000 16.15762 341 VAL A CA 1
ATOM 5306 C C . VAL A 1 341 ? -66.92784 23.25483 -15.04994 1.000 17.63896 341 VAL A C 1
ATOM 5307 O O . VAL A 1 341 ? -66.77022 23.96734 -16.04059 1.000 18.26093 341 VAL A O 1
ATOM 5320 N N . ARG A 1 342 ? -66.05728 23.29649 -14.02890 1.000 16.92563 342 ARG A N 1
ATOM 5321 C CA . ARG A 1 342 ? -64.92151 24.20581 -14.03805 1.000 16.51375 342 ARG A CA 1
ATOM 5322 C C . ARG A 1 342 ? -63.98754 23.88206 -15.19142 1.000 19.35619 342 ARG A C 1
ATOM 5323 O O . ARG A 1 342 ? -63.52908 24.77515 -15.92137 1.000 17.81815 342 ARG A O 1
ATOM 5344 N N . GLY A 1 343 ? -63.64049 22.60760 -15.34847 1.000 18.11071 343 GLY A N 1
ATOM 5345 C CA . GLY A 1 343 ? -62.75130 22.24360 -16.43737 1.000 18.63414 343 GLY A CA 1
ATOM 5346 C C . GLY A 1 343 ? -63.32627 22.56678 -17.78980 1.000 18.83453 343 GLY A C 1
ATOM 5347 O O . GLY A 1 343 ? -62.60032 23.04910 -18.66502 1.000 20.28849 343 GLY A O 1
ATOM 5351 N N . MET A 1 344 ? -64.60058 22.27320 -17.99123 1.000 19.20348 344 MET A N 1
ATOM 5352 C CA . MET A 1 344 ? -65.21671 22.51496 -19.29056 1.000 19.78723 344 MET A CA 1
ATOM 5353 C C . MET A 1 344 ? -65.28076 24.00757 -19.57338 1.000 18.85827 344 MET A C 1
ATOM 5354 O O . MET A 1 344 ? -65.05297 24.43883 -20.71351 1.000 20.16047 344 MET A O 1
ATOM 5368 N N . TYR A 1 345 ? -65.53953 24.79718 -18.52917 1.000 18.15422 345 TYR A N 1
ATOM 5369 C CA . TYR A 1 345 ? -65.58016 26.25093 -18.70642 1.000 16.97803 345 TYR A CA 1
ATOM 5370 C C . TYR A 1 345 ? -64.23369 26.76264 -19.18010 1.000 18.46835 345 TYR A C 1
ATOM 5371 O O . TYR A 1 345 ? -64.13095 27.49971 -20.18020 1.000 20.02805 345 TYR A O 1
ATOM 5389 N N . TRP A 1 346 ? -63.15375 26.40921 -18.49017 1.000 18.68162 346 TRP A N 1
ATOM 5390 C CA . TRP A 1 346 ? -61.87740 27.02737 -18.83858 1.000 17.40901 346 TRP A CA 1
ATOM 5391 C C . TRP A 1 346 ? -61.33968 26.50538 -20.14850 1.000 22.10589 346 TRP A C 1
ATOM 5392 O O . TRP A 1 346 ? -60.71485 27.25216 -20.92989 1.000 23.21777 346 TRP A O 1
ATOM 5413 N N . SER A 1 347 ? -61.60051 25.24453 -20.45853 1.000 19.99035 347 SER A N 1
ATOM 5414 C CA A SER A 1 347 ? -61.15513 24.72019 -21.74752 0.715 19.58464 347 SER A CA 1
ATOM 5415 C CA B SER A 1 347 ? -61.13446 24.73815 -21.74701 0.285 19.62631 347 SER A CA 1
ATOM 5416 C C . SER A 1 347 ? -61.87488 25.36282 -22.91287 1.000 25.81546 347 SER A C 1
ATOM 5417 O O . SER A 1 347 ? -61.27969 25.51331 -23.97614 1.000 25.46063 347 SER A O 1
ATOM 5430 N N . ASN A 1 348 ? -63.13027 25.76705 -22.73003 1.000 20.28438 348 ASN A N 1
ATOM 5431 C CA . ASN A 1 348 ? -63.94103 26.20315 -23.85620 1.000 20.33268 348 ASN A CA 1
ATOM 5432 C C . ASN A 1 348 ? -64.25842 27.69702 -23.89515 1.000 22.46528 348 ASN A C 1
ATOM 5433 O O . ASN A 1 348 ? -64.85893 28.13209 -24.87582 1.000 21.34364 348 ASN A O 1
ATOM 5444 N N . MET A 1 349 ? -63.85984 28.44356 -22.91301 1.000 20.77427 349 MET A N 1
ATOM 5445 C CA . MET A 1 349 ? -64.04984 29.89804 -22.93884 1.000 20.20000 349 MET A CA 1
ATOM 5446 C C . MET A 1 349 ? -62.94866 30.59843 -23.72713 1.000 22.45916 349 MET A C 1
ATOM 5447 O O . MET A 1 349 ? -61.79864 30.16231 -23.73253 1.000 22.69793 349 MET A O 1
ATOM 5461 N N . PRO A 1 350 ? -63.27008 31.71860 -24.37648 1.000 21.22489 350 PRO A N 1
ATOM 5462 C CA . PRO A 1 350 ? -64.55241 32.41734 -24.32895 1.000 19.55181 350 PRO A CA 1
ATOM 5463 C C . PRO A 1 350 ? -65.53592 31.98935 -25.37616 1.000 20.49269 350 PRO A C 1
ATOM 5464 O O . PRO A 1 350 ? -66.68195 32.49807 -25.41603 1.000 22.20120 350 PRO A O 1
ATOM 5475 N N . HIS A 1 351 ? -65.18429 31.08722 -26.28389 1.000 21.91389 351 HIS A N 1
ATOM 5476 C CA . HIS A 1 351 ? -66.13456 30.70418 -27.32421 1.000 23.51281 351 HIS A CA 1
ATOM 5477 C C . HIS A 1 351 ? -67.42097 30.12461 -26.74028 1.000 23.28459 351 HIS A C 1
ATOM 5478 O O . HIS A 1 351 ? -68.51658 30.32224 -27.31927 1.000 22.76909 351 HIS A O 1
ATOM 5492 N N . TYR A 1 352 ? -67.32230 29.43015 -25.60441 1.000 21.69309 352 TYR A N 1
ATOM 5493 C CA . TYR A 1 352 ? -68.46334 28.73685 -25.04059 1.000 21.08138 352 TYR A CA 1
ATOM 5494 C C . TYR A 1 352 ? -69.64930 29.67742 -24.83745 1.000 22.84291 352 TYR A C 1
ATOM 5495 O O . TYR A 1 352 ? -70.79877 29.29288 -25.06896 1.000 22.52367 352 TYR A O 1
ATOM 5513 N N . GLN A 1 353 ? -69.38496 30.92860 -24.43727 1.000 23.13804 353 GLN A N 1
ATOM 5514 C CA . GLN A 1 353 ? -70.43541 31.85273 -24.11897 1.000 22.24984 353 GLN A CA 1
ATOM 5515 C C . GLN A 1 353 ? -71.21071 32.30709 -25.35384 1.000 24.67955 353 GLN A C 1
ATOM 5516 O O . GLN A 1 353 ? -72.25197 32.94465 -25.19270 1.000 27.17376 353 GLN A O 1
ATOM 5530 N N . THR A 1 354 ? -70.74911 31.99279 -26.58822 1.000 23.49388 354 THR A N 1
ATOM 5531 C CA . THR A 1 354 ? -71.44934 32.28865 -27.82225 1.000 25.86152 354 THR A CA 1
ATOM 5532 C C . THR A 1 354 ? -72.33649 31.16612 -28.32371 1.000 23.07556 354 THR A C 1
ATOM 5533 O O . THR A 1 354 ? -73.07494 31.36522 -29.30098 1.000 26.42513 354 THR A O 1
ATOM 5544 N N . ARG A 1 355 ? -72.29786 29.99945 -27.67970 1.000 23.63505 355 ARG A N 1
ATOM 5545 C CA . ARG A 1 355 ? -72.96822 28.84630 -28.27618 1.000 22.78223 355 ARG A CA 1
ATOM 5546 C C . ARG A 1 355 ? -74.47746 28.97269 -28.09539 1.000 24.02042 355 ARG A C 1
ATOM 5547 O O . ARG A 1 355 ? -74.95809 29.25142 -26.99579 1.000 22.93674 355 ARG A O 1
ATOM 5568 N N . ASN A 1 356 ? -75.23236 28.73467 -29.17454 1.000 23.56820 356 ASN A N 1
ATOM 5569 C CA . ASN A 1 356 ? -76.69978 28.74911 -29.11987 1.000 24.75033 356 ASN A CA 1
ATOM 5570 C C . ASN A 1 356 ? -77.17576 27.72623 -30.16059 1.000 22.24905 356 ASN A C 1
ATOM 5571 O O . ASN A 1 356 ? -77.73481 28.09481 -31.21104 1.000 24.82691 356 ASN A O 1
ATOM 5582 N N A HIS A 1 357 ? -76.92348 26.45859 -29.80937 0.521 23.38953 357 HIS A N 1
ATOM 5583 N N B HIS A 1 357 ? -76.93078 26.44719 -29.89608 0.479 23.61146 357 HIS A N 1
ATOM 5584 C CA A HIS A 1 357 ? -77.12630 25.31370 -30.70511 0.521 24.35017 357 HIS A CA 1
ATOM 5585 C CA B HIS A 1 357 ? -77.09251 25.45239 -30.95562 0.479 23.23787 357 HIS A CA 1
ATOM 5586 C C A HIS A 1 357 ? -78.51692 25.31440 -31.31295 0.521 24.32191 357 HIS A C 1
ATOM 5587 C C B HIS A 1 357 ? -78.55247 25.22200 -31.34249 0.479 24.42875 357 HIS A C 1
ATOM 5588 O O A HIS A 1 357 ? -78.69183 25.08871 -32.52587 0.521 27.24846 357 HIS A O 1
ATOM 5589 O O B HIS A 1 357 ? -78.80414 24.71718 -32.45204 0.479 26.56678 357 HIS A O 1
ATOM 5616 N N . LEU A 1 358 ? -79.52792 25.54593 -30.47413 1.000 25.29944 358 LEU A N 1
ATOM 5617 C CA . LEU A 1 358 ? -80.92342 25.43899 -30.89228 1.000 26.80270 358 LEU A CA 1
ATOM 5618 C C . LEU A 1 358 ? -81.49144 26.75146 -31.40278 1.000 27.32372 358 LEU A C 1
ATOM 5619 O O . LEU A 1 358 ? -82.65786 26.79330 -31.81998 1.000 29.31274 358 LEU A O 1
ATOM 5635 N N . GLY A 1 359 ? -80.68752 27.79942 -31.50549 1.000 25.00228 359 GLY A N 1
ATOM 5636 C CA . GLY A 1 359 ? -81.17192 29.04376 -32.06786 1.000 30.14435 359 GLY A CA 1
ATOM 5637 C C . GLY A 1 359 ? -82.24390 29.71600 -31.25060 1.000 28.36881 359 GLY A C 1
ATOM 5638 O O . GLY A 1 359 ? -83.14516 30.33392 -31.80991 1.000 30.33326 359 GLY A O 1
ATOM 5642 N N . ALA A 1 360 ? -82.16909 29.59290 -29.94211 1.000 24.45704 360 ALA A N 1
ATOM 5643 C CA . ALA A 1 360 ? -83.17836 30.13076 -29.02993 1.000 24.91296 360 ALA A CA 1
ATOM 5644 C C . ALA A 1 360 ? -83.01877 31.64164 -28.88713 1.000 27.67434 360 ALA A C 1
ATOM 5645 O O . ALA A 1 360 ? -81.91480 32.14267 -28.62691 1.000 26.20736 360 ALA A O 1
ATOM 5652 N N . GLN A 1 361 ? -84.12383 32.36582 -29.09966 1.000 27.05072 361 GLN A N 1
ATOM 5653 C CA . GLN A 1 361 ? -84.08053 33.83536 -29.09327 1.000 24.68862 361 GLN A CA 1
ATOM 5654 C C . GLN A 1 361 ? -85.24501 34.48505 -28.35191 1.000 27.83512 361 GLN A C 1
ATOM 5655 O O . GLN A 1 361 ? -85.37638 35.72653 -28.38502 1.000 28.18126 361 GLN A O 1
ATOM 5669 N N . ARG A 1 362 ? -86.10727 33.72467 -27.70101 1.000 25.82761 362 ARG A N 1
ATOM 5670 C CA . ARG A 1 362 ? -87.27996 34.32952 -27.09714 1.000 27.93046 362 ARG A CA 1
ATOM 5671 C C . ARG A 1 362 ? -86.90301 35.13865 -25.85999 1.000 24.21731 362 ARG A C 1
ATOM 5672 O O . ARG A 1 362 ? -86.04967 34.70908 -25.06598 1.000 24.81232 362 ARG A O 1
ATOM 5693 N N . PRO A 1 363 ? -87.54707 36.28620 -25.63933 1.000 25.34057 363 PRO A N 1
ATOM 5694 C CA . PRO A 1 363 ? -87.27595 37.04531 -24.40016 1.000 26.97849 363 PRO A CA 1
ATOM 5695 C C . PRO A 1 363 ? -87.69603 36.28609 -23.17750 1.000 26.11192 363 PRO A C 1
ATOM 5696 O O . PRO A 1 363 ? -88.71090 35.59402 -23.16389 1.000 27.17581 363 PRO A O 1
ATOM 5707 N N . LEU A 1 364 ? -86.89074 36.39107 -22.13998 1.000 23.72755 364 LEU A N 1
ATOM 5708 C CA . LEU A 1 364 ? -87.24045 35.77906 -20.87747 1.000 22.37588 364 LEU A CA 1
ATOM 5709 C C . LEU A 1 364 ? -88.52389 36.43980 -20.33695 1.000 24.63133 364 LEU A C 1
ATOM 5710 O O . LEU A 1 364 ? -88.60815 37.68113 -20.25709 1.000 25.32571 364 LEU A O 1
ATOM 5726 N N . PRO A 1 365 ? -89.55451 35.67552 -19.95941 1.000 23.25979 365 PRO A N 1
ATOM 5727 C CA . PRO A 1 365 ? -90.79019 36.33188 -19.53385 1.000 23.78327 365 PRO A CA 1
ATOM 5728 C C . PRO A 1 365 ? -90.62227 37.17554 -18.27798 1.000 24.61546 365 PRO A C 1
ATOM 5729 O O . PRO A 1 365 ? -89.80958 36.87820 -17.38691 1.000 24.14115 365 PRO A O 1
ATOM 5740 N N . SER A 1 366 ? -91.47423 38.18477 -18.17529 1.000 25.37486 366 SER A N 1
ATOM 5741 C CA . SER A 1 366 ? -91.29833 39.18300 -17.12070 1.000 24.27173 366 SER A CA 1
ATOM 5742 C C . SER A 1 366 ? -91.51136 38.62054 -15.71960 1.000 24.60794 366 SER A C 1
ATOM 5743 O O . SER A 1 366 ? -90.96247 39.18168 -14.74683 1.000 23.69161 366 SER A O 1
ATOM 5751 N N . TYR A 1 367 ? -92.27895 37.53237 -15.56694 1.000 23.81459 367 TYR A N 1
ATOM 5752 C CA . TYR A 1 367 ? -92.48200 36.99995 -14.24131 1.000 21.84328 367 TYR A CA 1
ATOM 5753 C C . TYR A 1 367 ? -91.25047 36.29024 -13.69200 1.000 20.81715 367 TYR A C 1
ATOM 5754 O O . TYR A 1 367 ? -91.25218 35.94138 -12.51509 1.000 22.25641 367 TYR A O 1
ATOM 5772 N N . PHE A 1 368 ? -90.17370 36.16392 -14.46677 1.000 20.99654 368 PHE A N 1
ATOM 5773 C CA . PHE A 1 368 ? -88.93955 35.70302 -13.85225 1.000 21.73283 368 PHE A CA 1
ATOM 5774 C C . PHE A 1 368 ? -88.41997 36.72310 -12.83589 1.000 20.64377 368 PHE A C 1
ATOM 5775 O O . PHE A 1 368 ? -87.61615 36.36266 -11.97815 1.000 20.87952 368 PHE A O 1
ATOM 5792 N N . TRP A 1 369 ? -88.89518 37.96023 -12.88435 1.000 23.08697 369 TRP A N 1
ATOM 5793 C CA . TRP A 1 369 ? -88.39968 38.99353 -11.98485 1.000 23.44247 369 TRP A CA 1
ATOM 5794 C C . TRP A 1 369 ? -89.37601 39.28030 -10.85348 1.000 22.99292 369 TRP A C 1
ATOM 5795 O O . TRP A 1 369 ? -89.07196 40.10721 -9.98669 1.000 24.99739 369 TRP A O 1
ATOM 5816 N N . ASN A 1 370 ? -90.54353 38.63045 -10.82445 1.000 22.31572 370 ASN A N 1
ATOM 5817 C CA . ASN A 1 370 ? -91.48955 38.89738 -9.75135 1.000 22.32977 370 ASN A CA 1
ATOM 5818 C C . ASN A 1 370 ? -92.29085 37.69276 -9.27739 1.000 23.18724 370 ASN A C 1
ATOM 5819 O O . ASN A 1 370 ? -93.01574 37.82202 -8.26069 1.000 25.51392 370 ASN A O 1
ATOM 5830 N N . GLY A 1 371 ? -92.19158 36.53412 -9.92967 1.000 22.74985 371 GLY A N 1
ATOM 5831 C CA . GLY A 1 371 ? -92.91078 35.35308 -9.47532 1.000 21.90933 371 GLY A CA 1
ATOM 5832 C C . GLY A 1 371 ? -94.39032 35.30125 -9.83395 1.000 22.89294 371 GLY A C 1
ATOM 5833 O O . GLY A 1 371 ? -95.08077 34.34181 -9.39933 1.000 24.26971 371 GLY A O 1
ATOM 5837 N N . GLN A 1 372 ? -94.88306 36.23649 -10.63725 1.000 23.05451 372 GLN A N 1
ATOM 5838 C CA . GLN A 1 372 ? -96.31427 36.33834 -10.91973 1.000 21.97429 372 GLN A CA 1
ATOM 5839 C C . GLN A 1 372 ? -96.67779 35.48220 -12.12510 1.000 24.71446 372 GLN A C 1
ATOM 5840 O O . GLN A 1 372 ? -96.97050 35.95727 -13.23362 1.000 24.88551 372 GLN A O 1
ATOM 5854 N N . THR A 1 373 ? -96.71663 34.17849 -11.86514 1.000 24.35433 373 THR A N 1
ATOM 5855 C CA . THR A 1 373 ? -97.15504 33.19483 -12.85778 1.000 23.10237 373 THR A CA 1
ATOM 5856 C C . THR A 1 373 ? -98.14122 32.23977 -12.20505 1.000 21.10174 373 THR A C 1
ATOM 5857 O O . THR A 1 373 ? -98.04707 31.96512 -10.98924 1.000 23.89244 373 THR A O 1
ATOM 5868 N N . LYS A 1 374 ? -99.08144 31.73154 -13.00331 1.000 23.63019 374 LYS A N 1
ATOM 5869 C CA . LYS A 1 374 ? -100.05227 30.73432 -12.52746 1.000 21.71378 374 LYS A CA 1
ATOM 5870 C C . LYS A 1 374 ? -99.53303 29.29941 -12.60702 1.000 22.54641 374 LYS A C 1
ATOM 5871 O O . LYS A 1 374 ? -100.20900 28.38785 -12.12201 1.000 23.97119 374 LYS A O 1
ATOM 5890 N N . MET A 1 375 ? -98.32720 29.08106 -13.15541 1.000 21.78243 375 MET A N 1
ATOM 5891 C CA . MET A 1 375 ? -97.71765 27.75082 -13.10531 1.000 20.15829 375 MET A CA 1
ATOM 5892 C C . MET A 1 375 ? -97.13555 27.61034 -11.71430 1.000 19.78234 375 MET A C 1
ATOM 5893 O O . MET A 1 375 ? -96.15714 28.27344 -11.38339 1.000 19.83605 375 MET A O 1
ATOM 5907 N N . ARG A 1 376 ? -97.67846 26.69281 -10.92044 1.000 20.74462 376 ARG A N 1
ATOM 5908 C CA A ARG A 1 376 ? -97.26644 26.62172 -9.50558 0.547 18.16754 376 ARG A CA 1
ATOM 5909 C CA B ARG A 1 376 ? -97.26346 26.62260 -9.50678 0.453 18.15284 376 ARG A CA 1
ATOM 5910 C C . ARG A 1 376 ? -95.77574 26.30125 -9.36670 1.000 19.12464 376 ARG A C 1
ATOM 5911 O O . ARG A 1 376 ? -95.07889 26.87170 -8.50292 1.000 18.44867 376 ARG A O 1
ATOM 5950 N N . CYS A 1 377 ? -95.27336 25.34857 -10.17444 1.000 18.62144 377 CYS A N 1
ATOM 5951 C CA . CYS A 1 377 ? -93.85833 24.98256 -10.13514 1.000 17.23377 377 CYS A CA 1
ATOM 5952 C C . CYS A 1 377 ? -92.95599 26.19098 -10.33970 1.000 19.33850 377 CYS A C 1
ATOM 5953 O O . CYS A 1 377 ? -92.06031 26.46821 -9.51968 1.000 18.31666 377 CYS A O 1
ATOM 5960 N N . LEU A 1 378 ? -93.18054 26.93479 -11.44661 1.000 18.80004 378 LEU A N 1
ATOM 5961 C CA . LEU A 1 378 ? -92.40528 28.12489 -11.74679 1.000 17.16267 378 LEU A CA 1
ATOM 5962 C C . LEU A 1 378 ? -92.59077 29.16406 -10.68220 1.000 18.22935 378 LEU A C 1
ATOM 5963 O O . LEU A 1 378 ? -91.62780 29.82492 -10.24663 1.000 19.76694 378 LEU A O 1
ATOM 5979 N N . GLN A 1 379 ? -93.81108 29.33751 -10.19286 1.000 19.56120 379 GLN A N 1
ATOM 5980 C CA . GLN A 1 379 ? -94.05553 30.31586 -9.13238 1.000 18.70307 379 GLN A CA 1
ATOM 5981 C C . GLN A 1 379 ? -93.26053 30.01059 -7.87035 1.000 18.93375 379 GLN A C 1
ATOM 5982 O O . GLN A 1 379 ? -92.65006 30.91964 -7.27196 1.000 19.66428 379 GLN A O 1
ATOM 5996 N N . GLN A 1 380 ? -93.22175 28.74531 -7.45595 1.000 18.11630 380 GLN A N 1
ATOM 5997 C CA . GLN A 1 380 ? -92.44406 28.38164 -6.27240 1.000 17.03280 380 GLN A CA 1
ATOM 5998 C C . GLN A 1 380 ? -90.96485 28.61790 -6.49171 1.000 16.85240 380 GLN A C 1
ATOM 5999 O O . GLN A 1 380 ? -90.27923 29.19824 -5.62024 1.000 17.63802 380 GLN A O 1
ATOM 6013 N N . ALA A 1 381 ? -90.42305 28.14106 -7.62011 1.000 17.61338 381 ALA A N 1
ATOM 6014 C CA . ALA A 1 381 ? -88.96757 28.28672 -7.84346 1.000 17.09377 381 ALA A CA 1
ATOM 6015 C C . ALA A 1 381 ? -88.55938 29.76459 -7.97999 1.000 18.44055 381 ALA A C 1
ATOM 6016 O O . ALA A 1 381 ? -87.58085 30.19465 -7.34951 1.000 17.63379 381 ALA A O 1
ATOM 6023 N N . ILE A 1 382 ? -89.32155 30.56501 -8.73474 1.000 16.72467 382 ILE A N 1
ATOM 6024 C CA . ILE A 1 382 ? -88.94872 31.96547 -8.91184 1.000 19.53117 382 ILE A CA 1
ATOM 6025 C C . ILE A 1 382 ? -89.07799 32.70479 -7.60268 1.000 18.69730 382 ILE A C 1
ATOM 6026 O O . ILE A 1 382 ? -88.20508 33.51264 -7.24451 1.000 18.12572 382 ILE A O 1
ATOM 6042 N N . THR A 1 383 ? -90.18754 32.51032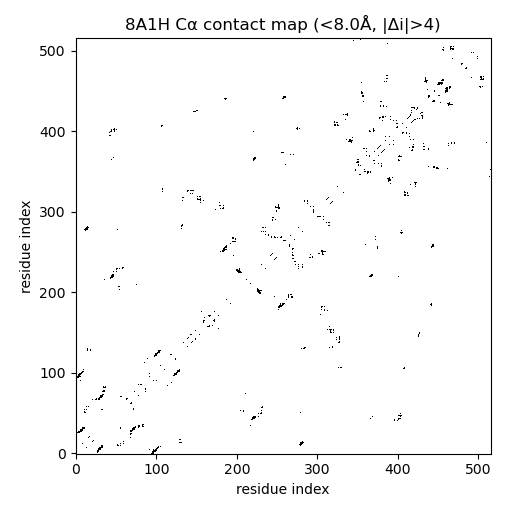 -6.88126 1.000 18.51146 383 THR A N 1
ATOM 6043 C CA A THR A 1 383 ? -90.40013 33.24747 -5.63922 0.603 17.26892 383 THR A CA 1
ATOM 6044 C CA B THR A 1 383 ? -90.38545 33.27019 -5.65133 0.397 17.36424 383 THR A CA 1
ATOM 6045 C C . THR A 1 383 ? -89.31123 32.94344 -4.62503 1.000 18.66014 383 THR A C 1
ATOM 6046 O O . THR A 1 383 ? -88.82375 33.83868 -3.93174 1.000 18.90493 383 THR A O 1
ATOM 6067 N N . GLN A 1 384 ? -88.91081 31.65889 -4.49621 1.000 18.18266 384 GLN A N 1
ATOM 6068 C CA A GLN A 1 384 ? -87.85964 31.34409 -3.56289 0.371 19.11280 384 GLN A CA 1
ATOM 6069 C CA B GLN A 1 384 ? -87.86392 31.38461 -3.53113 0.629 19.17743 384 GLN A CA 1
ATOM 6070 C C . GLN A 1 384 ? -86.54454 31.98516 -3.98067 1.000 18.98380 384 GLN A C 1
ATOM 6071 O O . GLN A 1 384 ? -85.74428 32.39844 -3.14073 1.000 17.81658 384 GLN A O 1
ATOM 6096 N N . SER A 1 385 ? -86.28496 32.02608 -5.29543 1.000 17.22968 385 SER A N 1
ATOM 6097 C CA . SER A 1 385 ? -85.07176 32.65533 -5.79183 1.000 15.23561 385 SER A CA 1
ATOM 6098 C C . SER A 1 385 ? -85.04803 34.13703 -5.42274 1.000 16.14488 385 SER A C 1
ATOM 6099 O O . SER A 1 385 ? -84.02685 34.69514 -4.98373 1.000 16.99439 385 SER A O 1
ATOM 6107 N N . LEU A 1 386 ? -86.19506 34.81320 -5.60801 1.000 17.48373 386 LEU A N 1
ATOM 6108 C CA . LEU A 1 386 ? -86.25213 36.20476 -5.25011 1.000 17.50590 386 LEU A CA 1
ATOM 6109 C C . LEU A 1 386 ? -86.13601 36.41684 -3.74522 1.000 19.11941 386 LEU A C 1
ATOM 6110 O O . LEU A 1 386 ? -85.51583 37.38709 -3.28746 1.000 20.03729 386 LEU A O 1
ATOM 6126 N N . ASP A 1 387 ? -86.77759 35.57858 -2.94417 1.000 17.57021 387 ASP A N 1
ATOM 6127 C CA . ASP A 1 387 ? -86.84299 35.83368 -1.50862 1.000 17.91985 387 ASP A CA 1
ATOM 6128 C C . ASP A 1 387 ? -85.62386 35.30937 -0.73625 1.000 18.06153 387 ASP A C 1
ATOM 6129 O O . ASP A 1 387 ? -85.34547 35.84357 0.35181 1.000 18.32692 387 ASP A O 1
ATOM 6138 N N . PHE A 1 388 ? -84.92549 34.30498 -1.25322 1.000 17.54237 388 PHE A N 1
ATOM 6139 C CA . PHE A 1 388 ? -83.78373 33.67090 -0.58743 1.000 17.36034 388 PHE A CA 1
ATOM 6140 C C . PHE A 1 388 ? -82.47626 33.77350 -1.34331 1.000 17.28139 388 PHE A C 1
ATOM 6141 O O . PHE A 1 388 ? -81.41639 33.49426 -0.75141 1.000 18.32951 388 PHE A O 1
ATOM 6158 N N . GLY A 1 389 ? -82.45576 34.09601 -2.63470 1.000 15.00263 389 GLY A N 1
ATOM 6159 C CA . GLY A 1 389 ? -81.24047 34.02306 -3.38662 1.000 15.35403 389 GLY A CA 1
ATOM 6160 C C . GLY A 1 389 ? -80.75814 32.64602 -3.68592 1.000 14.26788 389 GLY A C 1
ATOM 6161 O O . GLY A 1 389 ? -79.55942 32.42550 -3.95432 1.000 16.08685 389 GLY A O 1
ATOM 6165 N N . TYR A 1 390 ? -81.68049 31.67581 -3.64316 1.000 15.32129 390 TYR A N 1
ATOM 6166 C CA . TYR A 1 390 ? -81.32071 30.26289 -3.67222 1.000 14.53617 390 TYR A CA 1
ATOM 6167 C C . TYR A 1 390 ? -82.52202 29.45493 -4.14226 1.000 14.36215 390 TYR A C 1
ATOM 6168 O O . TYR A 1 390 ? -83.66856 29.66456 -3.67460 1.000 16.60324 390 TYR A O 1
ATOM 6186 N N . ALA A 1 391 ? -82.22708 28.50295 -5.01630 1.000 14.85810 391 ALA A N 1
ATOM 6187 C CA . ALA A 1 391 ? -83.12732 27.41409 -5.41599 1.000 15.17118 391 ALA A CA 1
ATOM 6188 C C . ALA A 1 391 ? -82.26740 26.17094 -5.44945 1.000 15.37842 391 ALA A C 1
ATOM 6189 O O . ALA A 1 391 ? -81.08292 26.25086 -5.76887 1.000 15.98996 391 ALA A O 1
ATOM 6196 N N . HIS A 1 392 ? -82.84484 25.03632 -5.06979 1.000 15.99633 392 HIS A N 1
ATOM 6197 C CA . HIS A 1 392 ? -82.04327 23.82948 -5.07324 1.000 14.26220 392 HIS A CA 1
ATOM 6198 C C . HIS A 1 392 ? -81.99357 23.25749 -6.47991 1.000 15.91553 392 HIS A C 1
ATOM 6199 O O . HIS A 1 392 ? -82.65692 23.72685 -7.38944 1.000 15.80533 392 HIS A O 1
ATOM 6213 N N . HIS A 1 393 ? -81.10828 22.28987 -6.69076 1.000 14.53467 393 HIS A N 1
ATOM 6214 C CA . HIS A 1 393 ? -80.67163 21.93224 -8.03439 1.000 14.92080 393 HIS A CA 1
ATOM 6215 C C . HIS A 1 393 ? -81.80916 21.51450 -8.94789 1.000 14.53087 393 HIS A C 1
ATOM 6216 O O . HIS A 1 393 ? -81.84070 21.94872 -10.11071 1.000 16.43187 393 HIS A O 1
ATOM 6230 N N . ILE A 1 394 ? -82.71108 20.67441 -8.46604 1.000 14.46762 394 ILE A N 1
ATOM 6231 C CA . ILE A 1 394 ? -83.77889 20.18066 -9.35763 1.000 15.05426 394 ILE A CA 1
ATOM 6232 C C . ILE A 1 394 ? -84.71732 21.31530 -9.76847 1.000 16.86379 394 ILE A C 1
ATOM 6233 O O . ILE A 1 394 ? -85.33845 21.23620 -10.83058 1.000 17.23344 394 ILE A O 1
ATOM 6249 N N . GLN A 1 395 ? -84.82884 22.37101 -8.95751 1.000 15.48058 395 GLN A N 1
ATOM 6250 C CA . GLN A 1 395 ? -85.56947 23.56580 -9.38371 1.000 15.65992 395 GLN A CA 1
ATOM 6251 C C . GLN A 1 395 ? -84.82862 24.29007 -10.49550 1.000 16.69256 395 GLN A C 1
ATOM 6252 O O . GLN A 1 395 ? -85.40503 24.63219 -11.53672 1.000 16.59385 395 GLN A O 1
ATOM 6266 N N . ARG A 1 396 ? -83.52587 24.50426 -10.31959 1.000 14.57104 396 ARG A N 1
ATOM 6267 C CA . ARG A 1 396 ? -82.75004 25.19968 -11.33573 1.000 13.78313 396 ARG A CA 1
ATOM 6268 C C . ARG A 1 396 ? -82.78119 24.43330 -12.64362 1.000 15.12170 396 ARG A C 1
ATOM 6269 O O . ARG A 1 396 ? -82.81799 25.04408 -13.71950 1.000 16.65491 396 ARG A O 1
ATOM 6290 N N . LEU A 1 397 ? -82.74495 23.10691 -12.59575 1.000 15.04324 397 LEU A N 1
ATOM 6291 C CA . LEU A 1 397 ? -82.66358 22.28185 -13.80911 1.000 16.36835 397 LEU A CA 1
ATOM 6292 C C . LEU A 1 397 ? -84.04704 21.98882 -14.38048 1.000 16.50456 397 LEU A C 1
ATOM 6293 O O . LEU A 1 397 ? -84.30669 22.30889 -15.56035 1.000 17.37500 397 LEU A O 1
ATOM 6309 N N . MET A 1 398 ? -84.94081 21.38567 -13.57732 1.000 16.52715 398 MET A N 1
ATOM 6310 C CA . MET A 1 398 ? -86.17405 20.84612 -14.11925 1.000 16.15734 398 MET A CA 1
ATOM 6311 C C . MET A 1 398 ? -87.38281 21.74852 -13.99064 1.000 16.24717 398 MET A C 1
ATOM 6312 O O . MET A 1 398 ? -88.43608 21.41021 -14.58482 1.000 18.10378 398 MET A O 1
ATOM 6326 N N . VAL A 1 399 ? -87.26883 22.88039 -13.29769 1.000 16.62468 399 VAL A N 1
ATOM 6327 C CA . VAL A 1 399 ? -88.37950 23.84068 -13.22193 1.000 16.04863 399 VAL A CA 1
ATOM 6328 C C . VAL A 1 399 ? -88.05798 25.03334 -14.10163 1.000 16.79909 399 VAL A C 1
ATOM 6329 O O . VAL A 1 399 ? -88.61045 25.11223 -15.22138 1.000 20.24499 399 VAL A O 1
ATOM 6342 N N . THR A 1 400 ? -87.19319 25.94825 -13.66249 1.000 16.49139 400 THR A N 1
ATOM 6343 C CA . THR A 1 400 ? -86.90276 27.10540 -14.49271 1.000 16.99797 400 THR A CA 1
ATOM 6344 C C . THR A 1 400 ? -86.04940 26.75589 -15.71084 1.000 18.27383 400 THR A C 1
ATOM 6345 O O . THR A 1 400 ? -86.25173 27.32276 -16.78479 1.000 18.59729 400 THR A O 1
ATOM 6356 N N . GLY A 1 401 ? -85.13153 25.79697 -15.56495 1.000 17.80169 401 GLY A N 1
ATOM 6357 C CA . GLY A 1 401 ? -84.26905 25.44566 -16.68876 1.000 17.50297 401 GLY A CA 1
ATOM 6358 C C . GLY A 1 401 ? -85.05184 24.79271 -17.82019 1.000 18.90979 401 GLY A C 1
ATOM 6359 O O . GLY A 1 401 ? -85.00525 25.25108 -18.98277 1.000 19.48649 401 GLY A O 1
ATOM 6363 N N . ASN A 1 402 ? -85.80866 23.76354 -17.49598 1.000 18.75341 402 ASN A N 1
ATOM 6364 C CA . ASN A 1 402 ? -86.67404 23.09349 -18.46074 1.000 18.73344 402 ASN A CA 1
ATOM 6365 C C . ASN A 1 402 ? -87.63065 24.07154 -19.10196 1.000 19.22914 402 ASN A C 1
ATOM 6366 O O . ASN A 1 402 ? -87.85686 24.05906 -20.33907 1.000 19.35720 402 ASN A O 1
ATOM 6377 N N . PHE A 1 403 ? -88.22555 24.94955 -18.29011 1.000 19.93582 403 PHE A N 1
ATOM 6378 C CA . PHE A 1 403 ? -89.15800 25.92995 -18.88874 1.000 19.10800 403 PHE A CA 1
ATOM 6379 C C . PHE A 1 403 ? -88.44913 26.78205 -19.93016 1.000 18.14780 403 PHE A C 1
ATOM 6380 O O . PHE A 1 403 ? -88.95097 27.00927 -21.03100 1.000 20.72336 403 PHE A O 1
ATOM 6397 N N . ALA A 1 404 ? -87.25063 27.27173 -19.58781 1.000 19.01688 404 ALA A N 1
ATOM 6398 C CA . ALA A 1 404 ? -86.52325 28.13399 -20.52961 1.000 19.30361 404 ALA A CA 1
ATOM 6399 C C . ALA A 1 404 ? -86.03081 27.37898 -21.75292 1.000 20.97999 404 ALA A C 1
ATOM 6400 O O . ALA A 1 404 ? -85.88427 27.98708 -22.83674 1.000 20.46884 404 ALA A O 1
ATOM 6407 N N . LEU A 1 405 ? -85.72742 26.10853 -21.58679 1.000 20.29294 405 LEU A N 1
ATOM 6408 C CA . LEU A 1 405 ? -85.40230 25.21557 -22.71676 1.000 19.27980 405 LEU A CA 1
ATOM 6409 C C . LEU A 1 405 ? -86.59202 25.04961 -23.65671 1.000 20.79216 405 LEU A C 1
ATOM 6410 O O . LEU A 1 405 ? -86.49414 25.30087 -24.87175 1.000 21.49361 405 LEU A O 1
ATOM 6426 N N . LEU A 1 406 ? -87.75684 24.65447 -23.11727 1.000 19.79646 406 LEU A N 1
ATOM 6427 C CA . LEU A 1 406 ? -88.89882 24.34251 -23.95623 1.000 20.51020 406 LEU A CA 1
ATOM 6428 C C . LEU A 1 406 ? -89.46192 25.57352 -24.62887 1.000 21.85683 406 LEU A C 1
ATOM 6429 O O . LEU A 1 406 ? -90.02203 25.46348 -25.73387 1.000 25.84710 406 LEU A O 1
ATOM 6445 N N . THR A 1 407 ? -89.35011 26.73338 -23.97719 1.000 22.74463 407 THR A N 1
ATOM 6446 C CA . THR A 1 407 ? -89.88328 27.95539 -24.55036 1.000 21.68705 407 THR A CA 1
ATOM 6447 C C . THR A 1 407 ? -88.81967 28.70080 -25.36542 1.000 25.68581 407 THR A C 1
ATOM 6448 O O . THR A 1 407 ? -89.10315 29.80594 -25.86976 1.000 25.31207 407 THR A O 1
ATOM 6459 N N . GLU A 1 408 ? -87.62872 28.12044 -25.51835 1.000 25.16482 408 GLU A N 1
ATOM 6460 C CA . GLU A 1 408 ? -86.60750 28.66800 -26.42299 1.000 24.04206 408 GLU A CA 1
ATOM 6461 C C . GLU A 1 408 ? -86.19117 30.08853 -26.00256 1.000 22.00976 408 GLU A C 1
ATOM 6462 O O . GLU A 1 408 ? -86.00206 30.96052 -26.86159 1.000 24.58900 408 GLU A O 1
ATOM 6474 N N . CYS A 1 409 ? -86.05507 30.31587 -24.70803 1.000 21.32143 409 CYS A N 1
ATOM 6475 C CA . CYS A 1 409 ? -85.55923 31.61214 -24.20381 1.000 22.71030 409 CYS A CA 1
ATOM 6476 C C . CYS A 1 409 ? -84.09693 31.85248 -24.60247 1.000 21.05187 409 CYS A C 1
ATOM 6477 O O . CYS A 1 409 ? -83.25207 30.95280 -24.56581 1.000 22.32488 409 CYS A O 1
ATOM 6485 N N . ASP A 1 410 ? -83.83567 33.07437 -25.00826 1.000 22.45204 410 ASP A N 1
ATOM 6486 C CA . ASP A 1 410 ? -82.50069 33.59124 -25.34582 1.000 23.58815 410 ASP A CA 1
ATOM 6487 C C . ASP A 1 410 ? -81.47781 33.23028 -24.26501 1.000 22.38770 410 ASP A C 1
ATOM 6488 O O . ASP A 1 410 ? -81.60118 33.69470 -23.11330 1.000 21.66493 410 ASP A O 1
ATOM 6497 N N . PRO A 1 411 ? -80.46362 32.42118 -24.56843 1.000 21.25595 411 PRO A N 1
ATOM 6498 C CA . PRO A 1 411 ? -79.52725 32.03235 -23.52157 1.000 20.67243 411 PRO A CA 1
ATOM 6499 C C . PRO A 1 411 ? -78.81365 33.21214 -22.84291 1.000 19.59401 411 PRO A C 1
ATOM 6500 O O . PRO A 1 411 ? -78.43444 33.09210 -21.66156 1.000 21.17007 411 PRO A O 1
ATOM 6511 N N . ASP A 1 412 ? -78.57827 34.29388 -23.59012 1.000 22.68088 412 ASP A N 1
ATOM 6512 C CA . ASP A 1 412 ? -77.93619 35.45720 -22.93662 1.000 21.13730 412 ASP A CA 1
ATOM 6513 C C . ASP A 1 412 ? -78.80132 35.98366 -21.79714 1.000 23.18609 412 ASP A C 1
ATOM 6514 O O . ASP A 1 412 ? -78.29028 36.37319 -20.72921 1.000 21.50002 412 ASP A O 1
ATOM 6523 N N . GLN A 1 413 ? -80.11008 36.01413 -22.00133 1.000 22.02911 413 GLN A N 1
ATOM 6524 C CA . GLN A 1 413 ? -81.02172 36.52889 -20.98753 1.000 20.87478 413 GLN A CA 1
ATOM 6525 C C . GLN A 1 413 ? -81.17536 35.55548 -19.85278 1.000 21.58416 413 GLN A C 1
ATOM 6526 O O . GLN A 1 413 ? -81.29705 35.95905 -18.67924 1.000 20.68539 413 GLN A O 1
ATOM 6540 N N . VAL A 1 414 ? -81.17887 34.24064 -20.16171 1.000 20.26415 414 VAL A N 1
ATOM 6541 C CA . VAL A 1 414 ? -81.25763 33.24414 -19.12642 1.000 18.59942 414 VAL A CA 1
ATOM 6542 C C . VAL A 1 414 ? -80.00111 33.27180 -18.26083 1.000 18.77048 414 VAL A C 1
ATOM 6543 O O . VAL A 1 414 ? -80.08304 33.21542 -17.03315 1.000 18.13409 414 VAL A O 1
ATOM 6556 N N . ASP A 1 415 ? -78.82579 33.34596 -18.89214 1.000 19.49450 415 ASP A N 1
ATOM 6557 C CA . ASP A 1 415 ? -77.57883 33.45071 -18.13505 1.000 19.34850 415 ASP A CA 1
ATOM 6558 C C . ASP A 1 415 ? -77.61393 34.65269 -17.20432 1.000 19.91746 415 ASP A C 1
ATOM 6559 O O . ASP A 1 415 ? -77.15270 34.55118 -16.03751 1.000 21.00361 415 ASP A O 1
ATOM 6568 N N . ALA A 1 416 ? -78.12141 35.79138 -17.66761 1.000 20.18398 416 ALA A N 1
ATOM 6569 C CA . ALA A 1 416 ? -78.09451 36.98659 -16.80881 1.000 20.67361 416 ALA A CA 1
ATOM 6570 C C . ALA A 1 416 ? -78.95830 36.77787 -15.56370 1.000 22.15577 416 ALA A C 1
ATOM 6571 O O . ALA A 1 416 ? -78.63112 37.27848 -14.45492 1.000 21.15270 416 ALA A O 1
ATOM 6578 N N . TRP A 1 417 ? -80.07807 36.06888 -15.72153 1.000 19.43605 417 TRP A N 1
ATOM 6579 C CA . TRP A 1 417 ? -80.95475 35.79291 -14.58762 1.000 18.77199 417 TRP A CA 1
ATOM 6580 C C . TRP A 1 417 ? -80.28709 34.85518 -13.59939 1.000 18.24289 417 TRP A C 1
ATOM 6581 O O . TRP A 1 417 ? -80.21137 35.16242 -12.40860 1.000 18.34304 417 TRP A O 1
ATOM 6602 N N . TYR A 1 418 ? -79.79509 33.70117 -14.06519 1.000 16.51812 418 TYR A N 1
ATOM 6603 C CA . TYR A 1 418 ? -79.17114 32.75092 -13.14879 1.000 15.93279 418 TYR A CA 1
ATOM 6604 C C . TYR A 1 418 ? -77.92582 33.34853 -12.50339 1.000 17.76648 418 TYR A C 1
ATOM 6605 O O . TYR A 1 418 ? -77.69514 33.16120 -11.31612 1.000 18.05319 418 TYR A O 1
ATOM 6623 N N . LEU A 1 419 ? -77.08772 34.02337 -13.30048 1.000 16.24672 419 LEU A N 1
ATOM 6624 C CA . LEU A 1 419 ? -75.81196 34.51554 -12.73707 1.000 17.03672 419 LEU A CA 1
ATOM 6625 C C . LEU A 1 419 ? -76.07834 35.58744 -11.71797 1.000 17.07013 419 LEU A C 1
ATOM 6626 O O . LEU A 1 419 ? -75.33147 35.73570 -10.73561 1.000 18.65477 419 LEU A O 1
ATOM 6642 N N . GLY A 1 420 ? -77.12707 36.41411 -11.90866 1.000 17.28978 420 GLY A N 1
ATOM 6643 C CA . GLY A 1 420 ? -77.40675 37.43495 -10.92630 1.000 18.46405 420 GLY A CA 1
ATOM 6644 C C . GLY A 1 420 ? -78.17531 36.96333 -9.68896 1.000 18.47239 420 GLY A C 1
ATOM 6645 O O . GLY A 1 420 ? -77.87937 37.39285 -8.54502 1.000 18.61594 420 GLY A O 1
ATOM 6649 N N . ILE A 1 421 ? -79.21659 36.15592 -9.88437 1.000 17.20453 421 ILE A N 1
ATOM 6650 C CA . ILE A 1 421 ? -80.18794 35.94435 -8.80543 1.000 17.16512 421 ILE A CA 1
ATOM 6651 C C . ILE A 1 421 ? -79.68743 34.98017 -7.73911 1.000 16.56244 421 ILE A C 1
ATOM 6652 O O . ILE A 1 421 ? -80.18799 35.05157 -6.60756 1.000 17.02966 421 ILE A O 1
ATOM 6668 N N . TYR A 1 422 ? -78.72779 34.10981 -8.04024 1.000 16.36199 422 TYR A N 1
ATOM 6669 C CA . TYR A 1 422 ? -78.32281 33.11064 -7.05759 1.000 15.55780 422 TYR A CA 1
ATOM 6670 C C . TYR A 1 422 ? -77.02828 33.55985 -6.35942 1.000 15.01627 422 TYR A C 1
ATOM 6671 O O . TYR A 1 422 ? -76.03745 33.93087 -6.99536 1.000 15.95853 422 TYR A O 1
ATOM 6689 N N . ILE A 1 423 ? -77.06181 33.51910 -5.02928 1.000 15.78447 423 ILE A N 1
ATOM 6690 C CA . ILE A 1 423 ? -75.94423 33.96074 -4.20031 1.000 16.38029 423 ILE A CA 1
ATOM 6691 C C . ILE A 1 423 ? -74.67516 33.19691 -4.52660 1.000 16.48829 423 ILE A C 1
ATOM 6692 O O . ILE A 1 423 ? -73.55294 33.74011 -4.46054 1.000 16.85823 423 ILE A O 1
ATOM 6708 N N . ASP A 1 424 ? -74.82219 31.90573 -4.91644 1.000 14.73967 424 ASP A N 1
ATOM 6709 C CA . ASP A 1 424 ? -73.66937 31.06907 -5.24503 1.000 14.51079 424 ASP A CA 1
ATOM 6710 C C . ASP A 1 424 ? -73.21072 31.16733 -6.68864 1.000 15.96383 424 ASP A C 1
ATOM 6711 O O . ASP A 1 424 ? -72.32063 30.41943 -7.10888 1.000 15.35432 424 ASP A O 1
ATOM 6720 N N . ALA A 1 425 ? -73.71802 32.12371 -7.46994 1.000 14.94840 425 ALA A N 1
ATOM 6721 C CA . ALA A 1 425 ? -73.44327 32.10337 -8.89928 1.000 14.96491 425 ALA A CA 1
ATOM 6722 C C . ALA A 1 425 ? -72.18344 32.91739 -9.22823 1.000 17.94523 425 ALA A C 1
ATOM 6723 O O . ALA A 1 425 ? -72.12380 34.13161 -8.98320 1.000 20.40222 425 ALA A O 1
ATOM 6730 N N . ILE A 1 426 ? -71.18472 32.21925 -9.77700 1.000 15.39330 426 ILE A N 1
ATOM 6731 C CA . ILE A 1 426 ? -69.96947 32.77398 -10.37946 1.000 15.06853 426 ILE A CA 1
ATOM 6732 C C . ILE A 1 426 ? -69.91346 32.10247 -11.75243 1.000 15.68706 426 ILE A C 1
ATOM 6733 O O . ILE A 1 426 ? -70.40266 30.99201 -11.91118 1.000 17.98232 426 ILE A O 1
ATOM 6749 N N . GLU A 1 427 ? -69.38391 32.81203 -12.77245 1.000 15.40360 427 GLU A N 1
ATOM 6750 C CA . GLU A 1 427 ? -69.65298 32.33695 -14.12651 1.000 15.24189 427 GLU A CA 1
ATOM 6751 C C . GLU A 1 427 ? -69.10887 30.93360 -14.38796 1.000 15.95977 427 GLU A C 1
ATOM 6752 O O . GLU A 1 427 ? -69.69439 30.20957 -15.21365 1.000 16.87235 427 GLU A O 1
ATOM 6764 N N . TRP A 1 428 ? -67.97909 30.55090 -13.81669 1.000 16.53279 428 TRP A N 1
ATOM 6765 C CA . TRP A 1 428 ? -67.36363 29.26539 -14.13898 1.000 15.73007 428 TRP A CA 1
ATOM 6766 C C . TRP A 1 428 ? -68.32239 28.11832 -13.87249 1.000 17.48503 428 TRP A C 1
ATOM 6767 O O . TRP A 1 428 ? -68.22292 27.07102 -14.53166 1.000 16.59150 428 TRP A O 1
ATOM 6788 N N . VAL A 1 429 ? -69.21067 28.26885 -12.89377 1.000 15.80235 429 VAL A N 1
ATOM 6789 C CA . VAL A 1 429 ? -70.17672 27.23076 -12.56085 1.000 14.97094 429 VAL A CA 1
ATOM 6790 C C . VAL A 1 429 ? -71.56767 27.53701 -13.12078 1.000 14.85273 429 VAL A C 1
ATOM 6791 O O . VAL A 1 429 ? -72.27766 26.64334 -13.59801 1.000 15.89701 429 VAL A O 1
ATOM 6804 N N . GLU A 1 430 ? -71.99338 28.80374 -13.14951 1.000 15.76236 430 GLU A N 1
ATOM 6805 C CA . GLU A 1 430 ? -73.28996 29.13585 -13.72171 1.000 15.22608 430 GLU A CA 1
ATOM 6806 C C . GLU A 1 430 ? -73.36322 28.79368 -15.19581 1.000 16.76259 430 GLU A C 1
ATOM 6807 O O . GLU A 1 430 ? -74.37446 28.25247 -15.67984 1.000 17.12734 430 GLU A O 1
ATOM 6819 N N . LEU A 1 431 ? -72.31512 29.13020 -15.95189 1.000 16.04395 431 LEU A N 1
ATOM 6820 C CA . LEU A 1 431 ? -72.47505 29.11092 -17.40497 1.000 15.15165 431 LEU A CA 1
ATOM 6821 C C . LEU A 1 431 ? -72.58465 27.68552 -17.93781 1.000 16.95854 431 LEU A C 1
ATOM 6822 O O . LEU A 1 431 ? -73.47861 27.44419 -18.75981 1.000 17.00107 431 LEU A O 1
ATOM 6838 N N . PRO A 1 432 ? -71.75041 26.72801 -17.53939 1.000 17.66672 432 PRO A N 1
ATOM 6839 C CA . PRO A 1 432 ? -71.92185 25.37397 -18.11052 1.000 16.68625 432 PRO A CA 1
ATOM 6840 C C . PRO A 1 432 ? -73.20889 24.73024 -17.65889 1.000 16.62899 432 PRO A C 1
ATOM 6841 O O . PRO A 1 432 ? -73.83929 23.99850 -18.41963 1.000 16.98802 432 PRO A O 1
ATOM 6852 N N . ASN A 1 433 ? -73.62614 24.98576 -16.42939 1.000 16.39605 433 ASN A N 1
ATOM 6853 C CA . ASN A 1 433 ? -74.88607 24.43690 -15.94310 1.000 15.93359 433 ASN A CA 1
ATOM 6854 C C . ASN A 1 433 ? -76.09376 25.02262 -16.64719 1.000 16.85311 433 ASN A C 1
ATOM 6855 O O . ASN A 1 433 ? -77.08948 24.31272 -16.88830 1.000 17.57833 433 ASN A O 1
ATOM 6866 N N . THR A 1 434 ? -76.05968 26.31794 -16.96701 1.000 16.96176 434 THR A N 1
ATOM 6867 C CA . THR A 1 434 ? -77.23238 26.97938 -17.52342 1.000 15.91583 434 THR A CA 1
ATOM 6868 C C . THR A 1 434 ? -77.25307 26.83188 -19.03048 1.000 19.19869 434 THR A C 1
ATOM 6869 O O . THR A 1 434 ? -78.17819 26.23062 -19.59609 1.000 19.31088 434 THR A O 1
ATOM 6880 N N . ARG A 1 435 ? -76.21947 27.35938 -19.70821 1.000 19.72328 435 ARG A N 1
ATOM 6881 C CA . ARG A 1 435 ? -76.19441 27.32385 -21.15597 1.000 20.27013 435 ARG A CA 1
ATOM 6882 C C . ARG A 1 435 ? -76.04875 25.89311 -21.64641 1.000 20.56229 435 ARG A C 1
ATOM 6883 O O . ARG A 1 435 ? -76.61596 25.55052 -22.68725 1.000 21.23335 435 ARG A O 1
ATOM 6904 N N . GLY A 1 436 ? -75.33622 25.04658 -20.89853 1.000 19.77330 436 GLY A N 1
ATOM 6905 C CA . GLY A 1 436 ? -75.11726 23.65298 -21.27607 1.000 18.76949 436 GLY A CA 1
ATOM 6906 C C . GLY A 1 436 ? -76.17887 22.72900 -20.74083 1.000 19.73059 436 GLY A C 1
ATOM 6907 O O . GLY A 1 436 ? -77.05429 22.27351 -21.50046 1.000 21.62983 436 GLY A O 1
ATOM 6911 N N . MET A 1 437 ? -76.12561 22.40285 -19.46602 1.000 17.40119 437 MET A N 1
ATOM 6912 C CA . MET A 1 437 ? -76.99991 21.36507 -18.93036 1.000 17.55431 437 MET A CA 1
ATOM 6913 C C . MET A 1 437 ? -78.47892 21.70355 -19.11113 1.000 20.14319 437 MET A C 1
ATOM 6914 O O . MET A 1 437 ? -79.24402 20.85953 -19.57683 1.000 19.92660 437 MET A O 1
ATOM 6928 N N . ALA A 1 438 ? -78.91038 22.92419 -18.73178 1.000 16.90863 438 ALA A N 1
ATOM 6929 C CA . ALA A 1 438 ? -80.33178 23.23102 -18.78474 1.000 18.39656 438 ALA A CA 1
ATOM 6930 C C . ALA A 1 438 ? -80.81004 23.59549 -20.18478 1.000 21.29512 438 ALA A C 1
ATOM 6931 O O . ALA A 1 438 ? -81.86027 23.11509 -20.62551 1.000 21.39309 438 ALA A O 1
ATOM 6938 N N . LEU A 1 439 ? -80.07731 24.46271 -20.91997 1.000 17.84947 439 LEU A N 1
ATOM 6939 C CA . LEU A 1 439 ? -80.60748 24.94820 -22.18674 1.000 17.95089 439 LEU A CA 1
ATOM 6940 C C . LEU A 1 439 ? -80.18168 24.13105 -23.39217 1.000 19.15021 439 LEU A C 1
ATOM 6941 O O . LEU A 1 439 ? -80.66468 24.39760 -24.49222 1.000 20.88561 439 LEU A O 1
ATOM 6957 N N . PHE A 1 440 ? -79.24960 23.18092 -23.22757 1.000 20.01333 440 PHE A N 1
ATOM 6958 C CA . PHE A 1 440 ? -78.75412 22.38404 -24.37682 1.000 20.33618 440 PHE A CA 1
ATOM 6959 C C . PHE A 1 440 ? -78.20484 23.28553 -25.47316 1.000 21.13964 440 PHE A C 1
ATOM 6960 O O . PHE A 1 440 ? -78.15941 22.90553 -26.64514 1.000 23.43095 440 PHE A O 1
ATOM 6977 N N . ALA A 1 441 ? -77.76648 24.47090 -25.12264 1.000 20.83891 441 ALA A N 1
ATOM 6978 C CA . ALA A 1 441 ? -77.30742 25.42387 -26.12788 1.000 21.64237 441 ALA A CA 1
ATOM 6979 C C . ALA A 1 441 ? -75.89963 25.14928 -26.61558 1.000 21.56255 441 ALA A C 1
ATOM 6980 O O . ALA A 1 441 ? -75.45369 25.82001 -27.55367 1.000 22.34849 441 ALA A O 1
ATOM 6987 N N . ASP A 1 442 ? -75.19302 24.19070 -25.98952 1.000 22.14025 442 ASP A N 1
ATOM 6988 C CA . ASP A 1 442 ? -73.90370 23.71160 -26.46829 1.000 22.13785 442 ASP A CA 1
ATOM 6989 C C . ASP A 1 442 ? -74.05073 22.42324 -27.23382 1.000 27.03371 442 ASP A C 1
ATOM 6990 O O . ASP A 1 442 ? -73.04822 21.78806 -27.54546 1.000 28.80690 442 ASP A O 1
ATOM 6999 N N . GLY A 1 443 ? -75.28482 22.01111 -27.51591 1.000 28.21761 443 GLY A N 1
ATOM 7000 C CA . GLY A 1 443 ? -75.54642 20.80258 -28.28261 1.000 30.10193 443 GLY A CA 1
ATOM 7001 C C . GLY A 1 443 ? -75.15935 19.52573 -27.56020 1.000 31.61354 443 GLY A C 1
ATOM 7002 O O . GLY A 1 443 ? -75.04846 18.47017 -28.21370 1.000 32.61355 443 GLY A O 1
ATOM 7006 N N . GLY A 1 444 ? -74.98786 19.57829 -26.26821 1.000 26.57797 444 GLY A N 1
ATOM 7007 C CA . GLY A 1 444 ? -74.66785 18.40732 -25.46432 1.000 27.73052 444 GLY A CA 1
ATOM 7008 C C . GLY A 1 444 ? -73.23511 18.32202 -24.97447 1.000 33.14687 444 GLY A C 1
ATOM 7009 O O . GLY A 1 444 ? -72.86362 17.32435 -24.35258 1.000 31.62983 444 GLY A O 1
ATOM 7013 N N . LEU A 1 445 ? -72.42895 19.35695 -25.16417 1.000 23.47594 445 LEU A N 1
ATOM 7014 C CA . LEU A 1 445 ? -71.03652 19.28463 -24.71270 1.000 21.83887 445 LEU A CA 1
ATOM 7015 C C . LEU A 1 445 ? -70.98863 18.94623 -23.21763 1.000 27.17988 445 LEU A C 1
ATOM 7016 O O . LEU A 1 445 ? -70.16792 18.10030 -22.79420 1.000 27.55177 445 LEU A O 1
ATOM 7032 N N . ILE A 1 446 ? -71.85954 19.55592 -22.42769 1.000 27.86864 446 ILE A N 1
ATOM 7033 C CA . ILE A 1 446 ? -71.72116 19.47390 -20.95925 1.000 26.47378 446 ILE A CA 1
ATOM 7034 C C . ILE A 1 446 ? -72.43923 18.27112 -20.43530 1.000 32.52692 446 ILE A C 1
ATOM 7035 O O . ILE A 1 446 ? -71.94874 17.61829 -19.47491 1.000 30.71550 446 ILE A O 1
ATOM 7051 N N . ALA A 1 447 ? -73.62534 17.94083 -20.99253 1.000 25.76348 447 ALA A N 1
ATOM 7052 C CA . ALA A 1 447 ? -74.45651 16.96766 -20.32817 1.000 30.30755 447 ALA A CA 1
ATOM 7053 C C . ALA A 1 447 ? -75.24349 16.08579 -21.28839 1.000 30.39654 447 ALA A C 1
ATOM 7054 O O . ALA A 1 447 ? -76.18225 15.39290 -20.84472 1.000 34.12527 447 ALA A O 1
ATOM 7061 N N . THR A 1 448 ? -74.88820 16.05463 -22.58355 1.000 29.58045 448 THR A N 1
ATOM 7062 C CA . THR A 1 448 ? -75.18438 14.99726 -23.52322 1.000 36.54638 448 THR A CA 1
ATOM 7063 C C . THR A 1 448 ? -76.55159 15.04632 -24.17573 1.000 46.10826 448 THR A C 1
ATOM 7064 O O . THR A 1 448 ? -76.62915 14.99171 -25.40762 1.000 37.14245 448 THR A O 1
ATOM 7075 N N . LYS A 1 449 ? -77.61949 15.11939 -23.38493 1.000 36.96095 449 LYS A N 1
ATOM 7076 C CA . LYS A 1 449 ? -79.00243 15.02711 -23.84384 1.000 33.09483 449 LYS A CA 1
ATOM 7077 C C . LYS A 1 449 ? -79.74493 16.24184 -23.28078 1.000 27.75585 449 LYS A C 1
ATOM 7078 O O . LYS A 1 449 ? -79.30877 16.84094 -22.29528 1.000 29.63897 449 LYS A O 1
ATOM 7097 N N . PRO A 1 450 ? -80.84667 16.66268 -23.91641 1.000 25.75460 450 PRO A N 1
ATOM 7098 C CA . PRO A 1 450 ? -81.63777 17.73070 -23.28495 1.000 22.29483 450 PRO A CA 1
ATOM 7099 C C . PRO A 1 450 ? -82.37440 17.19865 -22.08451 1.000 23.07470 450 PRO A C 1
ATOM 7100 O O . PRO A 1 450 ? -82.88930 16.06690 -22.10800 1.000 26.01173 450 PRO A O 1
ATOM 7111 N N . TYR A 1 451 ? -82.45829 18.03230 -21.05491 1.000 21.34919 451 TYR A N 1
ATOM 7112 C CA . TYR A 1 451 ? -83.21100 17.71412 -19.84536 1.000 20.68646 451 TYR A CA 1
ATOM 7113 C C . TYR A 1 451 ? -84.64205 18.20882 -19.96278 1.000 25.46706 451 TYR A C 1
ATOM 7114 O O . TYR A 1 451 ? -85.21568 18.84201 -19.08601 1.000 30.05653 451 TYR A O 1
ATOM 7132 N N . SER A 1 452 ? -85.24856 17.91025 -21.08851 1.000 23.03482 452 SER A N 1
ATOM 7133 C CA . SER A 1 452 ? -86.63056 18.28537 -21.33550 1.000 21.34041 452 SER A CA 1
ATOM 7134 C C . SER A 1 452 ? -87.57671 17.35449 -20.57132 1.000 24.85313 452 SER A C 1
ATOM 7135 O O . SER A 1 452 ? -87.31838 16.15368 -20.44611 1.000 24.60291 452 SER A O 1
ATOM 7143 N N . ALA A 1 453 ? -88.66175 17.91451 -20.06503 1.000 23.03548 453 ALA A N 1
ATOM 7144 C CA . ALA A 1 453 ? -89.68460 17.08205 -19.39198 1.000 23.63289 453 ALA A CA 1
ATOM 7145 C C . ALA A 1 453 ? -91.04458 17.73735 -19.50732 1.000 24.54508 453 ALA A C 1
ATOM 7146 O O . ALA A 1 453 ? -91.17557 18.96408 -19.58500 1.000 23.76549 453 ALA A O 1
ATOM 7153 N N . SER A 1 454 ? -92.07718 16.91727 -19.42822 1.000 23.70862 454 SER A N 1
ATOM 7154 C CA . SER A 1 454 ? -93.43038 17.40279 -19.36734 1.000 23.79959 454 SER A CA 1
ATOM 7155 C C . SER A 1 454 ? -93.85234 17.56885 -17.90999 1.000 22.82095 454 SER A C 1
ATOM 7156 O O . SER A 1 454 ? -93.10947 17.31024 -16.94510 1.000 21.78220 454 SER A O 1
ATOM 7164 N N . GLY A 1 455 ? -95.10647 17.92922 -17.73215 1.000 22.22805 455 GLY A N 1
ATOM 7165 C CA . GLY A 1 455 ? -95.63702 18.04875 -16.37864 1.000 20.60404 455 GLY A CA 1
ATOM 7166 C C . GLY A 1 455 ? -95.66793 16.71676 -15.64227 1.000 22.49490 455 GLY A C 1
ATOM 7167 O O . GLY A 1 455 ? -95.73038 16.70325 -14.39750 1.000 23.86994 455 GLY A O 1
ATOM 7171 N N . SER A 1 456 ? -95.62871 15.60699 -16.35229 1.000 22.04384 456 SER A N 1
ATOM 7172 C CA . SER A 1 456 ? -95.68012 14.32276 -15.64956 1.000 23.84761 456 SER A CA 1
ATOM 7173 C C . SER A 1 456 ? -94.42379 14.16768 -14.75457 1.00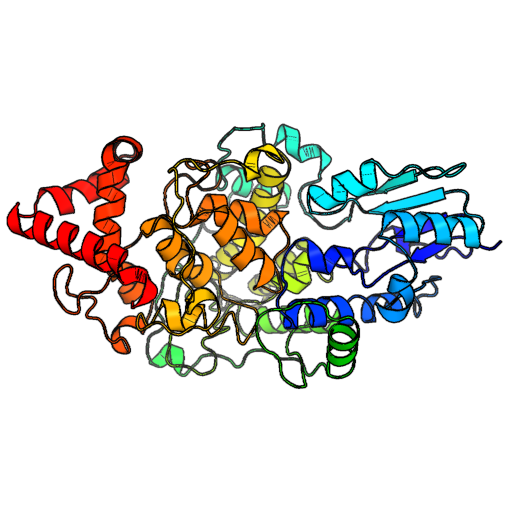0 20.79060 456 SER A C 1
ATOM 7174 O O . SER A 1 456 ? -94.53435 13.54919 -13.68317 1.000 24.63089 456 SER A O 1
ATOM 7182 N N . TYR A 1 457 ? -93.29480 14.71728 -15.16125 1.000 20.99119 457 TYR A N 1
ATOM 7183 C CA . TYR A 1 457 ? -92.08637 14.67780 -14.34204 1.000 20.02273 457 TYR A CA 1
ATOM 7184 C C . TYR A 1 457 ? -92.27757 15.49008 -13.05604 1.000 21.65476 457 TYR A C 1
ATOM 7185 O O . TYR A 1 457 ? -91.99577 15.02837 -11.93306 1.000 19.56478 457 TYR A O 1
ATOM 7203 N N . ILE A 1 458 ? -92.76439 16.70276 -13.18374 1.000 19.76849 458 ILE A N 1
ATOM 7204 C CA . ILE A 1 458 ? -93.01639 17.54282 -12.01081 1.000 18.59839 458 ILE A CA 1
ATOM 7205 C C . ILE A 1 458 ? -93.99710 16.87624 -11.07447 1.000 17.58246 458 ILE A C 1
ATOM 7206 O O . ILE A 1 458 ? -93.84148 16.89890 -9.83611 1.000 19.87100 458 ILE A O 1
ATOM 7222 N N . ASN A 1 459 ? -95.06683 16.29776 -11.63380 1.000 19.17121 459 ASN A N 1
ATOM 7223 C CA . ASN A 1 459 ? -96.06695 15.63015 -10.75612 1.000 19.32113 459 ASN A CA 1
ATOM 7224 C C . ASN A 1 459 ? -95.46674 14.43585 -10.03834 1.000 20.37372 459 ASN A C 1
ATOM 7225 O O . ASN A 1 459 ? -95.88006 14.11589 -8.91937 1.000 21.60284 459 ASN A O 1
ATOM 7236 N N . LYS A 1 460 ? -94.55156 13.71339 -10.70347 1.000 19.05569 460 LYS A N 1
ATOM 7237 C CA . LYS A 1 460 ? -93.92982 12.54639 -10.09640 1.000 20.17163 460 LYS A CA 1
ATOM 7238 C C . LYS A 1 460 ? -93.01223 12.94489 -8.93024 1.000 19.91654 460 LYS A C 1
ATOM 7239 O O . LYS A 1 460 ? -92.92886 12.15958 -7.95042 1.000 21.80582 460 LYS A O 1
ATOM 7258 N N . MET A 1 461 ? -92.32801 14.06229 -9.03071 1.000 18.63734 461 MET A N 1
ATOM 7259 C CA . MET A 1 461 ? -91.27487 14.42640 -8.06521 1.000 17.12530 461 MET A CA 1
ATOM 7260 C C . MET A 1 461 ? -91.73913 15.45621 -7.06597 1.000 21.68529 461 MET A C 1
ATOM 7261 O O . MET A 1 461 ? -90.99987 15.74663 -6.12809 1.000 20.38513 461 MET A O 1
ATOM 7275 N N . SER A 1 462 ? -92.94072 16.04697 -7.23124 1.000 17.91558 462 SER A N 1
ATOM 7276 C CA . SER A 1 462 ? -93.36675 17.16659 -6.41035 1.000 18.06845 462 SER A CA 1
ATOM 7277 C C . SER A 1 462 ? -94.85445 17.04972 -6.10211 1.000 20.03158 462 SER A C 1
ATOM 7278 O O . SER A 1 462 ? -95.57105 16.23128 -6.67881 1.000 20.57646 462 SER A O 1
ATOM 7286 N N . ASP A 1 463 ? -95.34117 17.91513 -5.20650 1.000 17.42918 463 ASP A N 1
ATOM 7287 C CA . ASP A 1 463 ? -96.74552 18.12441 -4.96258 1.000 19.16307 463 ASP A CA 1
ATOM 7288 C C . ASP A 1 463 ? -97.22706 19.43758 -5.57457 1.000 18.65588 463 ASP A C 1
ATOM 7289 O O . ASP A 1 463 ? -98.35439 19.87698 -5.31078 1.000 20.24783 463 ASP A O 1
ATOM 7298 N N . TYR A 1 464 ? -96.46124 19.99467 -6.50528 1.000 17.57071 464 TYR A N 1
ATOM 7299 C CA . TYR A 1 464 ? -96.84222 21.28575 -7.06471 1.000 17.07754 464 TYR A CA 1
ATOM 7300 C C . TYR A 1 464 ? -98.16274 21.20661 -7.82917 1.000 18.90528 464 TYR A C 1
ATOM 7301 O O . TYR A 1 464 ? -98.96648 22.15665 -7.78565 1.000 19.21822 464 TYR A O 1
ATOM 7319 N N . CYS A 1 465 ? -98.39624 20.12174 -8.54831 1.000 18.36534 465 CYS A N 1
ATOM 7320 C CA . CYS A 1 465 ? -99.54990 20.06508 -9.44489 1.000 18.76953 465 CYS A CA 1
ATOM 7321 C C . CYS A 1 465 ? -100.84383 19.98475 -8.67666 1.000 19.73394 465 CYS A C 1
ATOM 7322 O O . CYS A 1 465 ? -101.89998 20.32654 -9.21765 1.000 21.46488 465 CYS A O 1
ATOM 7329 N N . ALA A 1 466 ? -100.78805 19.54220 -7.40330 1.000 19.73804 466 ALA A N 1
ATOM 7330 C CA . ALA A 1 466 ? -101.98850 19.53692 -6.56183 1.000 22.85426 466 ALA A CA 1
ATOM 7331 C C . ALA A 1 466 ? -102.36555 20.91839 -6.05579 1.000 22.31761 466 ALA A C 1
ATOM 7332 O O . ALA A 1 466 ? -103.43541 21.05769 -5.45473 1.000 25.36839 466 ALA A O 1
ATOM 7339 N N . SER A 1 467 ? -101.49931 21.92126 -6.19019 1.000 20.36035 467 SER A N 1
ATOM 7340 C CA . SER A 1 467 ? -101.80337 23.27374 -5.77861 1.000 19.34406 467 SER A CA 1
ATOM 7341 C C . SER A 1 467 ? -101.75435 24.23775 -6.96253 1.000 23.11254 467 SER A C 1
ATOM 7342 O O . SER A 1 467 ? -101.47640 25.41915 -6.81252 1.000 25.79491 467 SER A O 1
ATOM 7350 N N . CYS A 1 468 ? -101.99684 23.72325 -8.16341 1.000 20.81644 468 CYS A N 1
ATOM 7351 C CA . CYS A 1 468 ? -101.83463 24.49898 -9.39708 1.000 20.88299 468 CYS A CA 1
ATOM 7352 C C . CYS A 1 468 ? -103.16667 24.82359 -10.05723 1.000 24.09158 468 CYS A C 1
ATOM 7353 O O . CYS A 1 468 ? -104.09458 24.04988 -10.00477 1.000 23.68868 468 CYS A O 1
ATOM 7360 N N . ALA A 1 469 ? -103.20341 25.95886 -10.73858 1.000 24.08249 469 ALA A N 1
ATOM 7361 C CA . ALA A 1 469 ? -104.34144 26.35435 -11.55387 1.000 28.99721 469 ALA A CA 1
ATOM 7362 C C . ALA A 1 469 ? -104.52562 25.47581 -12.78941 1.000 24.18955 469 ALA A C 1
ATOM 7363 O O . ALA A 1 469 ? -105.63603 25.41918 -13.34904 1.000 28.27612 469 ALA A O 1
ATOM 7370 N N . TYR A 1 470 ? -103.45519 24.85019 -13.27908 1.000 22.35703 470 TYR A N 1
ATOM 7371 C CA . TYR A 1 470 ? -103.53358 23.99480 -14.46178 1.000 21.93515 470 TYR A CA 1
ATOM 7372 C C . TYR A 1 470 ? -103.73837 22.53245 -14.05076 1.000 25.48917 470 TYR A C 1
ATOM 7373 O O . TYR A 1 470 ? -103.49743 22.17091 -12.91067 1.000 24.04482 470 TYR A O 1
ATOM 7391 N N . GLN A 1 471 ? -104.14071 21.71111 -15.02778 1.000 24.77393 471 GLN A N 1
ATOM 7392 C CA A GLN A 1 471 ? -104.39466 20.27624 -14.83972 0.593 24.41142 471 GLN A CA 1
ATOM 7393 C CA B GLN A 1 471 ? -104.38985 20.27818 -14.83238 0.407 24.48903 471 GLN A CA 1
ATOM 7394 C C . GLN A 1 471 ? -103.26936 19.46331 -15.48407 1.000 24.61412 471 GLN A C 1
ATOM 7395 O O . GLN A 1 471 ? -103.18161 19.38315 -16.71133 1.000 24.46016 471 GLN A O 1
ATOM 7420 N N . VAL A 1 472 ? -102.41945 18.82937 -14.66163 1.000 21.57399 472 VAL A N 1
ATOM 7421 C CA . VAL A 1 472 ? -101.30062 18.05991 -15.20969 1.000 21.03812 472 VAL A CA 1
ATOM 7422 C C . VAL A 1 472 ? -101.73789 16.83495 -15.98745 1.000 23.34937 472 VAL A C 1
ATOM 7423 O O . VAL A 1 472 ? -100.96264 16.35731 -16.83721 1.000 25.09968 472 VAL A O 1
ATOM 7436 N N . LYS A 1 473 ? -102.94184 16.33859 -15.78434 1.000 25.71280 473 LYS A N 1
ATOM 7437 C CA . LYS A 1 473 ? -103.41350 15.16748 -16.53403 1.000 26.76143 473 LYS A CA 1
ATOM 7438 C C . LYS A 1 473 ? -103.92985 15.50390 -17.92873 1.000 29.33551 473 LYS A C 1
ATOM 7439 O O . LYS A 1 473 ? -104.29937 14.58380 -18.67414 1.000 35.84332 473 LYS A O 1
ATOM 7458 N N . LEU A 1 474 ? -103.96005 16.76976 -18.30329 1.000 27.12671 474 LEU A N 1
ATOM 7459 C CA . LEU A 1 474 ? -104.43135 17.19266 -19.61525 1.000 28.39752 474 LEU A CA 1
ATOM 7460 C C . LEU A 1 474 ? -103.24640 17.67308 -20.43944 1.000 29.43557 474 LEU A C 1
ATOM 7461 O O . LEU A 1 474 ? -102.40227 18.40568 -19.94004 1.000 27.88300 474 LEU A O 1
ATOM 7477 N N . LYS A 1 475 ? -103.18083 17.21007 -21.69581 1.000 30.43497 475 LYS A N 1
ATOM 7478 C CA . LYS A 1 475 ? -102.09157 17.62459 -22.59536 1.000 30.56825 475 LYS A CA 1
ATOM 7479 C C . LYS A 1 475 ? -102.47990 18.79369 -23.47932 1.000 31.07109 475 LYS A C 1
ATOM 7480 O O . LYS A 1 475 ? -101.62757 19.61419 -23.84335 1.000 32.65289 475 LYS A O 1
ATOM 7499 N N . SER A 1 476 ? -103.75356 18.89861 -23.84245 1.000 31.91349 476 SER A N 1
ATOM 7500 C CA . SER A 1 476 ? -104.18859 19.91790 -24.76935 1.000 32.50478 476 SER A CA 1
ATOM 7501 C C . S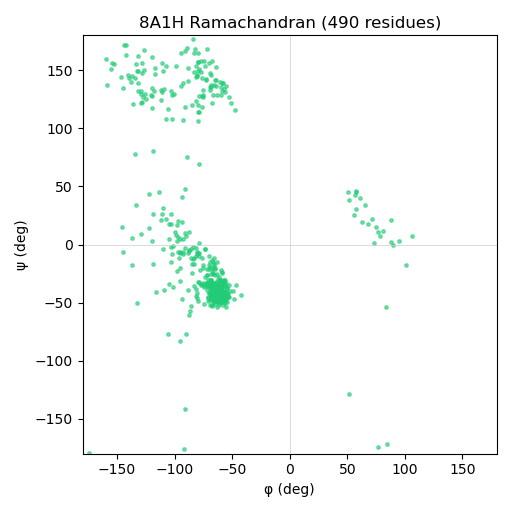ER A 1 476 ? -105.41839 20.61247 -24.21724 1.000 39.37472 476 SER A C 1
ATOM 7502 O O . SER A 1 476 ? -106.12960 20.09048 -23.34457 1.000 35.93052 476 SER A O 1
ATOM 7510 N N . GLY A 1 477 ? -105.67264 21.78691 -24.77755 1.000 36.70048 477 GLY A N 1
ATOM 7511 C CA . GLY A 1 477 ? -106.88089 22.50024 -24.50932 1.000 38.76570 477 GLY A CA 1
ATOM 7512 C C . GLY A 1 477 ? -106.81813 23.34888 -23.25601 1.000 39.69522 477 GLY A C 1
ATOM 7513 O O . GLY A 1 477 ? -105.80486 23.51454 -22.57484 1.000 36.30608 477 GLY A O 1
ATOM 7517 N N . GLU A 1 478 ? -108.00080 23.85723 -22.94850 1.000 48.52589 478 GLU A N 1
ATOM 7518 C CA . GLU A 1 478 ? -108.18869 24.75240 -21.83048 1.000 48.52531 478 GLU A CA 1
ATOM 7519 C C . GLU A 1 478 ? -107.76174 24.07072 -20.53225 1.000 42.75490 478 GLU A C 1
ATOM 7520 O O . GLU A 1 478 ? -108.14072 22.92508 -20.24529 1.000 44.63090 478 GLU A O 1
ATOM 7532 N N . LYS A 1 479 ? -106.98612 24.78964 -19.76664 1.000 34.31635 479 LYS A N 1
ATOM 7533 C CA . LYS A 1 479 ? -106.47244 24.38308 -18.45467 1.000 33.04087 479 LYS A CA 1
ATOM 7534 C C . LYS A 1 479 ? -105.38252 23.32005 -18.48164 1.000 30.69980 479 LYS A C 1
ATOM 7535 O O . LYS A 1 479 ? -104.90849 22.97338 -17.44193 1.000 28.64100 479 LYS A O 1
ATOM 7554 N N . ALA A 1 480 ? -104.94574 22.84492 -19.63232 1.000 28.62174 480 ALA A N 1
ATOM 7555 C CA . ALA A 1 480 ? -103.85271 21.87213 -19.65725 1.000 27.09493 480 ALA A CA 1
ATOM 7556 C C . ALA A 1 480 ? -102.56534 22.47356 -19.13648 1.000 25.23740 480 ALA A C 1
ATOM 7557 O O . ALA A 1 480 ? -102.20044 23.60015 -19.48246 1.000 25.98709 480 ALA A O 1
ATOM 7564 N N . CYS A 1 481 ? -101.81414 21.67148 -18.39389 1.000 23.35335 481 CYS A N 1
ATOM 7565 C CA . CYS A 1 481 ? -100.44777 22.03829 -17.96243 1.000 23.66958 481 CYS A CA 1
ATOM 7566 C C . CYS A 1 481 ? -99.62810 22.49356 -19.17577 1.000 21.98102 481 CYS A C 1
ATOM 7567 O O . CYS A 1 481 ? -99.48040 21.73751 -20.12684 1.000 23.22231 481 CYS A O 1
ATOM 7574 N N . PRO A 1 482 ? -99.08531 23.71774 -19.18223 1.000 22.62679 482 PRO A N 1
ATOM 7575 C CA . PRO A 1 482 ? -98.35073 24.14785 -20.37132 1.000 22.77445 482 PRO A CA 1
ATOM 7576 C C . PRO A 1 482 ? -97.13088 23.26917 -20.65996 1.000 23.72771 482 PRO A C 1
ATOM 7577 O O . PRO A 1 482 ? -96.79915 23.11470 -21.83534 1.000 24.66030 482 PRO A O 1
ATOM 7588 N N . LEU A 1 483 ? -96.48708 22.71330 -19.65107 1.000 24.15722 483 LEU A N 1
ATOM 7589 C CA . LEU A 1 483 ? -95.31778 21.86895 -19.94061 1.000 23.56434 483 LEU A CA 1
ATOM 7590 C C . LEU A 1 483 ? -95.69231 20.67165 -20.80412 1.000 22.67627 483 LEU A C 1
ATOM 7591 O O . LEU A 1 483 ? -94.85821 20.16453 -21.54276 1.000 24.66764 483 LEU A O 1
ATOM 7607 N N . ASN A 1 484 ? -96.92565 20.15880 -20.69257 1.000 24.74814 484 ASN A N 1
ATOM 7608 C CA . ASN A 1 484 ? -97.23333 18.94259 -21.45300 1.000 24.06993 484 ASN A CA 1
ATOM 7609 C C . ASN A 1 484 ? -97.16203 19.17965 -22.95750 1.000 28.24253 484 ASN A C 1
ATOM 7610 O O . ASN A 1 484 ? -96.58323 18.36443 -23.70178 1.000 30.59062 484 ASN A O 1
ATOM 7621 N N . SER A 1 485 ? -97.71805 20.29246 -23.45722 1.000 24.64605 485 SER A N 1
ATOM 7622 C CA . SER A 1 485 ? -97.65869 20.53195 -24.87670 1.000 26.62954 485 SER A CA 1
ATOM 7623 C C . SER A 1 485 ? -96.32941 21.15998 -25.29033 1.000 24.87565 485 SER A C 1
ATOM 7624 O O . SER A 1 485 ? -95.82509 20.87014 -26.37773 1.000 29.13655 485 SER A O 1
ATOM 7632 N N . LEU A 1 486 ? -95.77124 22.02535 -24.44750 1.000 26.64882 486 LEU A N 1
ATOM 7633 C CA . LEU A 1 486 ? -94.48283 22.60860 -24.81515 1.000 24.98838 486 LEU A CA 1
ATOM 7634 C C . LEU A 1 486 ? -93.43335 21.52013 -24.94849 1.000 28.79231 486 LEU A C 1
ATOM 7635 O O . LEU A 1 486 ? -92.53970 21.61817 -25.79881 1.000 26.00021 486 LEU A O 1
ATOM 7651 N N . TYR A 1 487 ? -93.52052 20.48927 -24.09665 1.000 26.23593 487 TYR A N 1
ATOM 7652 C CA . TYR A 1 487 ? -92.58574 19.37405 -24.21572 1.000 24.96990 487 TYR A CA 1
ATOM 7653 C C . TYR A 1 487 ? -92.64560 18.73210 -25.56454 1.000 26.82668 487 TYR A C 1
ATOM 7654 O O . TYR A 1 487 ? -91.62516 18.53409 -26.23187 1.000 26.66347 487 TYR A O 1
ATOM 7672 N N . TRP A 1 488 ? -93.85985 18.35558 -26.02937 1.000 28.93047 488 TRP A N 1
ATOM 7673 C CA . TRP A 1 488 ? -93.92095 17.68572 -27.32310 1.000 28.61241 488 TRP A CA 1
ATOM 7674 C C . TRP A 1 488 ? -93.53330 18.60202 -28.46792 1.000 29.70692 488 TRP A C 1
ATOM 7675 O O . TRP A 1 488 ? -92.87463 18.16864 -29.41468 1.000 31.44513 488 TRP A O 1
ATOM 7696 N N . ARG A 1 489 ? -93.94119 19.87466 -28.42218 1.000 29.93631 489 ARG A N 1
ATOM 7697 C CA . ARG A 1 489 ? -93.54315 20.77149 -29.49317 1.000 32.41639 489 ARG A CA 1
ATOM 7698 C C . ARG A 1 489 ? -92.01058 20.83953 -29.59802 1.000 28.51353 489 ARG A C 1
ATOM 7699 O O . ARG A 1 489 ? -91.46960 20.77908 -30.69982 1.000 32.02196 489 ARG A O 1
ATOM 7720 N N . PHE A 1 490 ? -91.32347 20.94934 -28.44447 1.000 28.47647 490 PHE A N 1
ATOM 7721 C CA . PHE A 1 490 ? -89.86051 20.97395 -28.44961 1.000 29.41663 490 PHE A CA 1
ATOM 7722 C C . PHE A 1 490 ? -89.29016 19.67063 -29.01594 1.000 28.94361 490 PHE A C 1
ATOM 7723 O O . PHE A 1 490 ? -88.42620 19.68704 -29.86954 1.000 29.96014 490 PHE A O 1
ATOM 7740 N N . MET A 1 491 ? -89.75017 18.53645 -28.51854 1.000 30.93071 491 MET A N 1
ATOM 7741 C CA . MET A 1 491 ? -89.13719 17.27871 -28.94546 1.000 32.55117 491 MET A CA 1
ATOM 7742 C C . MET A 1 491 ? -89.39330 17.02279 -30.41739 1.000 36.06158 491 MET A C 1
ATOM 7743 O O . MET A 1 491 ? -88.50966 16.52199 -31.11641 1.000 34.78414 491 MET A O 1
ATOM 7757 N N . LEU A 1 492 ? -90.58619 17.37974 -30.90637 1.000 35.06439 492 LEU A N 1
ATOM 7758 C CA . LEU A 1 492 ? -90.85274 17.18926 -32.34194 1.000 35.56084 492 LEU A CA 1
ATOM 7759 C C . LEU A 1 492 ? -90.01503 18.13043 -33.19092 1.000 36.20541 492 LEU A C 1
ATOM 7760 O O . LEU A 1 492 ? -89.53131 17.75065 -34.29224 1.000 37.66172 492 LEU A O 1
ATOM 7776 N N . LYS A 1 493 ? -89.82922 19.37224 -32.72870 1.000 37.54233 493 LYS A N 1
ATOM 7777 C CA . LYS A 1 493 ? -89.03002 20.32982 -33.48590 1.000 37.25354 493 LYS A CA 1
ATOM 7778 C C . LYS A 1 493 ? -87.61452 19.80743 -33.70694 1.000 42.10213 493 LYS A C 1
ATOM 7779 O O . LYS A 1 493 ? -87.03524 19.99666 -34.77830 1.000 39.69934 493 LYS A O 1
ATOM 7798 N N . HIS A 1 494 ? -87.06013 19.08269 -32.72634 1.000 38.94510 494 HIS A N 1
ATOM 7799 C CA . HIS A 1 494 ? -85.69055 18.58436 -32.74901 1.000 40.29318 494 HIS A CA 1
ATOM 7800 C C . HIS A 1 494 ? -85.60716 17.08211 -32.96577 1.000 42.56346 494 HIS A C 1
ATOM 7801 O O . HIS A 1 494 ? -84.57345 16.46076 -32.69566 1.000 43.68801 494 HIS A O 1
ATOM 7815 N N . ARG A 1 495 ? -86.64465 16.47955 -33.53762 1.000 43.74593 495 ARG A N 1
ATOM 7816 C CA . ARG A 1 495 ? -86.64871 15.02581 -33.68169 1.000 46.10088 495 ARG A CA 1
ATOM 7817 C C . ARG A 1 495 ? -85.44283 14.51962 -34.46407 1.000 49.19240 495 ARG A C 1
ATOM 7818 O O . ARG A 1 495 ? -84.84841 13.49727 -34.10889 1.000 51.17116 495 ARG A O 1
ATOM 7839 N N . ASP A 1 496 ? -85.06237 15.20109 -35.54259 1.000 54.42793 496 ASP A N 1
ATOM 7840 C CA . ASP A 1 496 ? -83.95857 14.68525 -36.34593 1.000 60.54567 496 ASP A CA 1
ATOM 7841 C C . ASP A 1 496 ? -82.63378 14.74369 -35.58322 1.000 69.92658 496 ASP A C 1
ATOM 7842 O O . ASP A 1 496 ? -81.82128 13.80906 -35.67909 1.000 64.43874 496 ASP A O 1
ATOM 7851 N N . ARG A 1 497 ? -82.39209 15.83540 -34.83483 1.000 57.88080 497 ARG A N 1
ATOM 7852 C CA . ARG A 1 497 ? -81.20790 15.91027 -33.98123 1.000 57.22429 497 ARG A CA 1
ATOM 7853 C C . ARG A 1 497 ? -81.19083 14.78845 -32.94728 1.000 59.43396 497 ARG A C 1
ATOM 7854 O O . ARG A 1 497 ? -80.14438 14.18434 -32.68872 1.000 67.10599 497 ARG A O 1
ATOM 7875 N N . LEU A 1 498 ? -82.33829 14.51830 -32.32711 1.000 54.52051 498 LEU A N 1
ATOM 7876 C CA . LEU A 1 498 ? -82.38337 13.74658 -31.09345 1.000 55.44258 498 LEU A CA 1
ATOM 7877 C C . LEU A 1 498 ? -82.71660 12.27302 -31.27552 1.000 66.74936 498 LEU A C 1
ATOM 7878 O O . LEU A 1 498 ? -82.36977 11.47220 -30.39971 1.000 61.90072 498 LEU A O 1
ATOM 7894 N N . ALA A 1 499 ? -83.37429 11.88946 -32.37246 1.000 78.45753 499 ALA A N 1
ATOM 7895 C CA . ALA A 1 499 ? -83.78031 10.49753 -32.55178 1.000 77.56237 499 ALA A CA 1
ATOM 7896 C C . ALA A 1 499 ? -82.60473 9.54438 -32.74175 1.000 82.22225 499 ALA A C 1
ATOM 7897 O O . ALA A 1 499 ? -82.80846 8.32801 -32.66007 1.000 81.99617 499 ALA A O 1
ATOM 7904 N N . ASN A 1 500 ? -81.39321 10.05275 -32.99505 1.000 95.31162 500 ASN A N 1
ATOM 7905 C CA . ASN A 1 500 ? -80.24129 9.16229 -33.13078 1.000 102.73137 500 ASN A CA 1
ATOM 7906 C C . ASN A 1 500 ? -79.91938 8.46518 -31.81113 1.000 102.31584 500 ASN A C 1
ATOM 7907 O O . ASN A 1 500 ? -79.59546 7.27215 -31.80234 1.000 108.71444 500 ASN A O 1
ATOM 7918 N N . ASN A 1 501 ? -80.00054 9.18206 -30.68885 1.000 94.66793 501 ASN A N 1
ATOM 7919 C CA . ASN A 1 501 ? -79.94181 8.52003 -29.38861 1.000 97.96241 501 ASN A CA 1
ATOM 7920 C C . ASN A 1 501 ? -81.08940 7.51445 -29.28188 1.000 113.91178 501 ASN A C 1
ATOM 7921 O O . ASN A 1 501 ? -82.24952 7.88225 -29.51331 1.000 121.40541 501 ASN A O 1
ATOM 7932 N N . PRO A 1 502 ? -80.82159 6.24947 -28.92262 1.000 121.01394 502 PRO A N 1
ATOM 7933 C CA . PRO A 1 502 ? -81.86341 5.21609 -29.04755 1.000 113.00853 502 PRO A CA 1
ATOM 7934 C C . PRO A 1 502 ? -82.90402 5.21779 -27.93280 1.000 116.96182 502 PRO A C 1
ATOM 7935 O O . PRO A 1 502 ? -84.06509 4.85859 -28.16330 1.000 108.08053 502 PRO A O 1
ATOM 7946 N N . ARG A 1 503 ? -82.50672 5.59981 -26.71690 1.000 120.13437 503 ARG A N 1
ATOM 7947 C CA . ARG A 1 503 ? -83.45378 5.59978 -25.60441 1.000 118.88921 503 ARG A CA 1
ATOM 7948 C C . ARG A 1 503 ? -84.53046 6.65909 -25.79634 1.000 109.56265 503 ARG A C 1
ATOM 7949 O O . ARG A 1 503 ? -85.70516 6.43445 -25.46908 1.000 94.85436 503 ARG A O 1
ATOM 7970 N N . ILE A 1 504 ? -84.14810 7.81916 -26.33303 1.000 101.39521 504 ILE A N 1
ATOM 7971 C CA . ILE A 1 504 ? -85.12229 8.87497 -26.56777 1.000 101.30553 504 ILE A CA 1
ATOM 7972 C C . ILE A 1 504 ? -86.03261 8.51599 -27.73565 1.000 96.63196 504 ILE A C 1
ATOM 7973 O O . ILE A 1 504 ? -87.22516 8.84763 -27.73456 1.000 89.92878 504 ILE A O 1
ATOM 7989 N N . GLY A 1 505 ? -85.49246 7.84975 -28.75520 1.000 91.78278 505 GLY A N 1
ATOM 7990 C CA . GLY A 1 505 ? -86.33948 7.39079 -29.84220 1.000 71.15852 505 GLY A CA 1
ATOM 7991 C C . GLY A 1 505 ? -87.60293 6.71828 -29.34926 1.000 76.38596 505 GLY A C 1
ATOM 7992 O O . GLY A 1 505 ? -88.66288 6.83494 -29.96929 1.000 86.41361 505 GLY A O 1
ATOM 7996 N N . MET A 1 506 ? -87.51011 5.99806 -28.22742 1.000 83.08984 506 MET A N 1
ATOM 7997 C CA . MET A 1 506 ? -88.70456 5.40446 -27.63515 1.000 77.43986 506 MET A CA 1
ATOM 7998 C C . MET A 1 506 ? -89.76716 6.46399 -27.38279 1.000 73.54686 506 MET A C 1
ATOM 7999 O O . MET A 1 506 ? -90.96031 6.22761 -27.61411 1.000 76.30311 506 MET A O 1
ATOM 8013 N N . LEU A 1 507 ? -89.34934 7.64980 -26.92840 1.000 69.45034 507 LEU A N 1
ATOM 8014 C CA . LEU A 1 507 ? -90.31019 8.70717 -26.62720 1.000 64.55745 507 LEU A CA 1
ATOM 8015 C C . LEU A 1 507 ? -91.11878 9.06929 -27.86004 1.000 56.56812 507 LEU A C 1
ATOM 8016 O O . LEU A 1 507 ? -92.30696 9.39243 -27.76965 1.000 69.83650 507 LEU A O 1
ATOM 8032 N N . TYR A 1 508 ? -90.49547 9.02988 -29.02253 1.000 54.33487 508 TYR A N 1
ATOM 8033 C CA . TYR A 1 508 ? -91.22474 9.39204 -30.22135 1.000 55.62883 508 TYR A CA 1
ATOM 8034 C C . TYR A 1 508 ? -92.20890 8.31716 -30.64208 1.000 76.12396 508 TYR A C 1
ATOM 8035 O O . TYR A 1 508 ? -92.93855 8.53174 -31.61735 1.000 79.64640 508 TYR A O 1
ATOM 8053 N N . LYS A 1 509 ? -92.23488 7.17338 -29.94598 1.000 84.68240 509 LYS A N 1
ATOM 8054 C CA . LYS A 1 509 ? -93.29062 6.18515 -30.15948 1.000 78.34246 509 LYS A CA 1
ATOM 8055 C C . LYS A 1 509 ? -94.55970 6.59271 -29.41649 1.000 73.42397 509 LYS A C 1
ATOM 8056 O O . LYS A 1 509 ? -95.65022 6.60060 -29.99513 1.000 76.48098 509 LYS A O 1
ATOM 8060 N N . THR A 1 510 ? -94.42560 6.95705 -28.13693 1.000 75.25282 510 THR A N 1
ATOM 8061 C CA . THR A 1 510 ? -95.51593 7.56172 -27.37917 1.000 60.84717 510 THR A CA 1
ATOM 8062 C C . THR A 1 510 ? -96.24090 8.58770 -28.23910 1.000 74.96088 510 THR A C 1
ATOM 8063 O O . THR A 1 510 ? -97.47585 8.64499 -28.25018 1.000 65.22737 510 THR A O 1
ATOM 8074 N N . TRP A 1 511 ? -95.46662 9.40088 -28.96697 1.000 70.56144 511 TRP A N 1
ATOM 8075 C CA . TRP A 1 511 ? -96.05883 10.41668 -29.82713 1.000 63.39558 511 TRP A CA 1
ATOM 8076 C C . TRP A 1 511 ? -96.66311 9.79649 -31.07303 1.000 58.26659 511 TRP A C 1
ATOM 8077 O O . TRP A 1 511 ? -97.81637 10.07304 -31.42192 1.000 61.34043 511 TRP A O 1
ATOM 8098 N N . ASP A 1 512 ? -95.88621 8.97722 -31.77959 1.000 63.08407 512 ASP A N 1
ATOM 8099 C CA . ASP A 1 512 ? -96.34389 8.43719 -33.04671 1.000 68.41324 512 ASP A CA 1
ATOM 8100 C C . ASP A 1 512 ? -97.57109 7.55331 -32.88375 1.000 74.84418 512 ASP A C 1
ATOM 8101 O O . ASP A 1 512 ? -98.23917 7.25303 -33.88039 1.000 68.60572 512 ASP A O 1
ATOM 8110 N N . LYS A 1 513 ? -97.88598 7.13736 -31.66120 1.000 84.77818 513 LYS A N 1
ATOM 8111 C CA . LYS A 1 513 ? -99.07074 6.32185 -31.42421 1.000 92.50983 513 LYS A CA 1
ATOM 8112 C C . LYS A 1 513 ? -100.33725 7.15301 -31.29130 1.000 84.39584 513 LYS A C 1
ATOM 8113 O O . LYS A 1 513 ? -101.43655 6.59408 -31.31006 1.000 83.73848 513 LYS A O 1
ATOM 8132 N N . MET A 1 514 ? -100.21303 8.46381 -31.16277 1.000 73.59341 514 MET A N 1
ATOM 8133 C CA . MET A 1 514 ? -101.37639 9.30546 -30.97294 1.000 71.84439 514 MET A CA 1
ATOM 8134 C C . MET A 1 514 ? -102.06788 9.56261 -32.31112 1.000 61.20153 514 MET A C 1
ATOM 8135 O O . MET A 1 514 ? -101.46334 9.46021 -33.38706 1.000 61.81787 514 MET A O 1
ATOM 8149 N N . THR A 1 515 ? -103.35483 9.89053 -32.23381 1.000 63.12913 515 THR A N 1
ATOM 8150 C CA . THR A 1 515 ? -104.09674 10.25200 -33.43989 1.000 58.01965 515 THR A CA 1
ATOM 8151 C C . THR A 1 515 ? -103.59468 11.57601 -34.00405 1.000 64.98451 515 THR A C 1
ATOM 8152 O O . THR A 1 515 ? -102.98923 12.39541 -33.30703 1.000 60.89143 515 THR A O 1
ATOM 8163 N N . SER A 1 516 ? -103.85424 11.77281 -35.29300 1.000 60.48823 516 SER A N 1
ATOM 8164 C CA . SER A 1 516 ? -103.60803 13.06442 -35.91665 1.000 63.47288 516 SER A CA 1
ATOM 8165 C C . SER A 1 516 ? -104.31363 14.17185 -35.14959 1.000 58.34453 516 SER A C 1
ATOM 8166 O O . SER A 1 516 ? -103.72957 15.22532 -34.88549 1.000 56.89264 516 SER A O 1
ATOM 8174 N N . ASP A 1 517 ? -105.56957 13.94419 -34.77621 1.000 62.67644 517 ASP A N 1
ATOM 8175 C CA . ASP A 1 517 ? -106.32652 14.98085 -34.09256 1.000 54.00994 517 ASP A CA 1
ATOM 8176 C C . ASP A 1 517 ? -105.67470 15.33185 -32.75745 1.000 55.23792 517 ASP A C 1
ATOM 8177 O O . ASP A 1 517 ? -105.54556 16.50172 -32.42081 1.000 53.15392 517 ASP A O 1
ATOM 8186 N N . SER A 1 518 ? -105.26475 14.31960 -31.99409 1.000 54.37554 518 SER A N 1
ATOM 8187 C CA . SER A 1 518 ? -104.65653 14.56591 -30.69187 1.000 50.76779 518 SER A CA 1
ATOM 8188 C C . SER A 1 518 ? -103.29541 15.24059 -30.83504 1.000 51.04965 518 SER A C 1
ATOM 8189 O O . SER A 1 518 ? -102.97806 16.17359 -30.08100 1.000 46.84520 518 SER A O 1
ATOM 8197 N N . GLN A 1 519 ? -102.46414 14.76334 -31.76641 1.000 45.96481 519 GLN A N 1
ATOM 8198 C CA . GLN A 1 519 ? -101.18640 15.41752 -32.02607 1.000 44.62213 519 GLN A CA 1
ATOM 8199 C C . GLN A 1 519 ? -101.39016 16.87605 -32.36564 1.000 43.50335 519 GLN A C 1
ATOM 8200 O O . GLN A 1 519 ? -100.65021 17.75155 -31.88966 1.000 42.21629 519 GLN A O 1
ATOM 8214 N N . GLN A 1 520 ? -102.37129 17.15970 -33.23081 1.000 45.62440 520 GLN A N 1
ATOM 8215 C CA . GLN A 1 520 ? -102.59838 18.53235 -33.64182 1.000 48.44136 520 GLN A CA 1
ATOM 8216 C C . GLN A 1 520 ? -103.12970 19.37150 -32.48644 1.000 44.37342 520 GLN A C 1
ATOM 8217 O O . GLN A 1 520 ? -102.75213 20.53433 -32.35023 1.000 44.22881 520 GLN A O 1
ATOM 8231 N N . ALA A 1 521 ? -104.02627 18.81376 -31.65953 1.000 47.58341 521 ALA A N 1
ATOM 8232 C CA . ALA A 1 521 ? -104.52304 19.57615 -30.52046 1.000 41.81733 521 ALA A CA 1
ATOM 8233 C C . ALA A 1 521 ? -103.37678 19.96210 -29.59279 1.000 40.13022 521 ALA A C 1
ATOM 8234 O O . ALA A 1 521 ? -103.35232 21.05678 -29.03811 1.000 39.22004 521 ALA A O 1
ATOM 8241 N N . ILE A 1 522 ? -102.40963 19.06116 -29.42319 1.000 41.82340 522 ILE A N 1
ATOM 8242 C CA . ILE A 1 522 ? -101.28916 19.34181 -28.54122 1.000 37.27813 522 ILE A CA 1
ATOM 8243 C C . ILE A 1 522 ? -100.41563 20.43801 -29.11290 1.000 36.25205 522 ILE A C 1
ATOM 8244 O O . ILE A 1 522 ? -100.06816 21.40792 -28.42926 1.000 33.15399 522 ILE A O 1
ATOM 8260 N N . LEU A 1 523 ? -100.08114 20.33892 -30.41299 1.000 37.15394 523 LEU A N 1
ATOM 8261 C CA . LEU A 1 523 ? -99.19422 21.35128 -30.99516 1.000 41.43638 523 LEU A CA 1
ATOM 8262 C C . LEU A 1 523 ? -99.88397 22.71312 -31.07429 1.000 36.35434 523 LEU A C 1
ATOM 8263 O O . LEU A 1 523 ? -99.22523 23.74753 -30.86038 1.000 37.66148 523 LEU A O 1
ATOM 8279 N N . SER A 1 524 ? -101.19462 22.70999 -31.28349 1.000 37.69804 524 SER A N 1
ATOM 8280 C CA . SER A 1 524 ? -101.97181 23.94398 -31.29177 1.000 38.32668 524 SER A CA 1
ATOM 8281 C C . SER A 1 524 ? -101.99253 24.56950 -29.90135 1.000 38.31840 524 SER A C 1
ATOM 8282 O O . SER A 1 524 ? -101.86155 25.79017 -29.76205 1.000 36.28769 524 SER A O 1
ATOM 8290 N N . THR A 1 525 ? -102.15809 23.75006 -28.87031 1.000 35.99358 525 THR A N 1
ATOM 8291 C CA . THR A 1 525 ? -102.10607 24.25854 -27.49243 1.000 33.09903 525 THR A CA 1
ATOM 8292 C C . THR A 1 525 ? -100.72760 24.85561 -27.17819 1.000 36.23122 525 THR A C 1
ATOM 8293 O O . THR A 1 525 ? -100.62159 25.95317 -26.60059 1.000 32.02239 525 THR A O 1
ATOM 8304 N N . ALA A 1 526 ? -99.65485 24.17913 -27.59595 1.000 33.57620 526 ALA A N 1
ATOM 8305 C CA . ALA A 1 526 ? -98.31732 24.71629 -27.34923 1.000 31.19557 526 ALA A CA 1
ATOM 8306 C C . ALA A 1 526 ? -98.15293 26.08357 -27.98966 1.000 29.73952 526 ALA A C 1
ATOM 8307 O O . ALA A 1 526 ? -97.61902 27.01458 -27.35529 1.000 32.68085 526 ALA A O 1
ATOM 8314 N N . ASP A 1 527 ? -98.56568 26.23520 -29.26452 1.000 33.56591 527 ASP A N 1
ATOM 8315 C CA . ASP A 1 527 ? -98.38846 27.52299 -29.93239 1.000 34.72369 527 ASP A CA 1
ATOM 8316 C C . ASP A 1 527 ? -99.19965 28.61277 -29.24516 1.000 36.09389 527 ASP A C 1
ATOM 8317 O O . ASP A 1 527 ? -98.74605 29.75735 -29.12263 1.000 38.88398 527 ASP A O 1
ATOM 8326 N N . ALA A 1 528 ? -100.39814 28.27338 -28.78514 1.000 35.11890 528 ALA A N 1
ATOM 8327 C CA . ALA A 1 528 ? -101.23975 29.24569 -28.08043 1.000 35.89542 528 ALA A CA 1
ATOM 8328 C C . ALA A 1 528 ? -100.59451 29.68642 -26.77489 1.000 34.45213 528 ALA A C 1
ATOM 8329 O O . ALA A 1 528 ? -100.58159 30.88409 -26.44835 1.000 36.97363 528 ALA A O 1
ATOM 8336 N N . TYR A 1 529 ? -100.01849 28.74230 -26.02618 1.000 33.00243 529 TYR A N 1
ATOM 8337 C CA . TYR A 1 529 ? -99.35144 29.10588 -24.78027 1.000 30.42353 529 TYR A CA 1
ATOM 8338 C C . TYR A 1 529 ? -98.12117 29.96336 -25.04629 1.000 35.58016 529 TYR A C 1
ATOM 8339 O O . TYR A 1 529 ? -97.84474 30.90113 -24.29571 1.000 35.41292 529 TYR A O 1
ATOM 8357 N N . LEU A 1 530 ? -97.38132 29.68343 -26.12282 1.000 32.27046 530 LEU A N 1
ATOM 8358 C CA . LEU A 1 530 ? -96.22166 30.51619 -26.43599 1.000 32.68870 530 LEU A CA 1
ATOM 8359 C C . LEU A 1 530 ? -96.65132 31.91379 -26.84434 1.000 34.19287 530 LEU A C 1
ATOM 8360 O O . LEU A 1 530 ? -96.01338 32.90715 -26.45714 1.000 37.43253 530 LEU A O 1
ATOM 8376 N N . SER A 1 531 ? -97.72014 32.01768 -27.62676 1.000 32.24355 531 SER A N 1
ATOM 8377 C CA . SER A 1 531 ? -98.17131 33.35100 -28.04369 1.000 34.32326 531 SER A CA 1
ATOM 8378 C C . SER A 1 531 ? -98.63404 34.16096 -26.83095 1.000 40.94473 531 SER A C 1
ATOM 8379 O O . SER A 1 531 ? -98.53073 35.38483 -26.83516 1.000 44.72711 531 SER A O 1
ATOM 8387 N N . GLN A 1 532 ? -99.08271 33.49874 -25.76633 1.000 34.78643 532 GLN A N 1
ATOM 8388 C CA . GLN A 1 532 ? -99.54022 34.13422 -24.53287 1.000 42.27813 532 GLN A CA 1
ATOM 8389 C C . GLN A 1 532 ? -98.57094 33.89357 -23.37374 1.000 36.33731 532 GLN A C 1
ATOM 8390 O O . GLN A 1 532 ? -98.96888 33.77199 -22.20121 1.000 33.56827 532 GLN A O 1
ATOM 8404 N N . ILE A 1 533 ? -97.27235 33.77709 -23.67783 1.000 31.69452 533 ILE A N 1
ATOM 8405 C CA . ILE A 1 533 ? -96.34530 33.29885 -22.66636 1.000 29.81665 533 ILE A CA 1
ATOM 8406 C C . ILE A 1 533 ? -96.30169 34.23274 -21.46303 1.000 30.10742 533 ILE A C 1
ATOM 8407 O O . ILE A 1 533 ? -96.04790 33.80423 -20.35098 1.000 28.02486 533 ILE A O 1
ATOM 8423 N N . GLU A 1 534 ? -96.58713 35.52527 -21.66911 1.000 32.52305 534 GLU A N 1
ATOM 8424 C CA . GLU A 1 534 ? -96.56082 36.42083 -20.50215 1.000 31.27541 534 GLU A CA 1
ATOM 8425 C C . GLU A 1 534 ? -97.68825 36.16163 -19.50918 1.000 29.50070 534 GLU A C 1
ATOM 8426 O O . GLU A 1 534 ? -97.61939 36.64822 -18.37442 1.000 35.60880 534 GLU A O 1
ATOM 8438 N N . SER A 1 535 ? -98.71487 35.42481 -19.90687 1.000 30.91909 535 SER A N 1
ATOM 8439 C CA . SER A 1 535 ? -99.91259 35.22418 -19.12914 1.000 32.63267 535 SER A CA 1
ATOM 8440 C C . SER A 1 535 ? -99.92669 33.88047 -18.42221 1.000 27.73481 535 SER A C 1
ATOM 8441 O O . SER A 1 535 ? -100.90745 33.58068 -17.74900 1.000 31.67618 535 SER A O 1
ATOM 8449 N N . LEU A 1 536 ? -98.89703 33.05442 -18.60578 1.000 26.64868 536 LEU A N 1
ATOM 8450 C CA . LEU A 1 536 ? -98.95867 31.70449 -18.05405 1.000 27.05113 536 LEU A CA 1
ATOM 8451 C C . LEU A 1 536 ? -98.95468 31.70568 -16.55247 1.000 31.71072 536 LEU A C 1
ATOM 8452 O O . LEU A 1 536 ? -98.38129 32.58844 -15.90759 1.000 28.96349 536 LEU A O 1
#

Organism: Vibrio cholerae serotype O1 (strain ATCC 39315 / El Tor Inaba N16961) (NCBI:txid243277)

InterPro domains:
  IPR007357 Photolyase PhrB-like [PF04244] (7-224)
  IPR014729 Rossmann-like alpha/beta/alpha sandwich fold [G3DSA:3.40.50.620] (8-231)
  IPR036134 Cryptochrome/DNA photolyase, FAD-binding domain-like superfamily [SSF48173] (230-501)
  IPR052551 UV-induced DNA damage repair photolyase [PTHR38657] (2-515)

Sequence (516 aa):
MRYSSVVRLILGDQLNHAHSWFSEHHRDDVLYLIIAELHQEQEYVRHHIQKQCAFFAAMMQAFADYLSSAEGHHVVWWHLDLDASAQYNDLPDLIAQICQQVQADAFQYQRPDEYRLLEQMANLRLSGITTIGCVDTEHFLLPFAEIPEQFPASKAVLMMEHFYRRMRKRFGYLMTADGKPEGGQWNFDADNRNKLKSPDLLQQLPTPLCFDNPVASSIKARIERHRIPSSIGQQVGESLLWPINRAQALSLLAHFCQQICLPNFGRFQDAMTAQHPHRWSLYHSRLSFALNSKLLSPREVIEATISSAYRAAQGQISLAQVEGFVRQILGWREYVRGMYWSSNMPHYQTRNHHLGAQRPLPSYFWNGQTKMRRCLQQAITTQQSLDFGYAHHIQRLMVTGNFALLTECDPDQVDAWYLGIYIDAIEWVELPNTRGMALFADGGLIATKPYSASGSYINKMSDYCASCAYQQVKLKSGEKACPLNSLYWRFMLKHRDRLANNPRIGMLYKTWDKMTSDSQQAILSTADAYLSQIESL

Solvent-accessible surface area: 20612 Å² total; per-residue (Å²): 72,170,30,40,11,0,19,1,1,10,16,15,1,0,15,28,91,3,59,14,18,96,85,114,76,117,58,0,0,6,0,0,7,0,11,50,27,29,10,120,67,15,131,12,0,16,7,4,4,0,0,26,6,14,0,8,74,23,2,4,83,82,1,63,92,80,46,10,63,29,82,45,15,41,0,70,32,8,52,125,31,135,58,0,30,31,1,0,40,85,1,0,146,105,0,117,10,86,16,0,40,13,1,25,1,4,8,56,82,15,36,69,52,1,46,101,13,183,17,118,80,30,104,53,27,66,50,56,0,78,10,24,14,1,58,56,88,39,5,96,123,45,1,52,71,75,118,57,12,83,16,41,90,0,0,85,109,4,1,125,122,43,43,17,2,35,52,122,109,42,119,19,32,54,73,79,40,46,22,36,74,80,0,132,66,58,7,121,78,92,42,11,150,139,14,24,92,16,55,60,33,114,14,109,0,51,82,18,35,45,31,2,114,140,38,212,18,53,29,20,36,86,19,38,120,50,0,32,5,0,17,46,66,66,33,0,69,53,2,10,60,33,1,16,141,70,4,0,35,36,13,0,83,11,20,23,0,2,3,9,116,32,94,40,79,17,4,5,17,20,15,8,2,38,3,0,7,6,0,4,3,0,31,0,112,47,0,0,73,33,0,20,72,24,27,128,79,25,166,60,144,7,48,27,9,4,0,1,0,8,0,10,51,11,0,0,51,20,0,0,1,2,0,1,0,30,23,10,20,56,106,2,76,89,50,55,82,27,47,13,145,68,89,15,2,58,3,2,110,69,6,137,14,111,3,66,12,1,42,16,0,0,43,13,0,20,57,51,1,16,1,3,90,8,3,48,13,12,3,1,0,1,0,1,5,0,0,23,1,30,2,91,68,2,16,46,0,10,13,0,0,1,3,14,5,16,32,0,28,11,3,1,42,5,8,2,8,4,9,12,2,7,30,8,16,4,12,77,80,11,53,18,10,19,1,75,43,2,42,133,4,0,22,2,25,98,54,37,56,16,79,20,153,80,100,36,29,152,95,0,13,1,5,8,0,0,20,19,40,2,2,43,116,8,73,139,112,13,44,121,58,114,155,10,25,138,59,3,39,86,9,79,182,41,90,84,115,43,36,117,40,2,45,71,16,0,84,55,32,10,88,110,18,96,65,7

Secondary structure (DSSP, 8-state):
---SEEEEE-TT---TT-GGGGS--TTEEEEEE--THHHHSS--BHHHHHHHHHHHHHHHHHHHHTT-EEEEE-HHHHTTSSSHHHHHHHHHHHTT-SEEEEEPPSSHHHHHHHHT---TT-EEEEE--S--SS-GGGHHHHS-TT----HHHHHHHHHHHHTTTB-TTS-BTTSSS--GGG--PPPPHHHHHTPPPP----EE-HHHHHHHHHTT---BS---SEE-S--SHHHHHHHHHHIIIIIGGGTTTTTT-B-SSSTTTTTTT----HHHHHTTSS-HHHHHHHHHHHHHHTTTSS-HHHHHHHHIIIIIIIHHHHHHHHHHTTGGGG--TT---BPPPGGGGT---S-HHHHHHHHHHHHHS---HHHIIIIIIHHHHHTTB-HHHHHHHHHHH-TT--HHHHHIIIIIIIT-TTTTTTTSS-----HHHHHHHBSGGGG-SSBTT--SSTTB-HHHHHHHHHHHHTHHHHTTSHHHHTHHHHHHTS-HHHHHHHHHHHHHHHHTGGG-

Nearest PDB structures (foldseek):
  8a1h-assembly1_A  TM=1.002E+00  e=1.306E-101  Vibrio cholerae
  7ykn-assembly1_A  TM=1.001E+00  e=1.511E-94  Vibrio cholerae
  4dja-assembly1_A  TM=9.471E-01  e=5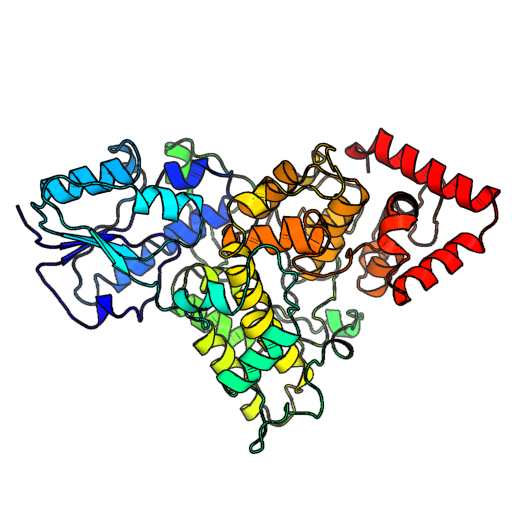.075E-46  Agrobacterium fabrum str. C58
  5kcm-assembly2_B  TM=9.402E-01  e=7.820E-46  Agrobacterium fabrum str. C58
  5lfa-assembly1_A  TM=9.473E-01  e=1.701E-44  Agrobacterium fabrum str. C58

Radius of gyration: 23.87 Å; Cα contacts (8 Å, |Δi|>4): 922; chains: 1; bounding box: 66×60×50 Å